Protein 2GJ8 (pdb70)

Foldseek 3Di:
DEEEEAAAFPLCQQLQVCLQQVHNQADDDNDQLRDQDKGWHWDAQVHTYIYIYFHGDDPDPDPSNVNRNVVSVVSQQVGQEYEYGACVVDVDQAVCVVPVVVVVSGDVPYAYAYEHEPCVPVVDDAADDDPRHHYGYAYSNVSGNSVNVSVVVVVD/DEEEAAAFPQCQQLQVCLQQVHNQADDDNDQFRDQDKTWHWDDQPPTDIYIYFHGDDCDPPVSNNNRNVVSVVCLVVDLAYEYGALVVDVDFAVCVVPVVVVVSGDPPSAYAYEHEPCVPVVDDAADADPNHHYGYAYSNVSGRVVSVSVVVVVD/DEEEEAAAFPLCQQLLVCLQQVHNQADDDNDQQRDQDKGWHWDDQPHTYIYIYFHGADPDPDPSNVNRNVVSLVSLQVGQAYAYGACVVDVDFDPCVVPVVSCVVHDVPRQYAYEHEPCVVVVDDAAQADPHHHYGYAYSNVSGNSVNVSVVVVVD/DQFEEEEEAAAFPFCQQLQVCLQQVHNQADDDNDQQRDQDKGWHWDDFPGTYIYIYFHYDDDDDDPSNVNRNVVSLVSQQVGQAYAYGACVVDVDFAPCVVCVPVVVSHDPVHHYEYEHEPCVVVVDDAADADPRGHYGYAYSNVSGNSVNVSVVSVVVDDDDPND

Secondary structure (DSSP, 8-state):
--EEE--STTSSHHHHHHHHHTS--S---SSTT---S-EEEEE-S---EEEEE-PPPS--SSHHHHHHHHHHHHHHHT-SEEE--BTTT----SHHHH-HHHHHHS-TT--EEEEEB-HHHH-PPP--EETTEEEEE--TTT-TTHHHHHHHHHH-/-EEE--STTSSHHHHHHHHHTS--S---SSTT---S-EEEEE-S---EEEEE-PPPS--SSHHHHHHHHHHHHHHHH-SEEE--BTTS----SHHHH-HHHHHHSPTT--EEEEEB-HHHH-PPP--EETTEEEEE--TTT-TTHHHHHHHHHH-/--EEE--STTSSHHHHHHHHHTS--S---SSTT---S-EEEEE-S---EEEEE-PPPS---SHHHHHHHHHHHHHHHH-SEEE--BTTT-----HHHH-HHHHHTS-TTS-EEEEEB-HHHH-PPP--EETTEEEEE--TTT-TTHHHHHHHHHH-/-----EEE--STTSSHHHHHHHHHTS--S---SSTT---S-EEEEE-S---EEEEE-PPPS---SHHHHHHHHHHHHHHHH-SEEE--BTTS-----HHHH-HHHHHHS-TT--EEEEEB-HHHH-PPP----SS--EEE--TTT-TTHHHHHHHHHH--------

CATH classification: 3.40.50.300

Structure (mmCIF, N/CA/C/O backbone):
data_2GJ8
#
_entry.id   2GJ8
#
_cell.length_a   57.540
_cell.length_b   70.227
_cell.length_c   91.300
_cell.angle_alpha   90.00
_cell.angle_beta   95.51
_cell.angle_gamma   90.00
#
_symmetry.space_group_name_H-M   'P 1 21 1'
#
loop_
_entity.id
_entity.type
_entity.pdbx_description
1 polymer 'tRNA modification GTPase trmE'
2 non-polymer 'TETRAFLUOROALUMINATE ION'
3 non-polymer 'MAGNESIUM ION'
4 non-polymer 'POTASSIUM ION'
5 non-polymer 'SELENIUM ATOM'
6 non-polymer "GUANOSINE-5'-DIPHOSPHATE"
7 water water
#
loop_
_atom_site.group_PDB
_atom_site.id
_atom_site.type_symbol
_atom_site.label_atom_id
_atom_site.label_alt_id
_atom_site.label_comp_id
_atom_site.label_asym_id
_atom_site.label_entity_id
_atom_site.label_seq_id
_atom_site.pdbx_PDB_ins_code
_atom_site.Cartn_x
_atom_site.Cartn_y
_atom_site.Cartn_z
_atom_site.occupancy
_atom_site.B_iso_or_equiv
_atom_site.auth_seq_id
_atom_site.auth_comp_id
_atom_site.auth_asym_id
_atom_site.auth_atom_id
_atom_site.pdbx_PDB_model_num
ATOM 1 N N . GLY A 1 4 ? -11.888 -58.672 -6.924 1.00 31.96 216 GLY A N 1
ATOM 2 C CA . GLY A 1 4 ? -10.536 -59.151 -7.342 1.00 31.58 216 GLY A CA 1
ATOM 3 C C . GLY A 1 4 ? -9.538 -58.011 -7.441 1.00 31.37 216 GLY A C 1
ATOM 4 O O . GLY A 1 4 ? -9.875 -56.840 -7.188 1.00 31.51 216 GLY A O 1
ATOM 13 N N . LYS A 1 6 ? -7.271 -55.054 -8.889 1.00 25.27 218 LYS A N 1
ATOM 14 C CA . LYS A 1 6 ? -7.735 -53.928 -9.683 1.00 22.54 218 LYS A CA 1
ATOM 15 C C . LYS A 1 6 ? -6.835 -53.744 -10.899 1.00 21.03 218 LYS A C 1
ATOM 16 O O . LYS A 1 6 ? -5.638 -53.510 -10.766 1.00 21.13 218 LYS A O 1
ATOM 22 N N . VAL A 1 7 ? -7.428 -53.867 -12.078 1.00 19.14 219 VAL A N 1
ATOM 23 C CA . VAL A 1 7 ? -6.713 -53.627 -13.347 1.00 16.95 219 VAL A CA 1
ATOM 24 C C . VAL A 1 7 ? -7.305 -52.378 -13.961 1.00 15.59 219 VAL A C 1
ATOM 25 O O . VAL A 1 7 ? -8.476 -52.361 -14.322 1.00 15.87 219 VAL A O 1
ATOM 29 N N . VAL A 1 8 ? -6.499 -51.318 -14.068 1.00 14.32 220 VAL A N 1
ATOM 30 C CA . VAL A 1 8 ? -6.994 -50.013 -14.519 1.00 13.14 220 VAL A CA 1
ATOM 31 C C . VAL A 1 8 ? -6.603 -49.746 -15.983 1.00 13.21 220 VAL A C 1
ATOM 32 O O . VAL A 1 8 ? -5.423 -49.842 -16.340 1.00 12.76 220 VAL A O 1
ATOM 36 N N . ILE A 1 9 ? -7.595 -49.464 -16.826 1.00 11.86 221 ILE A N 1
ATOM 37 C CA . ILE A 1 9 ? -7.323 -49.207 -18.263 1.00 11.56 221 ILE A CA 1
ATOM 38 C C . ILE A 1 9 ? -7.139 -47.694 -18.432 1.00 11.57 221 ILE A C 1
ATOM 39 O O . ILE A 1 9 ? -8.066 -46.917 -18.172 1.00 12.16 221 ILE A O 1
ATOM 44 N N . ALA A 1 10 ? -5.939 -47.253 -18.814 1.00 11.34 222 ALA A N 1
ATOM 45 C CA . ALA A 1 10 ? -5.626 -45.816 -18.902 1.00 11.28 222 ALA A CA 1
ATOM 46 C C . ALA A 1 10 ? -4.913 -45.441 -20.193 1.00 11.71 222 ALA A C 1
ATOM 47 O O . ALA A 1 10 ? -4.263 -46.276 -20.801 1.00 12.29 222 ALA A O 1
ATOM 49 N N . GLY A 1 11 ? -5.026 -44.183 -20.602 1.00 10.40 223 GLY A N 1
ATOM 50 C CA . GLY A 1 11 ? -4.384 -43.721 -21.860 1.00 11.10 223 GLY A CA 1
ATOM 51 C C . GLY A 1 11 ? -5.044 -42.485 -22.448 1.00 10.14 223 GLY A C 1
ATOM 52 O O . GLY A 1 11 ? -5.913 -41.869 -21.806 1.00 11.72 223 GLY A O 1
ATOM 53 N N . ARG A 1 12 ? -4.621 -42.086 -23.649 1.00 10.59 224 ARG A N 1
ATOM 54 C CA . ARG A 1 12 ? -5.202 -40.918 -24.341 1.00 11.57 224 ARG A CA 1
ATOM 55 C C . ARG A 1 12 ? -6.670 -41.164 -24.733 1.00 10.63 224 ARG A C 1
ATOM 56 O O . ARG A 1 12 ? -7.112 -42.314 -24.809 1.00 10.83 224 ARG A O 1
ATOM 64 N N . PRO A 1 13 ? -7.409 -40.076 -24.979 1.00 10.99 225 PRO A N 1
ATOM 65 C CA . PRO A 1 13 ? -8.812 -40.238 -25.432 1.00 10.35 225 PRO A CA 1
ATOM 66 C C . PRO A 1 13 ? -8.848 -40.977 -26.765 1.00 10.30 225 PRO A C 1
ATOM 67 O O . PRO A 1 13 ? -7.907 -40.877 -27.565 1.00 10.42 225 PRO A O 1
ATOM 71 N N . ASN A 1 14 ? -9.948 -41.704 -26.994 1.00 10.65 226 ASN A N 1
ATOM 72 C CA . ASN A 1 14 ? -10.200 -42.457 -28.226 1.00 10.63 226 ASN A CA 1
ATOM 73 C C . ASN A 1 14 ? -9.244 -43.604 -28.535 1.00 11.11 226 ASN A C 1
ATOM 74 O O . ASN A 1 14 ? -9.284 -44.109 -29.656 1.00 11.49 226 ASN A O 1
ATOM 79 N N . ALA A 1 15 ? -8.438 -44.017 -27.560 1.00 11.09 227 ALA A N 1
ATOM 80 C CA . ALA A 1 15 ? -7.494 -45.157 -27.763 1.00 10.37 227 ALA A CA 1
ATOM 81 C C . ALA A 1 15 ? -8.236 -46.468 -27.895 1.00 10.73 227 ALA A C 1
ATOM 82 O O . ALA A 1 15 ? -7.683 -47.445 -28.403 1.00 10.34 227 ALA A O 1
ATOM 84 N N . GLY A 1 16 ? -9.476 -46.497 -27.372 1.00 9.66 228 GLY A N 1
ATOM 85 C CA . GLY A 1 16 ? -10.293 -47.722 -27.349 1.00 10.63 228 GLY A CA 1
ATOM 86 C C . GLY A 1 16 ? -10.410 -48.377 -25.960 1.00 9.33 228 GLY A C 1
ATOM 87 O O . GLY A 1 16 ? -10.628 -49.604 -25.841 1.00 9.68 228 GLY A O 1
ATOM 88 N N . LYS A 1 17 ? -10.301 -47.589 -24.890 1.00 9.92 229 LYS A N 1
ATOM 89 C CA . LYS A 1 17 ? -10.315 -48.124 -23.526 1.00 9.56 229 LYS A CA 1
ATOM 90 C C . LYS A 1 17 ? -11.656 -48.780 -23.180 1.00 9.40 229 LYS A C 1
ATOM 91 O O . LYS A 1 17 ? -11.716 -49.922 -22.672 1.00 10.49 229 LYS A O 1
ATOM 97 N N . SER A 1 18 ? -12.727 -48.066 -23.510 1.00 8.91 230 SER A N 1
ATOM 98 C CA . SER A 1 18 ? -14.063 -48.574 -23.219 1.00 9.18 230 SER A CA 1
ATOM 99 C C . SER A 1 18 ? -14.374 -49.793 -24.095 1.00 9.04 230 SER A C 1
ATOM 100 O O . SER A 1 18 ? -15.022 -50.743 -23.664 1.00 10.05 230 SER A O 1
ATOM 103 N N . SER A 1 19 ? -13.899 -49.752 -25.335 1.00 8.77 231 SER A N 1
ATOM 104 C CA . SER A 1 19 ? -14.052 -50.885 -26.239 1.00 9.29 231 SER A CA 1
ATOM 105 C C . SER A 1 19 ? -13.386 -52.125 -25.599 1.00 9.74 231 SER A C 1
ATOM 106 O O . SER A 1 19 ? -13.945 -53.233 -25.623 1.00 10.60 231 SER A O 1
ATOM 109 N N . LEU A 1 20 ? -12.243 -51.939 -24.951 1.00 10.17 232 LEU A N 1
ATOM 110 C CA . LEU A 1 20 ? -11.594 -53.092 -24.276 1.00 10.22 232 LEU A CA 1
ATOM 111 C C . LEU A 1 20 ? -12.341 -53.543 -23.022 1.00 10.64 232 LEU A C 1
ATOM 112 O O . LEU A 1 20 ? -12.488 -54.763 -22.775 1.00 11.56 232 LEU A O 1
ATOM 117 N N . LEU A 1 21 ? -12.849 -52.586 -22.246 1.00 10.76 233 LEU A N 1
ATOM 118 C CA . LEU A 1 21 ? -13.639 -52.919 -21.065 1.00 11.52 233 LEU A CA 1
ATOM 119 C C . LEU A 1 21 ? -14.796 -53.846 -21.470 1.00 11.49 233 LEU A C 1
ATOM 120 O O . LEU A 1 21 ? -15.008 -54.899 -20.859 1.00 12.34 233 LEU A O 1
ATOM 125 N N . ASN A 1 22 ? -15.529 -53.441 -22.512 1.00 11.99 234 ASN A N 1
ATOM 126 C CA . ASN A 1 22 ? -16.691 -54.166 -23.024 1.00 12.64 234 ASN A CA 1
ATOM 127 C C . ASN A 1 22 ? -16.285 -55.538 -23.573 1.00 13.62 234 ASN A C 1
ATOM 128 O O . ASN A 1 22 ? -16.974 -56.548 -23.377 1.00 13.42 234 ASN A O 1
ATOM 133 N N . ALA A 1 23 ? -15.133 -55.597 -24.225 1.00 12.94 235 ALA A N 1
ATOM 134 C CA . ALA A 1 23 ? -14.643 -56.887 -24.708 1.00 13.38 235 ALA A CA 1
ATOM 135 C C . ALA A 1 23 ? -14.300 -57.817 -23.537 1.00 14.21 235 ALA A C 1
ATOM 136 O O . ALA A 1 23 ? -14.606 -59.019 -23.599 1.00 13.61 235 ALA A O 1
ATOM 138 N N . LEU A 1 24 ? -13.671 -57.279 -22.484 1.00 14.81 236 LEU A N 1
ATOM 139 C CA . LEU A 1 24 ? -13.326 -58.086 -21.301 1.00 15.01 236 LEU A CA 1
ATOM 140 C C . LEU A 1 24 ? -14.558 -58.546 -20.515 1.00 16.45 236 LEU A C 1
ATOM 141 O O . LEU A 1 24 ? -14.643 -59.707 -20.088 1.00 17.42 236 LEU A O 1
ATOM 146 N N . ALA A 1 25 ? -15.522 -57.641 -20.391 1.00 17.11 237 ALA A N 1
ATOM 147 C CA . ALA A 1 25 ? -16.716 -57.874 -19.564 1.00 17.65 237 ALA A CA 1
ATOM 148 C C . ALA A 1 25 ? -17.737 -58.753 -20.290 1.00 18.58 237 ALA A C 1
ATOM 149 O O . ALA A 1 25 ? -18.621 -59.332 -19.649 1.00 19.38 237 ALA A O 1
ATOM 151 N N . GLY A 1 26 ? -17.641 -58.827 -21.618 1.00 18.86 238 GLY A N 1
ATOM 152 C CA . GLY A 1 26 ? -18.593 -59.592 -22.431 1.00 19.27 238 GLY A CA 1
ATOM 153 C C . GLY A 1 26 ? -19.974 -58.970 -22.470 1.00 19.39 238 GLY A C 1
ATOM 154 O O . GLY A 1 26 ? -20.964 -59.672 -22.735 1.00 20.82 238 GLY A O 1
ATOM 155 N N . ARG A 1 27 ? -20.037 -57.660 -22.221 1.00 19.66 239 ARG A N 1
ATOM 156 C CA . ARG A 1 27 ? -21.270 -56.880 -22.337 1.00 19.56 239 ARG A CA 1
ATOM 157 C C . ARG A 1 27 ? -20.945 -55.416 -22.597 1.00 19.34 239 ARG A C 1
ATOM 158 O O . ARG A 1 27 ? -19.805 -54.970 -22.387 1.00 17.97 239 ARG A O 1
ATOM 166 N N . GLU A 1 28 ? -21.961 -54.679 -23.040 1.00 18.69 240 GLU A N 1
ATOM 167 C CA . GLU A 1 28 ? -21.810 -53.272 -23.424 1.00 18.46 240 GLU A CA 1
ATOM 168 C C . GLU A 1 28 ? -21.875 -52.344 -22.206 1.00 17.44 240 GLU A C 1
ATOM 169 O O . GLU A 1 28 ? -22.761 -51.480 -22.106 1.00 17.49 240 GLU A O 1
ATOM 175 N N . ALA A 1 29 ? -20.927 -52.521 -21.285 1.00 15.30 241 ALA A N 1
ATOM 176 C CA . ALA A 1 29 ? -20.922 -51.818 -20.000 1.00 14.82 241 ALA A CA 1
ATOM 177 C C . ALA A 1 29 ? -20.666 -50.312 -20.152 1.00 14.99 241 ALA A C 1
ATOM 178 O O . ALA A 1 29 ? -21.293 -49.485 -19.496 1.00 16.24 241 ALA A O 1
ATOM 180 N N . ALA A 1 30 ? -19.718 -49.956 -21.002 1.00 13.69 242 ALA A N 1
ATOM 181 C CA . ALA A 1 30 ? -19.395 -48.559 -21.236 1.00 12.05 242 ALA A CA 1
ATOM 182 C C . ALA A 1 30 ? -19.894 -48.090 -22.606 1.00 12.74 242 ALA A C 1
ATOM 183 O O . ALA A 1 30 ? -19.851 -48.833 -23.592 1.00 12.36 242 ALA A O 1
ATOM 185 N N . ILE A 1 31 ? -20.310 -46.831 -22.673 1.00 11.30 243 ILE A N 1
ATOM 186 C CA . ILE A 1 31 ? -20.596 -46.221 -23.939 1.00 11.24 243 ILE A CA 1
ATOM 187 C C . ILE A 1 31 ? -19.296 -46.039 -24.730 1.00 11.06 243 ILE A C 1
ATOM 188 O O . ILE A 1 31 ? -18.304 -45.500 -24.213 1.00 11.69 243 ILE A O 1
ATOM 193 N N . VAL A 1 32 ? -19.375 -46.437 -25.986 1.00 9.44 244 VAL A N 1
ATOM 194 C CA . VAL A 1 32 ? -18.296 -46.268 -26.979 1.00 10.31 244 VAL A CA 1
ATOM 195 C C . VAL A 1 32 ? -18.791 -45.374 -28.139 1.00 9.78 244 VAL A C 1
ATOM 196 O O . VAL A 1 32 ? -19.835 -45.638 -28.757 1.00 9.61 244 VAL A O 1
ATOM 200 N N . THR A 1 33 ? -18.073 -44.292 -28.420 1.00 9.35 245 THR A N 1
ATOM 201 C CA . THR A 1 33 ? -18.367 -43.509 -29.625 1.00 9.26 245 THR A CA 1
ATOM 202 C C . THR A 1 33 ? -17.066 -42.965 -30.183 1.00 10.21 245 THR A C 1
ATOM 203 O O . THR A 1 33 ? -16.015 -43.037 -29.510 1.00 8.28 245 THR A O 1
ATOM 207 N N . ASP A 1 34 ? -17.140 -42.395 -31.391 1.00 9.90 246 ASP A N 1
ATOM 208 C CA . ASP A 1 34 ? -15.976 -41.761 -32.029 1.00 9.72 246 ASP A CA 1
ATOM 209 C C . ASP A 1 34 ? -15.578 -40.383 -31.433 1.00 11.01 246 ASP A C 1
ATOM 210 O O . ASP A 1 34 ? -14.584 -39.778 -31.864 1.00 11.42 246 ASP A O 1
ATOM 215 N N . ILE A 1 35 ? -16.369 -39.918 -30.464 1.00 9.89 247 ILE A N 1
ATOM 216 C CA . ILE A 1 35 ? -16.146 -38.658 -29.738 1.00 11.72 247 ILE A CA 1
ATOM 217 C C . ILE A 1 35 ? -15.161 -38.788 -28.555 1.00 10.73 247 ILE A C 1
ATOM 218 O O . ILE A 1 35 ? -15.354 -39.607 -27.609 1.00 10.78 247 ILE A O 1
ATOM 223 N N . ALA A 1 36 ? -14.095 -37.977 -28.596 1.00 12.43 248 ALA A N 1
ATOM 224 C CA . ALA A 1 36 ? -13.159 -37.936 -27.474 1.00 12.09 248 ALA A CA 1
ATOM 225 C C . ALA A 1 36 ? -13.891 -37.407 -26.220 1.00 11.83 248 ALA A C 1
ATOM 226 O O . ALA A 1 36 ? -14.723 -36.487 -26.318 1.00 13.18 248 ALA A O 1
ATOM 228 N N . GLY A 1 37 ? -13.647 -38.026 -25.075 1.00 10.50 249 GLY A N 1
ATOM 229 C CA . GLY A 1 37 ? -14.272 -37.573 -23.829 1.00 10.90 249 GLY A CA 1
ATOM 230 C C . GLY A 1 37 ? -15.677 -38.121 -23.664 1.00 12.31 249 GLY A C 1
ATOM 231 O O . GLY A 1 37 ? -16.529 -37.504 -22.975 1.00 12.52 249 GLY A O 1
ATOM 232 N N . THR A 1 38 ? -15.928 -39.290 -24.264 1.00 10.66 250 THR A N 1
ATOM 233 C CA . THR A 1 38 ? -17.151 -40.059 -23.994 1.00 11.68 250 THR A CA 1
ATOM 234 C C . THR A 1 38 ? -17.177 -40.545 -22.530 1.00 11.41 250 THR A C 1
ATOM 235 O O . THR A 1 38 ? -18.099 -40.227 -21.777 1.00 10.23 250 THR A O 1
ATOM 239 N N . THR A 1 39 ? -16.149 -41.269 -22.088 1.00 11.68 251 THR A N 1
ATOM 240 C CA . THR A 1 39 ? -16.127 -41.671 -20.680 1.00 12.40 251 THR A CA 1
ATOM 241 C C . THR A 1 39 ? -15.585 -40.536 -19.839 1.00 13.89 251 THR A C 1
ATOM 242 O O . THR A 1 39 ? -14.573 -39.948 -20.203 1.00 14.08 251 THR A O 1
ATOM 246 N N . ARG A 1 40 ? -16.262 -40.248 -18.715 1.00 14.48 252 ARG A N 1
ATOM 247 C CA . ARG A 1 40 ? -15.760 -39.300 -17.694 1.00 15.43 252 ARG A CA 1
ATOM 248 C C . ARG A 1 40 ? -15.813 -39.964 -16.308 1.00 16.36 252 ARG A C 1
ATOM 249 O O . ARG A 1 40 ? -14.800 -40.072 -15.627 1.00 15.57 252 ARG A O 1
ATOM 257 N N . ASP A 1 41 ? -16.999 -40.415 -15.882 1.00 15.79 253 ASP A N 1
ATOM 258 C CA . ASP A 1 41 ? -17.091 -41.314 -14.732 1.00 16.58 253 ASP A CA 1
ATOM 259 C C . ASP A 1 41 ? -16.246 -42.593 -14.861 1.00 16.23 253 ASP A C 1
ATOM 260 O O . ASP A 1 41 ? -16.138 -43.205 -15.928 1.00 15.28 253 ASP A O 1
ATOM 265 N N . VAL A 1 42 ? -15.673 -43.002 -13.745 1.00 16.26 254 VAL A N 1
ATOM 266 C CA . VAL A 1 42 ? -14.997 -44.277 -13.620 1.00 16.09 254 VAL A CA 1
ATOM 267 C C . VAL A 1 42 ? -16.010 -45.422 -13.686 1.00 16.49 254 VAL A C 1
ATOM 268 O O . VAL A 1 42 ? -17.050 -45.421 -12.974 1.00 16.13 254 VAL A O 1
ATOM 272 N N . LEU A 1 43 ? -15.713 -46.405 -14.520 1.00 16.28 255 LEU A N 1
ATOM 273 C CA . LEU A 1 43 ? -16.587 -47.569 -14.686 1.00 17.11 255 LEU A CA 1
ATOM 274 C C . LEU A 1 43 ? -15.887 -48.819 -14.204 1.00 18.36 255 LEU A C 1
ATOM 275 O O . LEU A 1 43 ? -14.724 -49.073 -14.568 1.00 18.75 255 LEU A O 1
ATOM 280 N N . ARG A 1 44 ? -16.598 -49.642 -13.445 1.00 18.64 256 ARG A N 1
ATOM 281 C CA . ARG A 1 44 ? -15.989 -50.838 -12.869 1.00 19.65 256 ARG A CA 1
ATOM 282 C C . ARG A 1 44 ? -16.776 -52.079 -13.249 1.00 20.62 256 ARG A C 1
ATOM 283 O O . ARG A 1 44 ? -18.009 -52.131 -13.079 1.00 21.25 256 ARG A O 1
ATOM 291 N N . GLU A 1 45 ? -16.066 -53.061 -13.771 1.00 20.49 257 GLU A N 1
ATOM 292 C CA . GLU A 1 45 ? -16.647 -54.337 -14.129 1.00 21.62 257 GLU A CA 1
ATOM 293 C C . GLU A 1 45 ? -15.895 -55.476 -13.457 1.00 22.54 257 GLU A C 1
ATOM 294 O O . GLU A 1 45 ? -14.692 -55.637 -13.635 1.00 22.24 257 GLU A O 1
ATOM 300 N N . HIS A 1 46 ? -16.620 -56.252 -12.664 1.00 23.33 258 HIS A N 1
ATOM 301 C CA . HIS A 1 46 ? -16.057 -57.441 -12.046 1.00 25.43 258 HIS A CA 1
ATOM 302 C C . HIS A 1 46 ? -16.180 -58.605 -13.027 1.00 25.19 258 HIS A C 1
ATOM 303 O O . HIS A 1 46 ? -17.254 -58.863 -13.582 1.00 26.15 258 HIS A O 1
ATOM 310 N N . ILE A 1 47 ? -15.075 -59.310 -13.231 1.00 25.15 259 ILE A N 1
ATOM 311 C CA . ILE A 1 47 ? -15.008 -60.435 -14.147 1.00 25.47 259 ILE A CA 1
ATOM 312 C C . ILE A 1 47 ? -14.240 -61.610 -13.520 1.00 26.26 259 ILE A C 1
ATOM 313 O O . ILE A 1 47 ? -13.690 -61.494 -12.428 1.00 26.50 259 ILE A O 1
ATOM 318 N N . HIS A 1 48 ? -14.226 -62.734 -14.221 1.00 27.56 260 HIS A N 1
ATOM 319 C CA . HIS A 1 48 ? -13.404 -63.867 -13.860 1.00 28.61 260 HIS A CA 1
ATOM 320 C C . HIS A 1 48 ? -12.653 -64.368 -15.081 1.00 29.17 260 HIS A C 1
ATOM 321 O O . HIS A 1 48 ? -13.231 -64.508 -16.156 1.00 29.13 260 HIS A O 1
ATOM 328 N N . ILE A 1 49 ? -11.365 -64.638 -14.903 1.00 29.86 261 ILE A N 1
ATOM 329 C CA . ILE A 1 49 ? -10.566 -65.310 -15.921 1.00 30.75 261 ILE A CA 1
ATOM 330 C C . ILE A 1 49 ? -10.074 -66.614 -15.332 1.00 31.91 261 ILE A C 1
ATOM 331 O O . ILE A 1 49 ? -9.278 -66.611 -14.390 1.00 32.26 261 ILE A O 1
ATOM 336 N N . ASP A 1 50 ? -10.550 -67.725 -15.887 1.00 33.13 262 ASP A N 1
ATOM 337 C CA . ASP A 1 50 ? -10.266 -69.048 -15.350 1.00 34.71 262 ASP A CA 1
ATOM 338 C C . ASP A 1 50 ? -10.358 -69.045 -13.831 1.00 34.52 262 ASP A C 1
ATOM 339 O O . ASP A 1 50 ? -9.389 -69.376 -13.150 1.00 35.43 262 ASP A O 1
ATOM 344 N N . GLY A 1 51 ? -11.516 -68.649 -13.311 1.00 34.47 263 GLY A N 1
ATOM 345 C CA . GLY A 1 51 ? -11.746 -68.579 -11.861 1.00 33.82 263 GLY A CA 1
ATOM 346 C C . GLY A 1 51 ? -10.860 -67.630 -11.054 1.00 33.40 263 GLY A C 1
ATOM 347 O O . GLY A 1 51 ? -10.897 -67.644 -9.823 1.00 33.69 263 GLY A O 1
ATOM 356 N N . PRO A 1 53 ? -10.773 -63.938 -10.018 1.00 28.00 265 PRO A N 1
ATOM 357 C CA . PRO A 1 53 ? -11.605 -62.751 -10.151 1.00 26.18 265 PRO A CA 1
ATOM 358 C C . PRO A 1 53 ? -10.739 -61.513 -10.352 1.00 24.94 265 PRO A C 1
ATOM 359 O O . PRO A 1 53 ? -9.599 -61.459 -9.863 1.00 23.93 265 PRO A O 1
ATOM 363 N N . LEU A 1 54 ? -11.281 -60.528 -11.062 1.00 22.96 266 LEU A N 1
ATOM 364 C CA . LEU A 1 54 ? -10.590 -59.267 -11.285 1.00 22.94 266 LEU A CA 1
ATOM 365 C C . LEU A 1 54 ? -11.601 -58.156 -11.363 1.00 21.83 266 LEU A C 1
ATOM 366 O O . LEU A 1 54 ? -12.728 -58.372 -11.813 1.00 21.98 266 LEU A O 1
ATOM 371 N N . HIS A 1 55 ? -11.189 -56.976 -10.923 1.00 21.43 267 HIS A N 1
ATOM 372 C CA . HIS A 1 55 ? -11.975 -55.774 -11.091 1.00 21.09 267 HIS A CA 1
ATOM 373 C C . HIS A 1 55 ? -11.352 -54.961 -12.234 1.00 20.46 267 HIS A C 1
ATOM 374 O O . HIS A 1 55 ? -10.230 -54.471 -12.103 1.00 21.69 267 HIS A O 1
ATOM 381 N N . ILE A 1 56 ? -12.060 -54.865 -13.364 1.00 18.95 268 ILE A N 1
ATOM 382 C CA . ILE A 1 56 ? -11.563 -54.101 -14.510 1.00 17.67 268 ILE A CA 1
ATOM 383 C C . ILE A 1 56 ? -12.104 -52.685 -14.425 1.00 16.82 268 ILE A C 1
ATOM 384 O O . ILE A 1 56 ? -13.327 -52.490 -14.292 1.00 17.77 268 ILE A O 1
ATOM 389 N N . ILE A 1 57 ? -11.213 -51.692 -14.507 1.00 15.39 269 ILE A N 1
ATOM 390 C CA . ILE A 1 57 ? -11.586 -50.303 -14.279 1.00 14.92 269 ILE A CA 1
ATOM 391 C C . ILE A 1 57 ? -11.323 -49.396 -15.496 1.00 14.89 269 ILE A C 1
ATOM 392 O O . ILE A 1 57 ? -10.184 -49.290 -15.966 1.00 15.02 269 ILE A O 1
ATOM 397 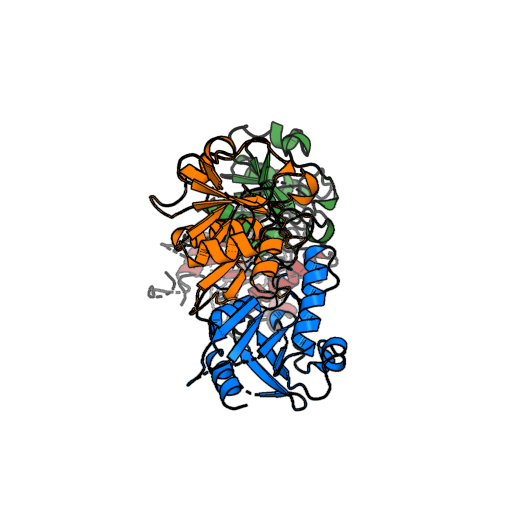N N . ASP A 1 58 ? -12.393 -48.795 -16.024 1.00 14.53 270 ASP A N 1
ATOM 398 C CA . ASP A 1 58 ? -12.306 -47.951 -17.238 1.00 14.11 270 ASP A CA 1
ATOM 399 C C . ASP A 1 58 ? -12.322 -46.502 -16.809 1.00 15.07 270 ASP A C 1
ATOM 400 O O . ASP A 1 58 ? -13.006 -46.144 -15.833 1.00 15.07 270 ASP A O 1
ATOM 405 N N . THR A 1 59 ? -11.557 -45.657 -17.500 1.00 13.54 271 THR A N 1
ATOM 406 C CA . THR A 1 59 ? -11.331 -44.275 -17.050 1.00 14.06 271 THR A CA 1
ATOM 407 C C . THR A 1 59 ? -11.375 -43.253 -18.195 1.00 13.08 271 THR A C 1
ATOM 408 O O . THR A 1 59 ? -11.202 -43.615 -19.377 1.00 12.47 271 THR A O 1
ATOM 412 N N . ALA A 1 60 ? -11.546 -41.972 -17.858 1.00 13.24 272 ALA A N 1
ATOM 413 C CA . ALA A 1 60 ? -11.537 -40.918 -18.872 1.00 12.39 272 ALA A CA 1
ATOM 414 C C . ALA A 1 60 ? -10.158 -40.817 -19.529 1.00 13.31 272 ALA A C 1
ATOM 415 O O . ALA A 1 60 ? -9.155 -40.800 -18.819 1.00 11.42 272 ALA A O 1
ATOM 417 N N . GLY A 1 61 ? -10.124 -40.755 -20.861 1.00 11.54 273 GLY A N 1
ATOM 418 C CA . GLY A 1 61 ? -8.880 -40.474 -21.634 1.00 13.64 273 GLY A CA 1
ATOM 419 C C . GLY A 1 61 ? -8.195 -39.233 -21.111 1.00 13.59 273 GLY A C 1
ATOM 420 O O . GLY A 1 61 ? -8.846 -38.215 -20.832 1.00 12.56 273 GLY A O 1
ATOM 421 N N . LEU A 1 62 ? -6.873 -39.316 -20.987 1.00 12.62 274 LEU A N 1
ATOM 422 C CA . LEU A 1 62 ? -6.079 -38.239 -20.401 1.00 14.32 274 LEU A CA 1
ATOM 423 C C . LEU A 1 62 ? -5.696 -37.185 -21.438 1.00 14.75 274 LEU A C 1
ATOM 424 O O . LEU A 1 62 ? -5.013 -37.480 -22.422 1.00 13.69 274 LEU A O 1
ATOM 429 N N . ARG A 1 63 ? -6.177 -35.950 -21.236 1.00 16.14 275 ARG A N 1
ATOM 430 C CA . ARG A 1 63 ? -5.796 -34.786 -22.062 1.00 17.14 275 ARG A CA 1
ATOM 431 C C . ARG A 1 63 ? -6.019 -33.529 -21.229 1.00 19.95 275 ARG A C 1
ATOM 432 O O . ARG A 1 63 ? -6.535 -33.617 -20.107 1.00 19.18 275 ARG A O 1
ATOM 440 N N . GLU A 1 64 ? -5.632 -32.381 -21.784 1.00 22.87 276 GLU A N 1
ATOM 441 C CA . GLU A 1 64 ? -5.998 -31.093 -21.196 1.00 25.68 276 GLU A CA 1
ATOM 442 C C . GLU A 1 64 ? -7.375 -30.776 -21.735 1.00 25.93 276 GLU A C 1
ATOM 443 O O . GLU A 1 64 ? -7.509 -30.259 -22.835 1.00 26.95 276 GLU A O 1
ATOM 449 N N . ALA A 1 65 ? -8.401 -31.159 -20.981 1.00 26.98 277 ALA A N 1
ATOM 450 C CA . ALA A 1 65 ? -9.781 -30.998 -21.416 1.00 27.25 277 ALA A CA 1
ATOM 451 C C . ALA A 1 65 ? -10.351 -29.643 -21.006 1.00 28.05 277 ALA A C 1
ATOM 452 O O . ALA A 1 65 ? -10.023 -29.115 -19.936 1.00 28.46 277 ALA A O 1
ATOM 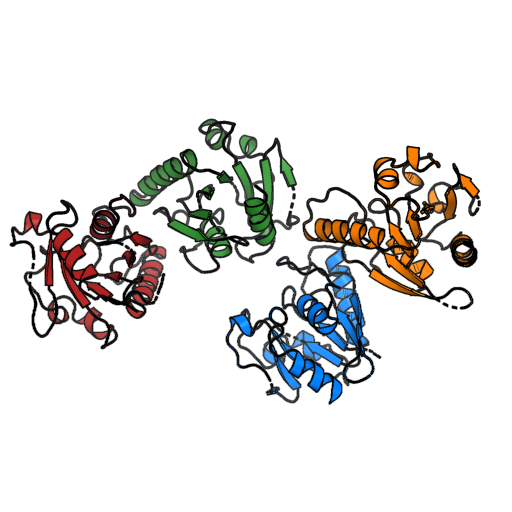454 N N . SER A 1 66 ? -11.188 -29.107 -21.886 1.00 28.26 278 SER A N 1
ATOM 455 C CA . SER A 1 66 ? -11.913 -27.864 -21.659 1.00 29.29 278 SER A CA 1
ATOM 456 C C . SER A 1 66 ? -13.204 -28.112 -20.885 1.00 28.65 278 SER A C 1
ATOM 457 O O . SER A 1 66 ? -13.652 -27.250 -20.129 1.00 29.63 278 SER A O 1
ATOM 460 N N . ASP A 1 67 ? -13.791 -29.296 -21.057 1.00 27.44 279 ASP A N 1
ATOM 461 C CA . ASP A 1 67 ? -15.076 -29.613 -20.449 1.00 25.89 279 ASP A CA 1
ATOM 462 C C . ASP A 1 67 ? -14.916 -29.902 -18.964 1.00 24.68 279 ASP A C 1
ATOM 463 O O . ASP A 1 67 ? -14.102 -30.734 -18.573 1.00 23.48 279 ASP A O 1
ATOM 468 N N . GLU A 1 68 ? -15.701 -29.217 -18.126 1.00 23.74 280 GLU A N 1
ATOM 469 C CA . GLU A 1 68 ? -15.556 -29.337 -16.681 1.00 22.64 280 GLU A CA 1
ATOM 470 C C . GLU A 1 68 ? -15.728 -30.744 -16.114 1.00 21.79 280 GLU A C 1
ATOM 471 O O . GLU A 1 68 ? -14.978 -31.145 -15.209 1.00 21.51 280 GLU A O 1
ATOM 477 N N . VAL A 1 69 ? -16.722 -31.491 -16.616 1.00 18.39 281 VAL A N 1
ATOM 478 C CA . VAL A 1 69 ? -16.939 -32.834 -16.118 1.00 17.71 281 VAL A CA 1
ATOM 479 C C . VAL A 1 69 ? -15.824 -33.754 -16.611 1.00 16.64 281 VAL A C 1
ATOM 480 O O . VAL A 1 69 ? -15.407 -34.634 -15.888 1.00 16.72 281 VAL A O 1
ATOM 484 N N . GLU A 1 70 ? -15.348 -33.528 -17.821 1.00 17.17 282 GLU A N 1
ATOM 485 C CA . GLU A 1 70 ? -14.250 -34.363 -18.336 1.00 17.40 282 GLU A CA 1
ATOM 486 C C . GLU A 1 70 ? -12.969 -34.103 -17.521 1.00 17.92 282 GLU A C 1
ATOM 487 O O . GLU A 1 70 ? -12.236 -35.025 -17.219 1.00 17.02 282 GLU A O 1
ATOM 493 N N . ARG A 1 71 ? -12.737 -32.849 -17.136 1.00 19.01 283 ARG A N 1
ATOM 494 C CA . ARG A 1 71 ? -11.591 -32.500 -16.282 1.00 19.34 283 ARG A CA 1
ATOM 495 C C . ARG A 1 71 ? -11.626 -33.245 -14.963 1.00 19.24 283 ARG A C 1
ATOM 496 O O . ARG A 1 71 ? -10.610 -33.777 -14.511 1.00 20.21 283 ARG A O 1
ATOM 504 N N . ILE A 1 72 ? -12.803 -33.309 -14.335 1.00 19.17 284 ILE A N 1
ATOM 505 C CA . ILE A 1 72 ? -12.976 -34.092 -13.110 1.00 18.76 284 ILE A CA 1
ATOM 506 C C . ILE A 1 72 ? -12.759 -35.589 -13.336 1.00 18.18 284 ILE A C 1
ATOM 507 O O . ILE A 1 72 ? -12.145 -36.255 -12.496 1.00 19.01 284 ILE A O 1
ATOM 512 N N . GLY A 1 73 ? -13.280 -36.122 -14.452 1.00 17.50 285 GLY A N 1
ATOM 513 C CA . GLY A 1 73 ? -13.115 -37.530 -14.794 1.00 16.17 285 GLY A CA 1
ATOM 514 C C . GLY A 1 73 ? -11.621 -37.848 -14.905 1.00 15.86 285 GLY A C 1
ATOM 515 O O . GLY A 1 73 ? -11.182 -38.873 -14.421 1.00 15.44 285 GLY A O 1
ATOM 516 N N . ILE A 1 74 ? -10.869 -36.933 -15.498 1.00 16.77 286 ILE A N 1
ATOM 517 C CA . ILE A 1 74 ? -9.390 -37.079 -15.665 1.00 17.36 286 ILE A CA 1
ATOM 518 C C . ILE A 1 74 ? -8.647 -37.113 -14.313 1.00 18.56 286 ILE A C 1
ATOM 519 O O . ILE A 1 74 ? -7.763 -37.953 -14.105 1.00 17.66 286 ILE A O 1
ATOM 524 N N . GLU A 1 75 ? -9.022 -36.223 -13.388 1.00 19.05 287 GLU A N 1
ATOM 525 C CA . GLU A 1 75 ? -8.579 -36.340 -11.988 1.00 19.84 287 GLU A CA 1
ATOM 526 C C . GLU A 1 75 ? -8.901 -37.695 -11.376 1.00 19.59 287 GLU A C 1
ATOM 527 O O . GLU A 1 75 ? -8.044 -38.330 -10.779 1.00 19.05 287 GLU A O 1
ATOM 533 N N . ARG A 1 76 ? -10.132 -38.173 -11.560 1.00 18.04 288 ARG A N 1
ATOM 534 C CA . ARG A 1 76 ? -10.509 -39.473 -11.024 1.00 18.71 288 ARG A CA 1
ATOM 535 C C . ARG A 1 76 ? -9.705 -40.611 -11.648 1.00 17.73 288 ARG A C 1
ATOM 536 O O . ARG A 1 76 ? -9.420 -41.626 -11.001 1.00 19.10 288 ARG A O 1
ATOM 544 N N . ALA A 1 77 ? -9.368 -40.450 -12.924 1.00 18.09 289 ALA A N 1
ATOM 545 C CA . ALA A 1 77 ? -8.601 -41.454 -13.639 1.00 17.78 289 ALA A CA 1
ATOM 546 C C . ALA A 1 77 ? -7.243 -41.642 -12.935 1.00 18.31 289 ALA A C 1
ATOM 547 O O . ALA A 1 77 ? -6.835 -42.778 -12.685 1.00 18.05 289 ALA A O 1
ATOM 549 N N . TRP A 1 78 ? -6.567 -40.533 -12.628 1.00 19.39 290 TRP A N 1
ATOM 550 C CA . TRP A 1 78 ? -5.268 -40.595 -11.912 1.00 20.99 290 TRP A CA 1
ATOM 551 C C . TRP A 1 78 ? -5.372 -41.173 -10.502 1.00 21.00 290 TRP A C 1
ATOM 552 O O . TRP A 1 78 ? -4.483 -41.882 -10.039 1.00 22.14 290 TRP A O 1
ATOM 563 N N . GLN A 1 79 ? -6.483 -40.904 -9.818 1.00 21.29 291 GLN A N 1
ATOM 564 C CA . GLN A 1 79 ? -6.784 -41.566 -8.551 1.00 21.38 291 GLN A CA 1
ATOM 565 C C . GLN A 1 79 ? -6.928 -43.098 -8.666 1.00 21.41 291 GLN A C 1
ATOM 566 O O . GLN A 1 79 ? -6.466 -43.827 -7.784 1.00 20.93 291 GLN A O 1
ATOM 572 N N . GLU A 1 80 ? -7.553 -43.588 -9.749 1.00 20.17 292 GLU A N 1
ATOM 573 C CA . GLU A 1 80 ? -7.669 -45.025 -9.968 1.00 20.44 292 GLU A CA 1
ATOM 574 C C . GLU A 1 80 ? -6.303 -45.653 -10.204 1.00 20.49 292 GLU A C 1
ATOM 575 O O . GLU A 1 80 ? -6.002 -46.735 -9.678 1.00 20.49 292 GLU A O 1
ATOM 581 N N . ILE A 1 81 ? -5.519 -44.969 -11.032 1.00 21.21 293 ILE A N 1
ATOM 582 C CA . ILE A 1 81 ? -4.152 -45.384 -11.372 1.00 21.46 293 ILE A CA 1
ATOM 583 C C . ILE A 1 81 ? -3.298 -45.529 -10.112 1.00 22.49 293 ILE A C 1
ATOM 584 O O . ILE A 1 81 ? -2.671 -46.567 -9.896 1.00 22.69 293 ILE A O 1
ATOM 589 N N . GLU A 1 82 ? -3.309 -44.494 -9.275 1.00 23.65 294 GLU A N 1
ATOM 590 C CA . GLU A 1 82 ? -2.591 -44.495 -7.995 1.00 24.04 294 GLU A CA 1
ATOM 591 C C . GLU A 1 82 ? -2.862 -45.737 -7.154 1.00 24.20 294 GLU A C 1
ATOM 592 O O . GLU A 1 82 ? -1.974 -46.212 -6.443 1.00 24.22 294 GLU A O 1
ATOM 598 N N . GLN A 1 83 ? -4.090 -46.264 -7.248 1.00 24.28 295 GLN A N 1
ATOM 599 C CA . GLN A 1 83 ? -4.552 -47.417 -6.456 1.00 23.97 295 GLN A CA 1
ATOM 600 C C . GLN A 1 83 ? -4.652 -48.773 -7.178 1.00 22.89 295 GLN A C 1
ATOM 601 O O . GLN A 1 83 ? -5.119 -49.754 -6.597 1.00 22.26 295 GLN A O 1
ATOM 607 N N . ALA A 1 84 ? -4.206 -48.837 -8.432 1.00 21.95 296 ALA A N 1
ATOM 608 C CA . ALA A 1 84 ? -4.227 -50.083 -9.202 1.00 21.32 296 ALA A CA 1
ATOM 609 C C . ALA A 1 84 ? -3.256 -51.155 -8.726 1.00 21.29 296 ALA A C 1
ATOM 610 O O . ALA A 1 84 ? -2.204 -50.851 -8.142 1.00 22.07 296 ALA A O 1
ATOM 612 N N . ASP A 1 85 ? -3.608 -52.394 -9.018 1.00 20.02 297 ASP A N 1
ATOM 613 C CA . ASP A 1 85 ? -2.673 -53.508 -8.960 1.00 20.01 297 ASP A CA 1
ATOM 614 C C . ASP A 1 85 ? -1.906 -53.697 -10.255 1.00 19.30 297 ASP A C 1
ATOM 615 O O . ASP A 1 85 ? -0.772 -54.170 -10.253 1.00 19.71 297 ASP A O 1
ATOM 620 N N . ARG A 1 86 ? -2.551 -53.383 -11.371 1.00 17.93 298 ARG A N 1
ATOM 621 C CA . ARG A 1 86 ? -1.860 -53.278 -12.653 1.00 17.26 298 ARG A CA 1
ATOM 622 C C . ARG A 1 86 ? -2.518 -52.178 -13.492 1.00 16.48 298 ARG A C 1
ATOM 623 O O . ARG A 1 86 ? -3.727 -51.942 -13.376 1.00 16.88 298 ARG A O 1
ATOM 631 N N . VAL A 1 87 ? -1.737 -51.530 -14.350 1.00 15.51 299 VAL A N 1
ATOM 632 C CA . VAL A 1 87 ? -2.293 -50.593 -15.333 1.00 14.16 299 VAL A CA 1
ATOM 633 C C . VAL A 1 87 ? -2.084 -51.155 -16.744 1.00 14.68 299 VAL A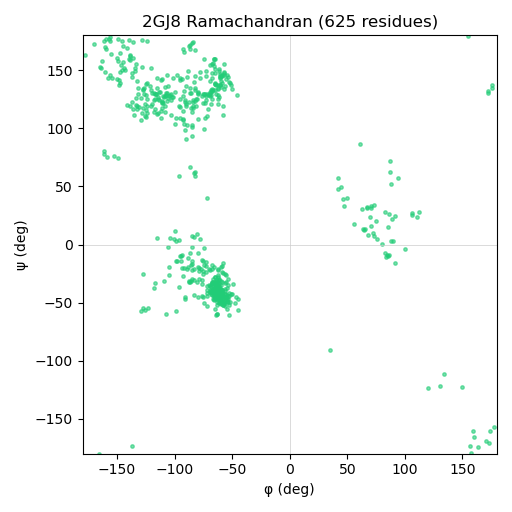 C 1
ATOM 634 O O . VAL A 1 87 ? -0.994 -51.623 -17.083 1.00 13.84 299 VAL A O 1
ATOM 638 N N . LEU A 1 88 ? -3.152 -51.150 -17.540 1.00 12.98 300 LEU A N 1
ATOM 639 C CA . LEU A 1 88 ? -3.061 -51.423 -18.972 1.00 13.10 300 LEU A CA 1
ATOM 640 C C . LEU A 1 88 ? -2.967 -50.052 -19.638 1.00 13.83 300 LEU A C 1
ATOM 641 O O . LEU A 1 88 ? -3.927 -49.277 -19.637 1.00 13.49 300 LEU A O 1
ATOM 646 N N . PHE A 1 89 ? -1.779 -49.746 -20.153 1.00 12.45 301 PHE A N 1
ATOM 647 C CA . PHE A 1 89 ? -1.533 -48.492 -20.876 1.00 12.83 301 PHE A CA 1
ATOM 648 C C . PHE A 1 89 ? -1.951 -48.657 -22.341 1.00 13.41 301 PHE A C 1
ATOM 649 O O . PHE A 1 89 ? -1.242 -49.249 -23.168 1.00 13.44 301 PHE A O 1
ATOM 665 N N . VAL A 1 91 ? -2.682 -47.712 -26.023 1.00 12.68 303 VAL A N 1
ATOM 666 C CA . VAL A 1 91 ? -2.106 -46.860 -27.051 1.00 13.21 303 VAL A CA 1
ATOM 667 C C . VAL A 1 91 ? -2.815 -47.122 -28.373 1.00 12.90 303 VAL A C 1
ATOM 668 O O . VAL A 1 91 ? -3.020 -48.298 -28.762 1.00 12.89 303 VAL A O 1
ATOM 672 N N . ASP A 1 92 ? -3.248 -46.043 -29.051 1.00 12.06 304 ASP A N 1
ATOM 673 C CA . ASP A 1 92 ? -3.883 -46.203 -30.380 1.00 13.30 304 ASP A CA 1
ATOM 674 C C . ASP A 1 92 ? -2.772 -46.399 -31.413 1.00 12.57 304 ASP A C 1
ATOM 675 O O . ASP A 1 92 ? -2.067 -45.461 -31.727 1.00 13.66 304 ASP A O 1
ATOM 680 N N . GLY A 1 93 ? -2.631 -47.624 -31.934 1.00 12.58 305 GLY A N 1
ATOM 681 C CA . GLY A 1 93 ? -1.530 -47.959 -32.871 1.00 14.32 305 GLY A CA 1
ATOM 682 C C . GLY A 1 93 ? -1.551 -47.184 -34.169 1.00 15.72 305 GLY A C 1
ATOM 683 O O . GLY A 1 93 ? -0.513 -47.081 -34.843 1.00 16.42 305 GLY A O 1
ATOM 684 N N . THR A 1 94 ? -2.723 -46.652 -34.542 1.00 16.83 306 THR A N 1
ATOM 685 C CA . THR A 1 94 ? -2.848 -45.852 -35.766 1.00 19.07 306 THR A CA 1
ATOM 686 C C . THR A 1 94 ? -2.235 -44.458 -35.616 1.00 20.27 306 THR A C 1
ATOM 687 O O . THR A 1 94 ? -1.972 -43.811 -36.625 1.00 22.14 306 THR A O 1
ATOM 691 N N . THR A 1 95 ? -2.002 -44.004 -34.379 1.00 20.84 307 THR A N 1
ATOM 692 C CA . THR A 1 95 ? -1.472 -42.646 -34.133 1.00 22.74 307 THR A CA 1
ATOM 693 C C . THR A 1 95 ? 0.033 -42.592 -33.888 1.00 23.89 307 THR A C 1
ATOM 694 O O . THR A 1 95 ? 0.641 -41.516 -33.945 1.00 24.43 307 THR A O 1
ATOM 698 N N . THR A 1 96 ? 0.653 -43.735 -33.626 1.00 25.19 308 THR A N 1
ATOM 699 C CA . THR A 1 96 ? 2.102 -43.756 -33.474 1.00 27.16 308 THR A CA 1
ATOM 700 C C . THR A 1 96 ? 2.713 -45.111 -33.758 1.00 27.69 308 THR A C 1
ATOM 701 O O . THR A 1 96 ? 2.109 -46.145 -33.476 1.00 27.70 308 THR A O 1
ATOM 705 N N . ASP A 1 97 ? 3.916 -45.100 -34.321 1.00 28.48 309 ASP A N 1
ATOM 706 C CA . ASP A 1 97 ? 4.654 -46.335 -34.524 1.00 30.10 309 ASP A CA 1
ATOM 707 C C . ASP A 1 97 ? 5.637 -46.615 -33.401 1.00 29.29 309 ASP A C 1
ATOM 708 O O . ASP A 1 97 ? 6.192 -47.706 -33.339 1.00 29.95 309 ASP A O 1
ATOM 713 N N . ALA A 1 98 ? 5.838 -45.638 -32.521 1.00 29.16 310 ALA A N 1
ATOM 714 C CA . ALA A 1 98 ? 6.671 -45.835 -31.328 1.00 28.46 310 ALA A CA 1
ATOM 715 C C . ALA A 1 98 ? 6.056 -46.935 -30.476 1.00 27.84 310 ALA A C 1
ATOM 716 O O . ALA A 1 98 ? 4.840 -46.983 -30.329 1.00 28.64 310 ALA A O 1
ATOM 718 N N . VAL A 1 99 ? 6.889 -47.833 -29.950 1.00 26.06 311 VAL A N 1
ATOM 719 C CA . VAL A 1 99 ? 6.431 -48.928 -29.091 1.00 25.33 311 VAL A CA 1
ATOM 720 C C . VAL A 1 99 ? 6.829 -48.785 -27.612 1.00 23.71 311 VAL A C 1
ATOM 721 O O . VAL A 1 99 ? 6.093 -49.253 -26.728 1.00 23.68 311 VAL A O 1
ATOM 725 N N . ASP A 1 100 ? 7.988 -48.156 -27.353 1.00 21.09 312 ASP A N 1
ATOM 726 C CA . ASP A 1 100 ? 8.468 -47.941 -25.987 1.00 20.03 312 ASP A CA 1
ATOM 727 C C . ASP A 1 100 ? 7.648 -46.812 -25.388 1.00 18.99 312 ASP A C 1
ATOM 728 O O . ASP A 1 100 ? 7.624 -45.731 -25.947 1.00 18.97 312 ASP A O 1
ATOM 733 N N . PRO A 1 101 ? 6.951 -47.065 -24.253 1.00 19.16 313 PRO A N 1
ATOM 734 C CA . PRO A 1 101 ? 6.174 -46.002 -23.606 1.00 19.10 313 PRO A CA 1
ATOM 735 C C . PRO A 1 101 ? 6.986 -44.747 -23.245 1.00 18.56 313 PRO A C 1
ATOM 736 O O . PRO A 1 101 ? 6.434 -43.646 -23.182 1.00 18.50 313 PRO A O 1
ATOM 740 N N . ALA A 1 102 ? 8.298 -44.892 -23.055 1.00 17.74 314 ALA A N 1
ATOM 741 C CA . ALA A 1 102 ? 9.151 -43.750 -22.757 1.00 19.23 314 ALA A CA 1
ATOM 742 C C . ALA A 1 102 ? 9.200 -42.762 -23.934 1.00 20.07 314 ALA A C 1
ATOM 743 O O . ALA A 1 102 ? 9.319 -41.551 -23.716 1.00 19.93 314 ALA A O 1
ATOM 745 N N . GLU A 1 103 ? 9.104 -43.285 -25.161 1.00 21.02 315 GLU A N 1
ATOM 746 C CA . GLU A 1 103 ? 8.972 -42.461 -26.374 1.00 23.21 315 GLU A CA 1
ATOM 747 C C . GLU A 1 103 ? 7.528 -41.965 -26.602 1.00 23.23 315 GLU A C 1
ATOM 748 O O . GLU A 1 103 ? 7.318 -40.874 -27.123 1.00 24.99 315 GLU A O 1
ATOM 754 N N . ILE A 1 104 ? 6.553 -42.761 -26.192 1.00 22.94 316 ILE A N 1
ATOM 755 C CA . ILE A 1 104 ? 5.135 -42.434 -26.424 1.00 22.57 316 ILE A CA 1
ATOM 756 C C . ILE A 1 104 ? 4.644 -41.326 -25.494 1.00 22.22 316 ILE A C 1
ATOM 757 O O . ILE A 1 104 ? 4.043 -40.345 -25.956 1.00 22.52 316 ILE A O 1
ATOM 762 N N . TRP A 1 105 ? 4.894 -41.491 -24.188 1.00 20.29 317 TRP A N 1
ATOM 763 C CA . TRP A 1 105 ? 4.422 -40.541 -23.176 1.00 18.38 317 TRP A CA 1
ATOM 764 C C . TRP A 1 105 ? 5.199 -40.683 -21.865 1.00 16.94 317 TRP A C 1
ATOM 765 O O . TRP A 1 105 ? 4.723 -41.288 -20.903 1.00 16.56 317 TRP A O 1
ATOM 776 N N . PRO A 1 106 ? 6.423 -40.138 -21.821 1.00 16.25 318 PRO A N 1
ATOM 777 C CA . PRO A 1 106 ? 7.246 -40.377 -20.641 1.00 16.05 318 PRO A CA 1
ATOM 778 C C . PRO A 1 106 ? 6.615 -39.881 -19.342 1.00 15.31 318 PRO A C 1
ATOM 779 O O . PRO A 1 106 ? 6.802 -40.502 -18.304 1.00 14.46 318 PRO A O 1
ATOM 783 N N . GLU A 1 107 ? 5.883 -38.764 -19.402 1.00 15.61 319 GLU A N 1
ATOM 784 C CA . GLU A 1 107 ? 5.287 -38.167 -18.219 1.00 16.78 319 GLU A CA 1
ATOM 785 C C . GLU A 1 107 ? 4.296 -39.129 -17.558 1.00 16.88 319 GLU A C 1
ATOM 786 O O . GLU A 1 107 ? 4.273 -39.246 -16.315 1.00 17.44 319 GLU A O 1
ATOM 792 N N . PHE A 1 108 ? 3.482 -39.804 -18.386 1.00 16.80 320 PHE A N 1
ATOM 793 C CA . PHE A 1 108 ? 2.565 -40.866 -17.914 1.00 16.22 320 PHE A CA 1
ATOM 794 C C . PHE A 1 108 ? 3.310 -41.961 -17.135 1.00 16.46 320 PHE A C 1
ATOM 795 O O . PHE A 1 108 ? 2.994 -42.244 -15.975 1.00 16.03 320 PHE A O 1
ATOM 803 N N . ILE A 1 109 ? 4.322 -42.545 -17.779 1.00 14.56 321 ILE A N 1
ATOM 804 C CA . ILE A 1 109 ? 5.122 -43.610 -17.163 1.00 15.18 321 ILE A CA 1
ATOM 805 C C . ILE A 1 109 ? 5.812 -43.140 -15.874 1.00 14.00 321 ILE A C 1
ATOM 806 O O . ILE A 1 109 ? 5.734 -43.820 -14.852 1.00 13.88 321 ILE A O 1
ATOM 811 N N . ALA A 1 110 ? 6.478 -41.983 -15.922 1.00 14.44 322 ALA A N 1
ATOM 812 C CA . ALA A 1 110 ? 7.205 -41.480 -14.740 1.00 14.58 322 ALA A CA 1
ATOM 813 C C . ALA A 1 110 ? 6.283 -41.221 -13.539 1.00 15.11 322 ALA A C 1
ATOM 814 O O . ALA A 1 110 ? 6.709 -41.340 -12.399 1.00 15.66 322 ALA A O 1
ATOM 816 N N . ARG A 1 111 ? 5.026 -40.869 -13.800 1.00 15.70 323 ARG A N 1
ATOM 817 C CA . ARG A 1 111 ? 4.088 -40.455 -12.731 1.00 17.11 323 ARG A CA 1
ATOM 818 C C . ARG A 1 111 ? 3.530 -41.632 -11.932 1.00 17.13 323 ARG A C 1
ATOM 819 O O . ARG A 1 111 ? 3.033 -41.465 -10.781 1.00 16.97 323 ARG A O 1
ATOM 827 N N . LEU A 1 112 ? 3.583 -42.817 -12.543 1.00 16.82 324 LEU A N 1
ATOM 828 C CA . LEU A 1 112 ? 3.051 -44.042 -11.933 1.00 17.51 324 LEU A CA 1
ATOM 829 C C . LEU A 1 112 ? 3.761 -44.353 -10.624 1.00 17.30 324 LEU A C 1
ATOM 830 O O . LEU A 1 112 ? 4.977 -44.094 -10.478 1.00 17.61 324 LEU A O 1
ATOM 835 N N . PRO A 1 113 ? 3.015 -44.895 -9.650 1.00 17.71 325 PRO A N 1
ATOM 836 C CA . PRO A 1 113 ? 3.602 -45.342 -8.401 1.00 18.07 325 PRO A CA 1
ATOM 837 C C . PRO A 1 113 ? 4.749 -46.309 -8.657 1.00 17.79 325 PRO A C 1
ATOM 838 O O . PRO A 1 113 ? 4.672 -47.138 -9.573 1.00 17.71 325 PRO A O 1
ATOM 842 N N . ALA A 1 114 ? 5.780 -46.219 -7.821 1.00 19.18 326 ALA A N 1
ATOM 843 C CA . ALA A 1 114 ? 6.975 -47.030 -7.968 1.00 20.06 326 ALA A CA 1
ATOM 844 C C . ALA A 1 114 ? 6.706 -48.505 -8.267 1.00 21.35 326 ALA A C 1
ATOM 845 O O . ALA A 1 114 ? 7.187 -49.030 -9.263 1.00 21.94 326 ALA A O 1
ATOM 847 N N . LYS A 1 115 ? 5.951 -49.216 -7.452 1.00 22.68 327 LYS A N 1
ATOM 848 C CA . LYS A 1 115 ? 5.997 -50.679 -7.723 1.00 24.74 327 LYS A CA 1
ATOM 849 C C . LYS A 1 115 ? 5.111 -51.161 -8.904 1.00 24.02 327 LYS A C 1
ATOM 850 O O . LYS A 1 115 ? 5.205 -52.314 -9.340 1.00 24.83 327 LYS A O 1
ATOM 856 N N . LEU A 1 116 ? 4.301 -50.255 -9.443 1.00 22.53 328 LEU A N 1
ATOM 857 C CA . LEU A 1 116 ? 3.111 -50.645 -10.229 1.00 20.48 328 LEU A CA 1
ATOM 858 C C . LEU A 1 116 ? 3.450 -51.252 -11.590 1.00 19.60 328 LEU A C 1
ATOM 859 O O . LEU A 1 116 ? 4.054 -50.581 -12.425 1.00 18.78 328 LEU A O 1
ATOM 864 N N . PRO A 1 117 ? 3.088 -52.531 -11.803 1.00 18.71 329 PRO A N 1
ATOM 865 C CA . PRO A 1 117 ? 3.327 -53.140 -13.097 1.00 18.86 329 PRO A CA 1
ATOM 866 C C . PRO A 1 117 ? 2.450 -52.507 -14.191 1.00 18.52 329 PRO A C 1
ATOM 867 O O . PRO A 1 117 ? 1.270 -52.153 -13.958 1.00 16.97 329 PRO A O 1
ATOM 871 N N . ILE A 1 118 ? 3.029 -52.382 -15.377 1.00 19.09 330 ILE A N 1
ATOM 872 C CA . ILE A 1 118 ? 2.272 -51.884 -16.521 1.00 20.15 330 ILE A CA 1
ATOM 873 C C . ILE A 1 118 ? 2.309 -52.867 -17.686 1.00 19.06 330 ILE A C 1
ATOM 874 O O . ILE A 1 118 ? 3.339 -53.461 -17.983 1.00 20.59 330 ILE A O 1
ATOM 879 N N . THR A 1 119 ? 1.172 -53.045 -18.344 1.00 18.32 331 THR A N 1
ATOM 880 C CA . THR A 1 119 ? 1.160 -53.770 -19.590 1.00 16.49 331 THR A CA 1
ATOM 881 C C . THR A 1 119 ? 0.857 -52.751 -20.678 1.00 15.68 331 THR A C 1
ATOM 882 O O . THR A 1 119 ? -0.171 -52.066 -20.612 1.00 14.46 331 THR A O 1
ATOM 886 N N . VAL A 1 120 ? 1.738 -52.637 -21.668 1.00 13.13 332 VAL A N 1
ATOM 887 C CA . VAL A 1 120 ? 1.491 -51.739 -22.788 1.00 13.10 332 VAL A CA 1
ATOM 888 C C . VAL A 1 120 ? 0.572 -52.443 -23.814 1.00 12.73 332 VAL A C 1
ATOM 889 O O . VAL A 1 120 ? 0.880 -53.542 -24.317 1.00 12.65 332 VAL A O 1
ATOM 893 N N . VAL A 1 121 ? -0.566 -51.828 -24.124 1.00 11.13 333 VAL A N 1
ATOM 894 C CA . VAL A 1 121 ? -1.492 -52.439 -25.075 1.00 11.39 333 VAL A CA 1
ATOM 895 C C . VAL A 1 121 ? -1.604 -51.585 -26.328 1.00 11.29 333 VAL A C 1
ATOM 896 O O . VAL A 1 121 ? -2.091 -50.432 -26.283 1.00 11.63 333 VAL A O 1
ATOM 900 N N . ARG A 1 122 ? -1.121 -52.130 -27.433 1.00 10.18 334 ARG A N 1
ATOM 901 C CA . ARG A 1 122 ? -1.217 -51.447 -28.733 1.00 10.59 334 ARG A CA 1
ATOM 902 C C . ARG A 1 122 ? -2.520 -51.876 -29.408 1.00 9.71 334 ARG A C 1
ATOM 903 O O . ARG A 1 122 ? -2.626 -52.988 -29.963 1.00 9.90 334 ARG A O 1
ATOM 911 N N . ASN A 1 123 ? -3.535 -51.012 -29.264 1.00 8.78 335 ASN A N 1
ATOM 912 C CA . ASN A 1 123 ? -4.853 -51.275 -29.857 1.00 8.77 335 ASN A CA 1
ATOM 913 C C . ASN A 1 123 ? -4.977 -50.893 -31.357 1.00 8.94 335 ASN A C 1
ATOM 914 O O . ASN A 1 123 ? -4.116 -50.188 -31.928 1.00 9.81 335 ASN A O 1
ATOM 919 N N . LYS A 1 124 ? -6.061 -51.362 -31.967 1.00 7.93 336 LYS A N 1
ATOM 920 C CA . LYS A 1 124 ? -6.423 -51.109 -33.383 1.00 8.91 336 LYS A CA 1
ATOM 921 C C . LYS A 1 124 ? -5.480 -51.846 -34.349 1.00 9.80 336 LYS A C 1
ATOM 922 O O . LYS A 1 124 ? -5.244 -51.377 -35.451 1.00 12.09 336 LYS A O 1
ATOM 928 N N . ALA A 1 125 ? -5.007 -53.019 -33.946 1.00 9.88 337 ALA A N 1
ATOM 929 C CA . ALA A 1 125 ? -4.214 -53.899 -34.828 1.00 11.91 337 ALA A CA 1
ATOM 930 C C . ALA A 1 125 ? -4.960 -54.310 -36.094 1.00 12.82 337 ALA A C 1
ATOM 931 O O . ALA A 1 125 ? -4.334 -54.616 -37.126 1.00 13.58 337 ALA A O 1
ATOM 933 N N . ASP A 1 126 ? -6.295 -54.265 -36.047 1.00 13.34 338 ASP A N 1
ATOM 934 C CA . ASP A 1 126 ? -7.112 -54.587 -37.230 1.00 14.30 338 ASP A CA 1
ATOM 935 C C . ASP A 1 126 ? -6.871 -53.574 -38.339 1.00 14.90 338 ASP A C 1
ATOM 936 O O . ASP A 1 126 ? -6.981 -53.903 -39.536 1.00 15.36 338 ASP A O 1
ATOM 941 N N . ILE A 1 127 ? -6.503 -52.355 -37.937 1.00 14.73 339 ILE A N 1
ATOM 942 C CA . ILE A 1 127 ? -6.252 -51.244 -38.864 1.00 15.67 339 ILE A CA 1
ATOM 943 C C . ILE A 1 127 ? -4.788 -51.177 -39.288 1.00 16.29 339 ILE A C 1
ATOM 944 O O . ILE A 1 127 ? -4.500 -51.018 -40.487 1.00 17.03 339 ILE A O 1
ATOM 949 N N . THR A 1 128 ? -3.882 -51.284 -38.321 1.00 16.04 340 THR A N 1
ATOM 950 C CA . THR A 1 128 ? -2.437 -51.121 -38.576 1.00 16.82 340 THR A CA 1
ATOM 951 C C . THR A 1 128 ? -1.827 -52.327 -39.278 1.00 17.72 340 THR A C 1
ATOM 952 O O . THR A 1 128 ? -0.767 -52.201 -39.931 1.00 19.00 340 THR A O 1
ATOM 956 N N . GLY A 1 129 ? -2.495 -53.474 -39.137 1.00 16.56 341 GLY A N 1
ATOM 957 C CA . GLY A 1 129 ? -2.000 -54.764 -39.600 1.00 18.18 341 GLY A CA 1
ATOM 958 C C . GLY A 1 129 ? -0.851 -55.328 -38.769 1.00 18.91 341 GLY A C 1
ATOM 959 O O . GLY A 1 129 ? -0.250 -56.325 -39.158 1.00 18.93 341 GLY A O 1
ATOM 960 N N . GLU A 1 130 ? -0.558 -54.712 -37.615 1.00 18.89 342 GLU A N 1
ATOM 961 C CA . GLU A 1 130 ? 0.433 -55.258 -36.651 1.00 19.34 342 GLU A CA 1
ATOM 962 C C . GLU A 1 130 ? 0.138 -56.724 -36.287 1.00 18.90 342 GLU A C 1
ATOM 963 O O . GLU A 1 130 ? -1.018 -57.103 -36.130 1.00 18.64 342 GLU A O 1
ATOM 969 N N . THR A 1 131 ? 1.181 -57.561 -36.166 1.00 18.45 343 THR A N 1
ATOM 970 C CA . THR A 1 131 ? 0.957 -58.945 -35.764 1.00 19.10 343 THR A CA 1
ATOM 971 C C . THR A 1 131 ? 0.469 -59.043 -34.333 1.00 17.52 343 THR A C 1
ATOM 972 O O . THR A 1 131 ? 1.053 -58.450 -33.433 1.00 18.10 343 THR A O 1
ATOM 976 N N . LEU A 1 132 ? -0.585 -59.823 -34.128 1.00 17.95 344 LEU A N 1
ATOM 977 C CA . LEU A 1 132 ? -1.208 -59.957 -32.818 1.00 18.27 344 LEU A CA 1
ATOM 978 C C . LEU A 1 132 ? -0.332 -60.773 -31.895 1.00 18.28 344 LEU A C 1
ATOM 979 O O . LEU A 1 132 ? 0.349 -61.713 -32.344 1.00 18.24 344 LEU A O 1
ATOM 984 N N . GLY A 1 133 ? -0.351 -60.413 -30.619 1.00 17.00 345 GLY A N 1
ATOM 985 C CA . GLY A 1 133 ? 0.227 -61.256 -29.575 1.00 16.35 345 GLY A CA 1
ATOM 986 C C . GLY A 1 133 ? 1.097 -60.528 -28.575 1.00 15.46 345 GLY A C 1
ATOM 987 O O . GLY A 1 133 ? 0.961 -59.323 -28.366 1.00 14.30 345 GLY A O 1
ATOM 996 N N . SER A 1 135 ? 4.767 -59.470 -26.645 1.00 15.13 347 SER A N 1
ATOM 997 C CA . SER A 1 135 ? 6.192 -59.175 -26.718 1.00 16.79 347 SER A CA 1
ATOM 998 C C . SER A 1 135 ? 6.566 -58.387 -25.470 1.00 16.69 347 SER A C 1
ATOM 999 O O . SER A 1 135 ? 5.861 -58.427 -24.461 1.00 15.86 347 SER A O 1
ATOM 1002 N N . GLU A 1 136 ? 7.691 -57.684 -25.535 1.00 17.68 348 GLU A N 1
ATOM 1003 C CA . GLU A 1 136 ? 8.246 -56.991 -24.410 1.00 18.87 348 GLU A CA 1
ATOM 1004 C C . GLU A 1 136 ? 8.951 -55.763 -24.960 1.00 18.46 348 GLU A C 1
ATOM 1005 O O . GLU A 1 136 ? 9.531 -55.805 -26.054 1.00 18.99 348 GLU A O 1
ATOM 1011 N N . VAL A 1 137 ? 8.853 -54.659 -24.238 1.00 17.56 349 VAL A N 1
ATOM 1012 C CA . VAL A 1 137 ? 9.624 -53.467 -24.580 1.00 17.61 349 VAL A CA 1
ATOM 1013 C C . VAL A 1 137 ? 10.166 -52.836 -23.305 1.00 16.97 349 VAL A C 1
ATOM 1014 O O . VAL A 1 137 ? 9.411 -52.477 -22.398 1.00 16.15 349 VAL A O 1
ATOM 1018 N N . ASN A 1 138 ? 11.492 -52.762 -23.226 1.00 16.72 350 ASN A N 1
ATOM 1019 C CA . ASN A 1 138 ? 12.171 -52.249 -22.053 1.00 16.66 350 ASN A CA 1
ATOM 1020 C C . ASN A 1 138 ? 11.678 -52.885 -20.739 1.00 15.72 350 ASN A C 1
ATOM 1021 O O . ASN A 1 138 ? 11.532 -52.217 -19.733 1.00 17.41 350 ASN A O 1
ATOM 1026 N N . GLY A 1 139 ? 11.428 -54.192 -20.746 1.00 15.82 351 GLY A N 1
ATOM 1027 C CA . GLY A 1 139 ? 11.007 -54.854 -19.508 1.00 15.48 351 GLY A CA 1
ATOM 1028 C C . GLY A 1 139 ? 9.504 -54.915 -19.296 1.00 15.44 351 GLY A C 1
ATOM 1029 O O . GLY A 1 139 ? 9.042 -55.679 -18.461 1.00 16.74 351 GLY A O 1
ATOM 1030 N N . HIS A 1 140 ? 8.749 -54.113 -20.048 1.00 15.09 352 HIS A N 1
ATOM 1031 C CA . HIS A 1 140 ? 7.269 -54.070 -19.947 1.00 15.25 352 HIS A CA 1
ATOM 1032 C C . HIS A 1 140 ? 6.628 -55.074 -20.894 1.00 14.75 352 HIS A C 1
ATOM 1033 O O . HIS A 1 140 ? 7.035 -55.148 -22.037 1.00 14.82 352 HIS A O 1
ATOM 1040 N N . ALA A 1 141 ? 5.618 -55.817 -20.431 1.00 14.26 353 ALA A N 1
ATOM 1041 C CA . ALA A 1 141 ? 4.799 -56.613 -21.325 1.00 13.34 353 ALA A CA 1
ATOM 1042 C C . ALA A 1 141 ? 4.151 -55.700 -22.361 1.00 13.46 353 ALA A C 1
ATOM 1043 O O . ALA A 1 141 ? 3.743 -54.561 -22.038 1.00 12.88 353 ALA A O 1
ATOM 1045 N N . LEU A 1 142 ? 4.122 -56.173 -23.602 1.00 13.38 354 LEU A N 1
ATOM 1046 C CA . LEU A 1 142 ? 3.552 -55.428 -24.736 1.00 12.53 354 LEU A CA 1
ATOM 1047 C C . LEU A 1 142 ? 2.649 -56.357 -25.532 1.00 13.87 354 LEU A C 1
ATOM 1048 O O . LEU A 1 142 ? 3.092 -57.420 -26.005 1.00 13.45 354 LEU A O 1
ATOM 1053 N N . ILE A 1 143 ? 1.369 -56.005 -25.636 1.00 13.18 355 ILE A N 1
ATOM 1054 C CA . ILE A 1 143 ? 0.401 -56.859 -26.333 1.00 14.08 355 ILE A CA 1
ATOM 1055 C C . ILE A 1 143 ? -0.222 -56.039 -27.475 1.00 13.85 355 ILE A C 1
ATOM 1056 O O . ILE A 1 143 ? -0.532 -54.849 -27.305 1.00 13.72 355 ILE A O 1
ATOM 1061 N N . ARG A 1 144 ? -0.345 -56.679 -28.638 1.00 12.58 356 ARG A N 1
ATOM 1062 C CA . ARG A 1 144 ? -0.995 -56.080 -29.804 1.00 12.53 356 ARG A CA 1
ATOM 1063 C C . ARG A 1 144 ? -2.314 -56.789 -30.004 1.00 12.69 356 ARG A C 1
ATOM 1064 O O . ARG A 1 144 ? -2.363 -58.015 -30.051 1.00 11.82 356 ARG A O 1
ATOM 1072 N N . LEU A 1 145 ? -3.400 -56.016 -30.094 1.00 11.73 357 LEU A N 1
ATOM 1073 C CA . LEU A 1 145 ? -4.728 -56.608 -30.192 1.00 11.25 357 LEU A CA 1
ATOM 1074 C C . LEU A 1 145 ? -5.703 -55.630 -30.864 1.00 11.55 357 LEU A C 1
ATOM 1075 O O . LEU A 1 145 ? -5.340 -54.507 -31.186 1.00 10.37 357 LEU A O 1
ATOM 1080 N N . SER A 1 146 ? -6.943 -56.065 -31.048 1.00 11.26 358 SER A N 1
ATOM 1081 C CA . SER A 1 146 ? -8.034 -55.173 -31.482 1.00 11.41 358 SER A CA 1
ATOM 1082 C C . SER A 1 146 ? -9.221 -55.327 -30.536 1.00 11.80 358 SER A C 1
ATOM 1083 O O . SER A 1 146 ? -9.834 -56.396 -30.490 1.00 12.71 358 SER A O 1
ATOM 1086 N N . ALA A 1 147 ? -9.534 -54.277 -29.781 1.00 11.48 359 ALA A N 1
ATOM 1087 C CA . ALA A 1 147 ? -10.688 -54.334 -28.875 1.00 12.58 359 ALA A CA 1
ATOM 1088 C C . ALA A 1 147 ? -11.977 -54.523 -29.653 1.00 13.06 359 ALA A C 1
ATOM 1089 O O . ALA A 1 147 ? -12.891 -55.238 -29.184 1.00 13.46 359 ALA A O 1
ATOM 1091 N N . ARG A 1 148 ? -12.029 -53.895 -30.833 1.00 12.47 360 ARG A N 1
ATOM 1092 C CA . ARG A 1 148 ? -13.249 -53.915 -31.682 1.00 14.25 360 ARG A CA 1
ATOM 1093 C C . ARG A 1 148 ? -13.564 -55.284 -32.290 1.00 14.21 360 ARG A C 1
ATOM 1094 O O . ARG A 1 148 ? -14.742 -55.659 -32.402 1.00 15.36 360 ARG A O 1
ATOM 1102 N N . THR A 1 149 ? -12.537 -56.003 -32.761 1.00 14.83 361 THR A N 1
ATOM 1103 C CA . THR A 1 149 ? -12.789 -57.329 -33.382 1.00 14.55 361 THR A CA 1
ATOM 1104 C C . THR A 1 149 ? -12.638 -58.462 -32.391 1.00 15.36 361 THR A C 1
ATOM 1105 O O . THR A 1 149 ? -13.042 -59.594 -32.679 1.00 15.96 361 THR A O 1
ATOM 1109 N N . GLY A 1 150 ? -12.028 -58.173 -31.237 1.00 14.86 362 GLY A N 1
ATOM 1110 C CA . GLY A 1 150 ? -11.704 -59.161 -30.230 1.00 16.16 362 GLY A CA 1
ATOM 1111 C C . GLY A 1 150 ? -10.404 -59.936 -30.476 1.00 15.78 362 GLY A C 1
ATOM 1112 O O . GLY A 1 150 ? -9.967 -60.693 -29.615 1.00 15.74 362 GLY A O 1
ATOM 1113 N N . GLU A 1 151 ? -9.784 -59.751 -31.636 1.00 15.92 363 GLU A N 1
ATOM 1114 C CA . GLU A 1 151 ? -8.531 -60.437 -31.949 1.00 15.25 363 GLU A CA 1
ATOM 1115 C C . GLU A 1 151 ? -7.450 -60.020 -30.955 1.00 15.29 363 GLU A C 1
ATOM 1116 O O . GLU A 1 151 ? -7.236 -58.820 -30.738 1.00 14.76 363 GLU A O 1
ATOM 1122 N N . GLY A 1 152 ? -6.784 -61.011 -30.360 1.00 14.41 364 GLY A N 1
ATOM 1123 C CA . GLY A 1 152 ? -5.691 -60.754 -29.427 1.00 13.94 364 GLY A CA 1
ATOM 1124 C C . GLY A 1 152 ? -6.151 -60.537 -28.002 1.00 14.04 364 GLY A C 1
ATOM 1125 O O . GLY A 1 152 ? -5.327 -60.512 -27.092 1.00 13.90 364 GLY A O 1
ATOM 1126 N N . VAL A 1 153 ? -7.468 -60.424 -27.780 1.00 14.59 365 VAL A N 1
ATOM 1127 C CA . VAL A 1 153 ? -7.988 -60.246 -26.423 1.00 15.30 365 VAL A CA 1
ATOM 1128 C C . VAL A 1 153 ? -7.759 -61.473 -25.532 1.00 16.51 365 VAL A C 1
ATOM 1129 O O . VAL A 1 153 ? -7.545 -61.320 -24.338 1.00 16.78 365 VAL A O 1
ATOM 1133 N N . ASP A 1 154 ? -7.779 -62.671 -26.120 1.00 17.93 366 ASP A N 1
ATOM 1134 C CA . ASP A 1 154 ? -7.523 -63.917 -25.365 1.00 19.94 366 ASP A CA 1
ATOM 1135 C C . ASP A 1 154 ? -6.079 -63.940 -24.849 1.00 18.98 366 ASP A C 1
ATOM 1136 O O . ASP A 1 154 ? -5.815 -64.403 -23.731 1.00 18.67 366 ASP A O 1
ATOM 1141 N N . VAL A 1 155 ? -5.166 -63.395 -25.655 1.00 18.80 367 VAL A N 1
ATOM 1142 C CA . VAL A 1 155 ? -3.773 -63.230 -25.248 1.00 18.18 367 VAL A CA 1
ATOM 1143 C C . VAL A 1 155 ? -3.707 -62.339 -24.006 1.00 17.74 367 VAL A C 1
ATOM 1144 O O . VAL A 1 155 ? -3.038 -62.679 -23.019 1.00 17.60 367 VAL A O 1
ATOM 1148 N N . LEU A 1 156 ? -4.466 -61.234 -24.016 1.00 16.63 368 LEU A N 1
ATOM 1149 C CA . LEU A 1 156 ? -4.566 -60.398 -22.834 1.00 16.32 368 LEU A CA 1
ATOM 1150 C C . LEU A 1 156 ? -5.127 -61.139 -21.613 1.00 16.48 368 LEU A C 1
ATOM 1151 O O . LEU A 1 156 ? -4.524 -61.066 -20.553 1.00 17.27 368 LEU A O 1
ATOM 1156 N N . ARG A 1 157 ? -6.247 -61.851 -21.772 1.00 16.82 369 ARG A N 1
ATOM 1157 C CA . ARG A 1 157 ? -6.828 -62.603 -20.651 1.00 17.89 369 ARG A CA 1
ATOM 1158 C C . ARG A 1 157 ? -5.806 -63.585 -20.039 1.00 18.46 369 ARG A C 1
ATOM 1159 O O . ARG A 1 157 ? -5.625 -63.633 -18.805 1.00 19.59 369 ARG A O 1
ATOM 1167 N N . ASN A 1 158 ? -5.113 -64.314 -20.909 1.00 19.10 370 ASN A N 1
ATOM 1168 C CA . ASN A 1 158 ? -4.097 -65.295 -20.499 1.00 20.53 370 ASN A CA 1
ATOM 1169 C C . ASN A 1 158 ? -2.926 -64.662 -19.742 1.00 20.90 370 ASN A C 1
ATOM 1170 O O . ASN A 1 158 ? -2.469 -65.194 -18.727 1.00 20.80 370 ASN A O 1
ATOM 1175 N N . HIS A 1 159 ? -2.464 -63.516 -20.238 1.00 20.09 371 HIS A N 1
ATOM 1176 C CA . HIS A 1 159 ? -1.438 -62.705 -19.595 1.00 20.65 371 HIS A CA 1
ATOM 1177 C C . HIS A 1 159 ? -1.869 -62.223 -18.207 1.00 20.79 371 HIS A C 1
AT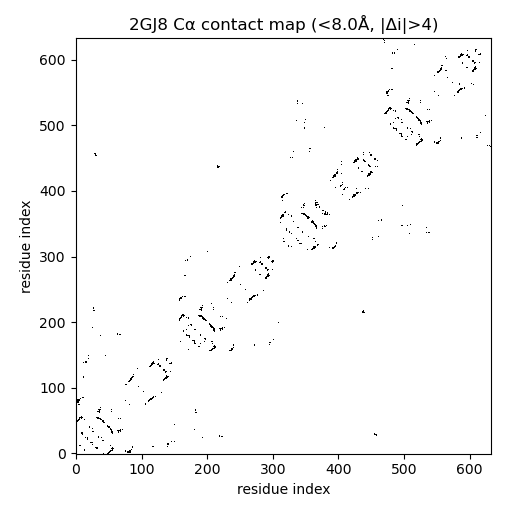OM 1178 O O . HIS A 1 159 ? -1.090 -62.263 -17.248 1.00 21.71 371 HIS A O 1
ATOM 1185 N N . LEU A 1 160 ? -3.111 -61.751 -18.102 1.00 21.31 372 LEU A N 1
ATOM 1186 C CA . LEU A 1 160 ? -3.617 -61.301 -16.823 1.00 22.28 372 LEU A CA 1
ATOM 1187 C C . LEU A 1 160 ? -3.598 -62.462 -15.816 1.00 23.43 372 LEU A C 1
ATOM 1188 O O . LEU A 1 160 ? -3.112 -62.301 -14.695 1.00 24.28 372 LEU A O 1
ATOM 1193 N N . LYS A 1 161 ? -4.090 -63.620 -16.239 1.00 24.50 373 LYS A N 1
ATOM 1194 C CA . LYS A 1 161 ? -4.081 -64.839 -15.411 1.00 26.69 373 LYS A CA 1
ATOM 1195 C C . LYS A 1 161 ? -2.662 -65.250 -15.012 1.00 27.51 373 LYS A C 1
ATOM 1196 O O . LYS A 1 161 ? -2.388 -65.514 -13.831 1.00 27.61 373 LYS A O 1
ATOM 1202 N N . GLN A 1 162 ? -1.755 -65.290 -15.982 1.00 28.59 374 GLN A N 1
ATOM 1203 C CA . GLN A 1 162 ? -0.386 -65.734 -15.720 1.00 30.09 374 GLN A CA 1
ATOM 1204 C C . GLN A 1 162 ? 0.386 -64.758 -14.831 1.00 30.29 374 GLN A C 1
ATOM 1205 O O . GLN A 1 162 ? 1.105 -65.174 -13.917 1.00 30.38 374 GLN A O 1
ATOM 1211 N N . SER A 1 163 ? 0.213 -63.462 -15.081 1.00 29.81 375 SER A N 1
ATOM 1212 C CA . SER A 1 163 ? 1.004 -62.452 -14.387 1.00 29.81 375 SER A CA 1
ATOM 1213 C C . SER A 1 163 ? 0.466 -62.099 -12.993 1.00 29.86 375 SER A C 1
ATOM 1214 O O . SER A 1 163 ? 1.230 -61.663 -12.141 1.00 30.12 375 SER A O 1
ATOM 1233 N N . LYS B 1 6 ? -32.580 -55.136 -8.403 1.00 28.80 218 LYS B N 1
ATOM 1234 C CA . LYS B 1 6 ? -32.062 -53.882 -8.934 1.00 26.16 218 LYS B CA 1
ATOM 1235 C C . LYS B 1 6 ? -32.989 -52.709 -8.669 1.00 24.88 218 LYS B C 1
ATOM 1236 O O . LYS B 1 6 ? -34.172 -52.754 -9.010 1.00 24.17 218 LYS B O 1
ATOM 1242 N N . VAL B 1 7 ? -32.439 -51.678 -8.055 1.00 23.24 219 VAL B N 1
ATOM 1243 C CA . VAL B 1 7 ? -33.128 -50.412 -7.854 1.00 22.29 219 VAL B CA 1
ATOM 1244 C C . VAL B 1 7 ? -32.498 -49.305 -8.715 1.00 21.10 219 VAL B C 1
ATOM 1245 O O . VAL B 1 7 ? -31.332 -48.937 -8.534 1.00 20.61 219 VAL B O 1
ATOM 1249 N N . VAL B 1 8 ? -33.310 -48.763 -9.626 1.00 18.80 220 VAL B N 1
ATOM 1250 C CA . VAL B 1 8 ? -32.860 -47.719 -10.554 1.00 17.07 220 VAL B CA 1
ATOM 1251 C C . VAL B 1 8 ? -33.264 -46.316 -10.101 1.00 16.85 220 VAL B C 1
ATOM 1252 O O . VAL B 1 8 ? -34.437 -46.060 -9.760 1.00 16.96 220 VAL B O 1
ATOM 1256 N N . ILE B 1 9 ? -32.298 -45.409 -10.108 1.00 14.87 221 ILE B N 1
ATOM 1257 C CA . ILE B 1 9 ? -32.567 -44.005 -9.773 1.00 14.72 221 ILE B CA 1
ATOM 1258 C C . ILE B 1 9 ? -32.774 -43.261 -11.085 1.00 14.36 221 ILE B C 1
ATOM 1259 O O . ILE B 1 9 ? -31.873 -43.258 -11.929 1.00 13.17 221 ILE B O 1
ATOM 1264 N N . ALA B 1 10 ? -33.964 -42.661 -11.283 1.00 13.03 222 ALA B N 1
ATOM 1265 C CA . ALA B 1 10 ? -34.271 -42.032 -12.585 1.00 13.75 222 ALA B CA 1
ATOM 1266 C C . ALA B 1 10 ? -35.100 -40.786 -12.432 1.00 13.61 222 ALA B C 1
ATOM 1267 O O . ALA B 1 10 ? -35.876 -40.655 -11.471 1.00 14.42 222 ALA B O 1
ATOM 1269 N N . GLY B 1 11 ? -34.946 -39.870 -13.375 1.00 13.18 223 GLY B N 1
ATOM 1270 C CA . GLY B 1 11 ? -35.602 -38.579 -13.261 1.00 13.34 223 GLY B CA 1
ATOM 1271 C C . GLY B 1 11 ? -34.998 -37.576 -14.198 1.00 13.27 223 GLY B C 1
ATOM 1272 O O . GLY B 1 11 ? -34.148 -37.918 -15.020 1.00 13.69 223 GLY B O 1
ATOM 1273 N N . ARG B 1 12 ? -35.440 -36.334 -14.093 1.00 11.80 224 ARG B N 1
ATOM 1274 C CA . ARG B 1 12 ? -34.905 -35.235 -14.872 1.00 11.92 224 ARG B CA 1
ATOM 1275 C C . ARG B 1 12 ? -33.421 -34.933 -14.518 1.00 12.44 224 ARG B C 1
ATOM 1276 O O . ARG B 1 12 ? -32.990 -35.254 -13.405 1.00 13.71 224 ARG B O 1
ATOM 1284 N N . PRO B 1 13 ? -32.694 -34.255 -15.436 1.00 14.39 225 PRO B N 1
ATOM 1285 C CA . PRO B 1 13 ? -31.310 -33.839 -15.141 1.00 14.06 225 PRO B CA 1
ATOM 1286 C C . PRO B 1 13 ? -31.274 -32.971 -13.880 1.00 15.16 225 PRO B C 1
ATOM 1287 O O . PRO B 1 13 ? -32.221 -32.215 -13.630 1.00 14.48 225 PRO B O 1
ATOM 1291 N N . ASN B 1 14 ? -30.194 -33.098 -13.118 1.00 14.58 226 ASN B N 1
ATOM 1292 C CA . ASN B 1 14 ? -29.967 -32.307 -11.891 1.00 16.01 226 ASN B CA 1
ATOM 1293 C C . ASN B 1 14 ? -30.949 -32.527 -10.735 1.00 16.34 226 ASN B C 1
ATOM 1294 O O . ASN B 1 14 ? -30.912 -31.745 -9.774 1.00 17.66 226 ASN B O 1
ATOM 1299 N N . ALA B 1 15 ? -31.778 -33.573 -10.796 1.00 15.21 227 ALA B N 1
ATOM 1300 C CA . ALA B 1 15 ? -32.661 -33.942 -9.644 1.00 16.62 227 ALA B CA 1
ATOM 1301 C C . ALA B 1 15 ? -31.865 -34.337 -8.384 1.00 16.82 227 ALA B C 1
ATOM 1302 O O . ALA B 1 15 ? -32.339 -34.169 -7.251 1.00 17.31 227 ALA B O 1
ATOM 1304 N N . GLY B 1 16 ? -30.653 -34.858 -8.595 1.00 16.27 228 GLY B N 1
ATOM 1305 C CA . GLY B 1 16 ? -29.727 -35.269 -7.539 1.00 15.20 228 GLY B CA 1
ATOM 1306 C C . GLY B 1 16 ? -29.507 -36.753 -7.480 1.00 15.23 228 GLY B C 1
ATOM 1307 O O . GLY B 1 16 ? -29.182 -37.308 -6.427 1.00 15.28 228 GLY B O 1
ATOM 1308 N N . LYS B 1 17 ? -29.653 -37.432 -8.625 1.00 14.34 229 LYS B N 1
ATOM 1309 C CA . LYS B 1 17 ? -29.585 -38.872 -8.669 1.00 14.07 229 LYS B CA 1
ATOM 1310 C C . LYS B 1 17 ? -28.215 -39.415 -8.233 1.00 14.53 229 LYS B C 1
ATOM 1311 O O . LYS B 1 17 ? -28.134 -40.387 -7.493 1.00 15.00 229 LYS B O 1
ATOM 1317 N N . SER B 1 18 ? -27.173 -38.810 -8.764 1.00 15.27 230 SER B N 1
ATOM 1318 C CA . SER B 1 18 ? -25.784 -39.191 -8.463 1.00 16.64 230 SER B CA 1
ATOM 1319 C C . SER B 1 18 ? -25.435 -38.887 -7.006 1.00 17.43 230 SER B C 1
ATOM 1320 O O . SER B 1 18 ? -24.752 -39.676 -6.328 1.00 18.01 230 SER B O 1
ATOM 1323 N N . SER B 1 19 ? -25.935 -37.758 -6.524 1.00 18.65 231 SER B N 1
ATOM 1324 C CA . SER B 1 19 ? -25.804 -37.414 -5.091 1.00 18.90 231 SER B CA 1
ATOM 1325 C C . SER B 1 19 ? -26.427 -38.512 -4.229 1.00 19.67 231 SER B C 1
ATOM 1326 O O . SER B 1 19 ? -25.810 -38.964 -3.256 1.00 20.43 231 SER B O 1
ATOM 1329 N N . LEU B 1 20 ? -27.633 -38.976 -4.597 1.00 19.08 232 LEU B N 1
ATOM 1330 C CA . LEU B 1 20 ? -28.264 -40.100 -3.916 1.00 18.50 232 LEU B CA 1
ATOM 1331 C C . LEU B 1 20 ? -27.478 -41.417 -3.995 1.00 18.83 232 LEU B C 1
ATOM 1332 O O . LEU B 1 20 ? -27.242 -42.058 -2.980 1.00 19.45 232 LEU B O 1
ATOM 1337 N N . LEU B 1 21 ? -27.049 -41.820 -5.204 1.00 18.16 233 LEU B N 1
ATOM 1338 C CA . LEU B 1 21 ? -26.221 -43.011 -5.370 1.00 18.05 233 LEU B CA 1
ATOM 1339 C C . LEU B 1 21 ? -25.044 -43.061 -4.369 1.00 17.48 233 LEU B C 1
ATOM 1340 O O . LEU B 1 21 ? -24.793 -44.076 -3.721 1.00 18.07 233 LEU B O 1
ATOM 1345 N N . ASN B 1 22 ? -24.321 -41.967 -4.314 1.00 18.27 234 ASN B N 1
ATOM 1346 C CA . ASN B 1 22 ? -23.127 -41.827 -3.471 1.00 18.89 234 ASN B CA 1
ATOM 1347 C C . ASN B 1 22 ? -23.491 -41.936 -1.975 1.00 20.07 234 ASN B C 1
ATOM 1348 O O . ASN B 1 22 ? -22.812 -42.612 -1.204 1.00 20.25 234 ASN B O 1
ATOM 1353 N N . ALA B 1 23 ? -24.606 -41.309 -1.597 1.00 20.82 235 ALA B N 1
ATOM 1354 C CA . ALA B 1 23 ? -25.130 -41.447 -0.230 1.00 20.84 235 ALA B CA 1
ATOM 1355 C C . ALA B 1 23 ? -25.439 -42.915 0.110 1.00 21.63 235 ALA B C 1
ATOM 1356 O O . ALA B 1 23 ? -25.118 -43.435 1.209 1.00 20.82 235 ALA B O 1
ATOM 1358 N N . LEU B 1 24 ? -26.029 -43.623 -0.846 1.00 21.35 236 LEU B N 1
ATOM 1359 C CA . LEU B 1 24 ? -26.437 -44.986 -0.593 1.00 22.65 236 LEU B CA 1
ATOM 1360 C C . LEU B 1 24 ? -25.251 -45.923 -0.613 1.00 23.18 236 LEU B C 1
ATOM 1361 O O . LEU B 1 24 ? -25.220 -46.901 0.124 1.00 24.76 236 LEU B O 1
ATOM 1366 N N . ALA B 1 25 ? -24.279 -45.622 -1.460 1.00 23.92 237 ALA B N 1
ATOM 1367 C CA . ALA B 1 25 ? -23.117 -46.502 -1.607 1.00 23.75 237 ALA B CA 1
ATOM 1368 C C . ALA B 1 25 ? -22.044 -46.184 -0.574 1.00 23.89 237 ALA B C 1
ATOM 1369 O O . ALA B 1 25 ? -21.152 -47.005 -0.341 1.00 24.40 237 ALA B O 1
ATOM 1371 N N . GLY B 1 26 ? -22.125 -45.002 0.037 1.00 23.76 238 GLY B N 1
ATOM 1372 C CA . GLY B 1 26 ? -21.101 -44.554 0.986 1.00 24.90 238 GLY B CA 1
ATOM 1373 C C . GLY B 1 26 ? -19.725 -44.394 0.356 1.00 26.32 238 GLY B C 1
ATOM 1374 O O . GLY B 1 26 ? -18.706 -44.601 1.013 1.00 24.97 238 GLY B O 1
ATOM 1375 N N . ARG B 1 27 ? -19.703 -44.052 -0.934 1.00 26.45 239 ARG B N 1
ATOM 1376 C CA . ARG B 1 27 ? -18.468 -43.677 -1.617 1.00 27.76 239 ARG B CA 1
ATOM 1377 C C . ARG B 1 27 ? -18.765 -42.692 -2.742 1.00 27.79 239 ARG B C 1
ATOM 1378 O O . ARG B 1 27 ? -19.914 -42.576 -3.180 1.00 28.08 239 ARG B O 1
ATOM 1386 N N . GLU B 1 28 ? -17.751 -41.956 -3.182 1.00 27.45 240 GLU B N 1
ATOM 1387 C CA . GLU B 1 28 ? -17.960 -40.963 -4.240 1.00 27.56 240 GLU B CA 1
ATOM 1388 C C . GLU B 1 28 ? -17.945 -41.624 -5.625 1.00 26.60 240 GLU B C 1
ATOM 1389 O O . GLU B 1 28 ? -17.076 -41.334 -6.454 1.00 26.38 240 GLU B O 1
ATOM 1395 N N . ALA B 1 29 ? -18.904 -42.525 -5.853 1.00 25.48 241 ALA B N 1
ATOM 1396 C CA . ALA B 1 29 ? -18.938 -43.337 -7.076 1.00 24.05 241 ALA B CA 1
ATOM 1397 C C . ALA B 1 29 ? -19.225 -42.531 -8.347 1.00 23.90 241 ALA B C 1
ATOM 1398 O O . ALA B 1 29 ? -18.610 -42.772 -9.383 1.00 24.43 241 ALA B O 1
ATOM 1400 N N . ALA B 1 30 ? -20.141 -41.573 -8.255 1.00 22.12 242 ALA B N 1
ATOM 1401 C CA . ALA B 1 30 ? -20.558 -40.768 -9.391 1.00 20.86 242 ALA B CA 1
ATOM 1402 C C . ALA B 1 30 ? -20.127 -39.308 -9.292 1.00 20.22 242 ALA B C 1
ATOM 1403 O O . ALA B 1 30 ? -20.181 -38.687 -8.215 1.00 20.87 242 ALA B O 1
ATOM 1405 N N . ILE B 1 31 ? -19.726 -38.726 -10.418 1.00 18.71 243 ILE B N 1
ATOM 1406 C CA . ILE B 1 31 ? -19.425 -37.299 -10.457 1.00 18.28 243 ILE B CA 1
ATOM 1407 C C . ILE B 1 31 ? -20.746 -36.545 -10.267 1.00 19.11 243 ILE B C 1
ATOM 1408 O O . ILE B 1 31 ? -21.745 -36.870 -10.894 1.00 19.55 243 ILE B O 1
ATOM 1413 N N . VAL B 1 32 ? -20.723 -35.575 -9.355 1.00 19.55 244 VAL B N 1
ATOM 1414 C CA . VAL B 1 32 ? -21.850 -34.662 -9.106 1.00 19.47 244 VAL B CA 1
ATOM 1415 C C . VAL B 1 32 ? -21.395 -33.251 -9.448 1.00 19.78 244 VAL B C 1
ATOM 1416 O O . VAL B 1 32 ? -20.354 -32.788 -8.922 1.00 20.77 244 VAL B O 1
ATOM 1420 N N . THR B 1 33 ? -22.126 -32.560 -10.326 1.00 19.44 245 THR B N 1
ATOM 1421 C CA . THR B 1 33 ? -21.981 -31.110 -10.557 1.00 19.84 245 THR B CA 1
ATOM 1422 C C . THR B 1 33 ? -23.334 -30.496 -10.880 1.00 20.18 245 THR B C 1
ATOM 1423 O O . THR B 1 33 ? -24.297 -31.224 -11.032 1.00 18.90 245 THR B O 1
ATOM 1427 N N . ASP B 1 34 ? -23.397 -29.167 -11.013 1.00 20.42 246 ASP B N 1
ATOM 1428 C CA . ASP B 1 34 ? -24.674 -28.483 -11.311 1.00 21.23 246 ASP B CA 1
ATOM 1429 C C . ASP B 1 34 ? -24.981 -28.441 -12.809 1.00 20.86 246 ASP B C 1
ATOM 1430 O O . ASP B 1 34 ? -25.932 -27.789 -13.239 1.00 20.47 246 ASP B O 1
ATOM 1435 N N . ILE B 1 35 ? -24.154 -29.136 -13.600 1.00 19.72 247 ILE B N 1
ATOM 1436 C CA . ILE B 1 35 ? -24.337 -29.176 -15.039 1.00 19.10 247 ILE B CA 1
ATOM 1437 C C . ILE B 1 35 ? -25.237 -30.357 -15.389 1.00 16.34 247 ILE B C 1
ATOM 1438 O O . ILE B 1 35 ? -24.919 -31.507 -15.105 1.00 17.50 247 ILE B O 1
ATOM 1443 N N . ALA B 1 36 ? -26.364 -30.046 -16.022 1.00 17.04 248 ALA B N 1
ATOM 1444 C CA . ALA B 1 36 ? -27.298 -31.060 -16.490 1.00 15.59 248 ALA B CA 1
ATOM 1445 C C . ALA B 1 36 ? -26.542 -31.903 -17.529 1.00 14.17 248 ALA B C 1
ATOM 1446 O O . ALA B 1 36 ? -25.824 -31.351 -18.375 1.00 15.54 248 ALA B O 1
ATOM 1448 N N . GLY B 1 37 ? -26.658 -33.222 -17.431 1.00 13.28 249 GLY B N 1
ATOM 1449 C CA . GLY B 1 37 ? -25.953 -34.132 -18.368 1.00 13.90 249 GLY B CA 1
ATOM 1450 C C . GLY B 1 37 ? -24.538 -34.419 -17.891 1.00 14.55 249 GLY B C 1
ATOM 1451 O O . GLY B 1 37 ? -23.645 -34.681 -18.715 1.00 14.84 249 GLY B O 1
ATOM 1452 N N . THR B 1 38 ? -24.316 -34.321 -16.581 1.00 14.05 250 THR B N 1
ATOM 1453 C CA . THR B 1 38 ? -23.061 -34.799 -15.962 1.00 14.65 250 THR B CA 1
ATOM 1454 C C . THR B 1 38 ? -22.936 -36.326 -16.154 1.00 14.44 250 THR B C 1
ATOM 1455 O O . THR B 1 38 ? -21.969 -36.797 -16.804 1.00 15.07 250 THR B O 1
ATOM 1459 N N . THR B 1 39 ? -23.894 -37.100 -15.637 1.00 13.49 251 THR B N 1
ATOM 1460 C CA . THR B 1 39 ? -23.928 -38.570 -15.824 1.00 13.12 251 THR B CA 1
ATOM 1461 C C . THR B 1 39 ? -24.485 -38.946 -17.199 1.00 13.68 251 THR B C 1
ATOM 1462 O O . THR B 1 39 ? -25.546 -38.469 -17.610 1.00 11.48 251 THR B O 1
ATOM 1466 N N . ARG B 1 40 ? -23.783 -39.829 -17.912 1.00 13.19 252 ARG B N 1
ATOM 1467 C CA . ARG B 1 40 ? -24.306 -40.413 -19.179 1.00 13.57 252 ARG B CA 1
ATOM 1468 C C . ARG B 1 40 ? -24.234 -41.927 -19.115 1.00 13.75 252 ARG B C 1
ATOM 1469 O O . ARG B 1 40 ? -25.234 -42.611 -19.279 1.00 13.02 252 ARG B O 1
ATOM 1477 N N . ASP B 1 41 ? -23.043 -42.466 -18.835 1.00 13.03 253 ASP B N 1
ATOM 1478 C CA . ASP B 1 41 ? -22.927 -43.902 -18.546 1.00 13.65 253 ASP B CA 1
ATOM 1479 C C . ASP B 1 41 ? -23.769 -44.333 -17.359 1.00 13.19 253 ASP B C 1
ATOM 1480 O O . ASP B 1 41 ? -23.918 -43.585 -16.387 1.00 14.51 253 ASP B O 1
ATOM 1485 N N . VAL B 1 42 ? -24.300 -45.545 -17.449 1.00 15.55 254 VAL B N 1
ATOM 1486 C CA . VAL B 1 42 ? -24.949 -46.218 -16.318 1.00 15.26 254 VAL B CA 1
ATOM 1487 C C . VAL B 1 42 ? -23.894 -46.600 -15.275 1.00 17.21 254 VAL B C 1
ATOM 1488 O O . VAL B 1 42 ? -22.900 -47.286 -15.595 1.00 16.66 254 VAL B O 1
ATOM 1492 N N . LEU B 1 43 ? -24.150 -46.195 -14.034 1.00 17.62 255 LEU B N 1
ATOM 1493 C CA . LEU B 1 43 ? -23.271 -46.486 -12.885 1.00 19.64 255 LEU B CA 1
ATOM 1494 C C . LEU B 1 43 ? -23.943 -47.469 -11.917 1.00 21.03 255 LEU B C 1
ATOM 1495 O O . LEU B 1 43 ? -25.046 -47.215 -11.433 1.00 21.14 255 LEU B O 1
ATOM 1500 N N . ARG B 1 44 ? -23.293 -48.590 -11.638 1.00 22.23 256 ARG B N 1
ATOM 1501 C CA . ARG B 1 44 ? -23.893 -49.644 -10.804 1.00 23.66 256 ARG B CA 1
ATOM 1502 C C . ARG B 1 44 ? -23.099 -49.867 -9.520 1.00 25.03 256 ARG B C 1
ATOM 1503 O O . ARG B 1 44 ? -21.877 -50.053 -9.565 1.00 24.37 256 ARG B O 1
ATOM 1511 N N . GLU B 1 45 ? -23.790 -49.861 -8.379 1.00 25.61 257 GLU B N 1
ATOM 1512 C CA . GLU B 1 45 ? -23.142 -50.126 -7.096 1.00 26.54 257 GLU B CA 1
ATOM 1513 C C . GLU B 1 45 ? -23.840 -51.238 -6.330 1.00 27.37 257 GLU B C 1
ATOM 1514 O O . GLU B 1 45 ? -25.079 -51.264 -6.252 1.00 27.00 257 GLU B O 1
ATOM 1520 N N . HIS B 1 46 ? -23.038 -52.159 -5.786 1.00 27.31 258 HIS B N 1
ATOM 1521 C CA . HIS B 1 46 ? -23.523 -53.238 -4.926 1.00 28.79 258 HIS B CA 1
ATOM 1522 C C . HIS B 1 46 ? -23.574 -52.726 -3.487 1.00 28.36 258 HIS B C 1
ATOM 1523 O O . HIS B 1 46 ? -22.605 -52.152 -2.977 1.00 28.04 258 HIS B O 1
ATOM 1530 N N . ILE B 1 47 ? -24.711 -52.937 -2.836 1.00 28.23 259 ILE B N 1
ATOM 1531 C CA . ILE B 1 47 ? -24.865 -52.610 -1.426 1.00 27.98 259 ILE B CA 1
ATOM 1532 C C . ILE B 1 47 ? -25.667 -53.721 -0.761 1.00 28.72 259 ILE B C 1
ATOM 1533 O O . ILE B 1 47 ? -26.124 -54.665 -1.425 1.00 27.74 259 ILE B O 1
ATOM 1538 N N . HIS B 1 48 ? -25.815 -53.609 0.553 1.00 29.98 260 HIS B N 1
ATOM 1539 C CA . HIS B 1 48 ? -26.764 -54.431 1.302 1.00 31.96 260 HIS B CA 1
ATOM 1540 C C . HIS B 1 48 ? -27.323 -53.560 2.416 1.00 32.47 260 HIS B C 1
ATOM 1541 O O . HIS B 1 48 ? -26.704 -52.563 2.801 1.00 31.87 260 HIS B O 1
ATOM 1548 N N . ILE B 1 49 ? -28.502 -53.922 2.910 1.00 34.04 261 ILE B N 1
ATOM 1549 C CA . ILE B 1 49 ? -29.143 -53.154 3.970 1.00 35.74 261 ILE B CA 1
ATOM 1550 C C . ILE B 1 49 ? -29.100 -53.877 5.326 1.00 36.78 261 ILE B C 1
ATOM 1551 O O . ILE B 1 49 ? -28.541 -53.346 6.306 1.00 37.27 261 ILE B O 1
ATOM 1556 N N . ASP B 1 50 ? -29.694 -55.071 5.374 1.00 37.31 262 ASP B N 1
ATOM 1557 C CA . ASP B 1 50 ? -29.696 -55.936 6.576 1.00 37.45 262 ASP B CA 1
ATOM 1558 C C . ASP B 1 50 ? -29.980 -57.359 6.113 1.00 36.98 262 ASP B C 1
ATOM 1559 O O . ASP B 1 50 ? -31.107 -57.851 6.263 1.00 37.64 262 ASP B O 1
ATOM 1564 N N . GLY B 1 51 ? -28.976 -58.004 5.524 1.00 35.80 263 GLY B N 1
ATOM 1565 C CA . GLY B 1 51 ? -29.119 -59.350 4.972 1.00 33.86 263 GLY B CA 1
ATOM 1566 C C . GLY B 1 51 ? -29.594 -59.390 3.525 1.00 32.68 263 GLY B C 1
ATOM 1567 O O . GLY B 1 51 ? -29.514 -60.437 2.875 1.00 31.90 263 GLY B O 1
ATOM 1576 N N . PRO B 1 53 ? -29.162 -58.176 -0.284 1.00 27.72 265 PRO B N 1
ATOM 1577 C CA . PRO B 1 53 ? -28.298 -57.542 -1.268 1.00 27.44 265 PRO B CA 1
ATOM 1578 C C . PRO B 1 53 ? -29.114 -56.965 -2.431 1.00 27.18 265 PRO B C 1
ATOM 1579 O O . PRO B 1 53 ? -30.103 -57.569 -2.877 1.00 26.28 265 PRO B O 1
ATOM 1583 N N . LEU B 1 54 ? -28.666 -55.817 -2.934 1.00 26.64 266 LEU B N 1
ATOM 1584 C CA . LEU B 1 54 ? -29.299 -55.194 -4.095 1.00 26.95 266 LEU B CA 1
ATOM 1585 C C . LEU B 1 54 ? -28.273 -54.407 -4.913 1.00 26.12 266 LEU B C 1
ATOM 1586 O O . LEU B 1 54 ? -27.221 -54.023 -4.398 1.00 26.30 266 LEU B O 1
ATOM 1591 N N . HIS B 1 55 ? -28.589 -54.184 -6.180 1.00 25.37 267 HIS B N 1
ATOM 1592 C CA . HIS B 1 55 ? -27.792 -53.307 -7.029 1.00 24.69 267 HIS B CA 1
ATOM 1593 C C . HIS B 1 55 ? -28.493 -51.969 -7.131 1.00 23.67 267 HIS B C 1
ATOM 1594 O O . HIS B 1 55 ? -29.668 -51.922 -7.507 1.00 23.17 267 HIS B O 1
ATOM 1601 N N . ILE B 1 56 ? -27.773 -50.894 -6.827 1.00 22.32 268 ILE B N 1
ATOM 1602 C CA . ILE B 1 56 ? -28.301 -49.546 -6.979 1.00 21.70 268 ILE B CA 1
ATOM 1603 C C . ILE B 1 56 ? -27.695 -48.908 -8.236 1.00 20.21 268 ILE B C 1
ATOM 1604 O O . ILE B 1 56 ? -26.480 -48.925 -8.443 1.00 18.96 268 ILE B O 1
ATOM 1609 N N . ILE B 1 57 ? -28.570 -48.385 -9.090 1.00 17.71 269 ILE B N 1
ATOM 1610 C CA . ILE B 1 57 ? -28.177 -48.068 -10.480 1.00 16.84 269 ILE B CA 1
ATOM 1611 C C . ILE B 1 57 ? -28.476 -46.584 -10.804 1.00 16.25 269 ILE B C 1
ATOM 1612 O O . ILE B 1 57 ? -29.643 -46.163 -10.806 1.00 17.20 269 ILE B O 1
ATOM 1617 N N . ASP B 1 58 ? -27.430 -45.794 -11.067 1.00 15.70 270 ASP B N 1
ATOM 1618 C CA . ASP B 1 58 ? -27.549 -44.376 -11.383 1.00 15.41 270 ASP B CA 1
ATOM 1619 C C . ASP B 1 58 ? -27.607 -44.247 -12.918 1.00 15.77 270 ASP B C 1
ATOM 1620 O O . ASP B 1 58 ? -26.945 -45.002 -13.609 1.00 16.24 270 ASP B O 1
ATOM 1625 N N . THR B 1 59 ? -28.415 -43.312 -13.443 1.00 15.44 271 THR B N 1
ATOM 1626 C CA . THR B 1 59 ? -28.635 -43.198 -14.893 1.00 14.97 271 THR B CA 1
ATOM 1627 C C . THR B 1 59 ? -28.652 -41.720 -15.318 1.00 13.77 271 THR B C 1
ATOM 1628 O O . THR B 1 59 ? -28.824 -40.862 -14.484 1.00 13.29 271 THR B O 1
ATOM 1632 N N . ALA B 1 60 ? -28.488 -41.453 -16.609 1.00 13.04 272 ALA B N 1
ATOM 1633 C CA . ALA B 1 60 ? -28.489 -40.101 -17.142 1.00 11.84 272 ALA B CA 1
ATOM 1634 C C . ALA B 1 60 ? -29.868 -39.480 -16.946 1.00 11.46 272 ALA B C 1
ATOM 1635 O O . ALA B 1 60 ? -30.861 -40.135 -17.214 1.00 11.52 272 ALA B O 1
ATOM 1637 N N . GLY B 1 61 ? -29.918 -38.216 -16.540 1.00 12.58 273 GLY B N 1
ATOM 1638 C CA . GLY B 1 61 ? -31.203 -37.479 -16.421 1.00 12.88 273 GLY B CA 1
ATOM 1639 C C . GLY B 1 61 ? -31.963 -37.486 -17.735 1.00 12.61 273 GLY B C 1
ATOM 1640 O O . GLY B 1 61 ? -31.375 -37.274 -18.813 1.00 12.27 273 GLY B O 1
ATOM 1641 N N . LEU B 1 62 ? -33.283 -37.721 -17.646 1.00 12.01 274 LEU B N 1
ATOM 1642 C CA . LEU B 1 62 ? -34.105 -37.949 -18.830 1.00 12.70 274 LEU B CA 1
ATOM 1643 C C . LEU B 1 62 ? -34.522 -36.641 -19.536 1.00 12.53 274 LEU B C 1
ATOM 1644 O O . LEU B 1 62 ? -35.085 -35.719 -18.933 1.00 12.68 274 LEU B O 1
ATOM 1649 N N . ARG B 1 63 ? -34.211 -36.567 -20.823 1.00 12.98 275 ARG B N 1
ATOM 1650 C CA . ARG B 1 63 ? -34.679 -35.495 -21.680 1.00 13.23 275 ARG B CA 1
ATOM 1651 C C . ARG B 1 63 ? -34.446 -35.889 -23.129 1.00 14.08 275 ARG B C 1
ATOM 1652 O O . ARG B 1 63 ? -33.935 -36.980 -23.395 1.00 13.32 275 ARG B O 1
ATOM 1660 N N . GLU B 1 64 ? -34.824 -35.001 -24.053 1.00 12.45 276 GLU B N 1
ATOM 1661 C CA . GLU B 1 64 ? -34.445 -35.150 -25.476 1.00 13.10 276 GLU B CA 1
ATOM 1662 C C . GLU B 1 64 ? -33.151 -34.376 -25.669 1.00 12.77 276 GLU B C 1
ATOM 1663 O O . GLU B 1 64 ? -33.146 -33.133 -25.627 1.00 13.96 276 GLU B O 1
ATOM 1669 N N . ALA B 1 65 ? -32.033 -35.100 -25.831 1.00 12.76 277 ALA B N 1
ATOM 1670 C CA . ALA B 1 65 ? -30.695 -34.503 -25.764 1.00 12.97 277 ALA B CA 1
ATOM 1671 C C . ALA B 1 65 ? -30.021 -34.423 -27.132 1.00 14.02 277 ALA B C 1
ATOM 1672 O O . ALA B 1 65 ? -30.052 -35.403 -27.880 1.00 14.72 277 ALA B O 1
ATOM 1674 N N . SER B 1 66 ? -29.414 -33.268 -27.406 1.00 13.68 278 SER B N 1
ATOM 1675 C CA . SER B 1 66 ? -28.565 -33.072 -28.620 1.00 13.77 278 SER B CA 1
ATOM 1676 C C . SER B 1 66 ? -27.098 -33.494 -28.383 1.00 14.33 278 SER B C 1
ATOM 1677 O O . SER B 1 66 ? -26.291 -33.496 -29.321 1.00 15.93 278 SER B O 1
ATOM 1680 N N . ASP B 1 67 ? -26.743 -33.820 -27.152 1.00 13.66 279 ASP B N 1
ATOM 1681 C CA . ASP B 1 67 ? -25.374 -34.270 -26.854 1.00 12.69 279 ASP B CA 1
ATOM 1682 C C . ASP B 1 67 ? -25.411 -35.769 -27.170 1.00 12.36 279 ASP B C 1
ATOM 1683 O O . ASP B 1 67 ? -26.123 -36.513 -26.507 1.00 12.40 279 ASP B O 1
ATOM 1688 N N . GLU B 1 68 ? -24.669 -36.216 -28.190 1.00 11.20 280 GLU B N 1
ATOM 1689 C CA . GLU B 1 68 ? -24.745 -37.645 -28.609 1.00 10.23 280 GLU B CA 1
ATOM 1690 C C . GLU B 1 68 ? -24.514 -38.658 -27.491 1.00 10.34 280 GLU B C 1
ATOM 1691 O O . GLU B 1 68 ? -25.251 -39.658 -27.402 1.00 10.12 280 GLU B O 1
ATOM 1697 N N . VAL B 1 69 ? -23.468 -38.446 -26.675 1.00 9.66 281 VAL B N 1
ATOM 1698 C CA . VAL B 1 69 ? -23.147 -39.382 -25.593 1.00 10.02 281 VAL B CA 1
ATOM 1699 C C . VAL B 1 69 ? -24.288 -39.390 -24.581 1.00 9.25 281 VAL B C 1
ATOM 1700 O O . VAL B 1 69 ? -24.724 -40.444 -24.133 1.00 10.17 281 VAL B O 1
ATOM 1704 N N . GLU B 1 70 ? -24.808 -38.204 -24.283 1.00 9.48 282 GLU B N 1
ATOM 1705 C CA . GLU B 1 70 ? -25.947 -38.108 -23.340 1.00 9.77 282 GLU B CA 1
ATOM 1706 C C . GLU B 1 70 ? -27.206 -38.793 -23.895 1.00 9.10 282 GLU B C 1
ATOM 1707 O O . GLU B 1 70 ? -27.918 -39.440 -23.151 1.00 9.40 282 GLU B O 1
ATOM 1713 N N . ARG B 1 71 ? -27.451 -38.683 -25.204 1.00 8.68 283 ARG B N 1
ATOM 1714 C CA . ARG B 1 71 ? -28.610 -39.311 -25.840 1.00 8.84 283 ARG B CA 1
ATOM 1715 C C . ARG B 1 71 ? -28.518 -40.835 -25.684 1.00 9.19 283 ARG B C 1
ATOM 1716 O O . ARG B 1 71 ? -29.503 -41.525 -25.347 1.00 9.18 283 ARG B O 1
ATOM 1724 N N . ILE B 1 72 ? -27.316 -41.364 -25.918 1.00 8.61 284 ILE B N 1
ATOM 1725 C CA . ILE B 1 72 ? -27.092 -42.805 -25.726 1.00 9.67 284 ILE B CA 1
ATOM 1726 C C . ILE B 1 72 ? -27.359 -43.202 -24.261 1.00 9.29 284 ILE B C 1
ATOM 1727 O O . ILE B 1 72 ? -28.042 -44.213 -24.017 1.00 9.95 284 ILE B O 1
ATOM 1732 N N . GLY B 1 73 ? -26.805 -42.434 -23.318 1.00 8.90 285 GLY B N 1
ATOM 1733 C CA . GLY B 1 73 ? -26.986 -42.614 -21.876 1.00 8.25 285 GLY B CA 1
ATOM 1734 C C . GLY B 1 73 ? -28.457 -42.666 -21.517 1.00 9.00 285 GLY B C 1
ATOM 1735 O O . GLY B 1 73 ? -28.884 -43.509 -20.721 1.00 8.47 285 GLY B O 1
ATOM 1736 N N . ILE B 1 74 ? -29.223 -41.746 -22.123 1.00 8.08 286 ILE B N 1
ATOM 1737 C CA . ILE B 1 74 ? -30.676 -41.705 -21.880 1.00 9.94 286 ILE B CA 1
ATOM 1738 C C . ILE B 1 74 ? -31.412 -42.949 -22.403 1.00 10.17 286 ILE B C 1
ATOM 1739 O O . ILE B 1 74 ? -32.301 -43.494 -21.724 1.00 11.25 286 ILE B O 1
ATOM 1744 N N . GLU B 1 75 ? -31.032 -43.434 -23.589 1.00 11.20 287 GLU B N 1
ATOM 1745 C CA . GLU B 1 75 ? -31.519 -44.698 -24.110 1.00 12.54 287 GLU B CA 1
ATOM 1746 C C . GLU B 1 75 ? -31.183 -45.826 -23.126 1.00 11.54 287 GLU B C 1
ATOM 1747 O O . GLU B 1 75 ? -32.019 -46.651 -22.792 1.00 11.24 287 GLU B O 1
ATOM 1753 N N . ARG B 1 76 ? -29.943 -45.850 -22.654 1.00 11.13 288 ARG B N 1
ATOM 1754 C CA . ARG B 1 76 ? -29.545 -46.863 -21.684 1.00 11.69 288 ARG B CA 1
ATOM 1755 C C . ARG B 1 76 ? -30.324 -46.748 -20.373 1.00 11.27 288 ARG B C 1
ATOM 1756 O O . ARG B 1 76 ? -30.620 -47.754 -19.758 1.00 12.37 288 ARG B O 1
ATOM 1764 N N . ALA B 1 77 ? -30.674 -45.529 -19.966 1.00 11.22 289 ALA B N 1
ATOM 1765 C CA . ALA B 1 77 ? -31.454 -45.300 -18.733 1.00 10.91 289 ALA B CA 1
ATOM 1766 C C . ALA B 1 77 ? -32.799 -46.008 -18.844 1.00 11.56 289 ALA B C 1
ATOM 1767 O O . ALA B 1 77 ? -33.208 -46.733 -17.941 1.00 11.78 289 ALA B O 1
ATOM 1769 N N . TRP B 1 78 ? -33.498 -45.776 -19.955 1.00 12.36 290 TRP B N 1
ATOM 1770 C CA . TRP B 1 78 ? -34.743 -46.485 -20.221 1.00 13.32 290 TRP B CA 1
ATOM 1771 C C . TRP B 1 78 ? -34.608 -48.001 -20.221 1.00 13.72 290 TRP B C 1
ATOM 1772 O O . TRP B 1 78 ? -35.485 -48.707 -19.713 1.00 13.77 290 TRP B O 1
ATOM 1783 N N . GLN B 1 79 ? -33.499 -48.495 -20.764 1.00 12.95 291 GLN B N 1
ATOM 1784 C CA . GLN B 1 79 ? -33.211 -49.927 -20.743 1.00 14.67 291 GLN B CA 1
ATOM 1785 C C . GLN B 1 79 ? -33.030 -50.450 -19.303 1.00 14.27 291 GLN B C 1
ATOM 1786 O O . GLN B 1 79 ? -33.504 -51.542 -18.975 1.00 16.76 291 GLN B O 1
ATOM 1792 N N . GLU B 1 80 ? -32.381 -49.668 -18.448 1.00 14.34 292 GLU B N 1
ATOM 1793 C CA . GLU B 1 80 ? -32.260 -50.036 -17.019 1.00 14.47 292 GLU B CA 1
ATOM 1794 C C . GLU B 1 80 ? -33.643 -50.104 -16.365 1.00 15.25 292 GLU B C 1
ATOM 1795 O O . GLU B 1 80 ? -33.984 -51.074 -15.659 1.00 14.55 292 GLU B O 1
ATOM 1801 N N . ILE B 1 81 ? -34.458 -49.099 -16.646 1.00 14.99 293 ILE B N 1
ATOM 1802 C CA . ILE B 1 81 ? -35.849 -49.092 -16.154 1.00 16.45 293 ILE B CA 1
ATOM 1803 C C . ILE B 1 81 ? -36.652 -50.358 -16.543 1.00 17.00 293 ILE B C 1
ATOM 1804 O O . ILE B 1 81 ? -37.393 -50.927 -15.711 1.00 16.91 293 ILE B O 1
ATOM 1809 N N . GLU B 1 82 ? -36.514 -50.797 -17.802 1.00 17.80 294 GLU B N 1
ATOM 1810 C CA . GLU B 1 82 ? -37.116 -52.046 -18.298 1.00 19.35 294 GLU B CA 1
ATOM 1811 C C . GLU B 1 82 ? -36.768 -53.284 -17.448 1.00 20.56 294 GLU B C 1
ATOM 1812 O O . GLU B 1 82 ? -37.546 -54.226 -17.394 1.00 20.92 294 GLU B O 1
ATOM 1818 N N . GLN B 1 83 ? -35.594 -53.285 -16.819 1.00 20.50 295 GLN B N 1
ATOM 1819 C CA . GLN B 1 83 ? -35.124 -54.438 -16.049 1.00 22.13 295 GLN B CA 1
ATOM 1820 C C . GLN B 1 83 ? -35.186 -54.253 -14.533 1.00 21.43 295 GLN B C 1
ATOM 1821 O O . GLN B 1 83 ? -34.836 -55.176 -13.801 1.00 21.30 295 GLN B O 1
ATOM 1827 N N . ALA B 1 84 ? -35.613 -53.073 -14.075 1.00 21.00 296 ALA B N 1
ATOM 1828 C CA . ALA B 1 84 ? -35.632 -52.716 -12.655 1.00 20.12 296 ALA B CA 1
ATOM 1829 C C . ALA B 1 84 ? -36.659 -53.551 -11.888 1.00 20.69 296 ALA B C 1
ATOM 1830 O O . ALA B 1 84 ? -37.695 -53.907 -12.432 1.00 19.73 296 ALA B O 1
ATOM 1832 N N . ASP B 1 85 ? -36.365 -53.836 -10.622 1.00 20.89 297 ASP B N 1
ATOM 1833 C CA . ASP B 1 85 ? -37.391 -54.350 -9.701 1.00 21.09 297 ASP B CA 1
ATOM 1834 C C . ASP B 1 85 ? -38.085 -53.219 -8.930 1.00 20.82 297 ASP B C 1
ATOM 1835 O O . ASP B 1 85 ? -39.176 -53.414 -8.381 1.00 21.61 297 ASP B O 1
ATOM 1840 N N . ARG B 1 86 ? -37.427 -52.063 -8.860 1.00 20.41 298 ARG B N 1
ATOM 1841 C CA . ARG B 1 86 ? -38.002 -50.823 -8.325 1.00 20.04 298 ARG B CA 1
ATOM 1842 C C . ARG B 1 86 ? -37.315 -49.586 -8.917 1.00 19.53 298 ARG B C 1
ATOM 1843 O O . ARG B 1 86 ? -36.089 -49.578 -9.149 1.00 20.04 298 ARG B O 1
ATOM 1851 N N . VAL B 1 87 ? -38.110 -48.543 -9.154 1.00 18.55 299 VAL B N 1
ATOM 1852 C CA . VAL B 1 87 ? -37.576 -47.248 -9.576 1.00 18.07 299 VAL B CA 1
ATOM 1853 C C . VAL B 1 87 ? -37.774 -46.185 -8.506 1.00 18.40 299 VAL B C 1
ATOM 1854 O O . VAL B 1 87 ? -38.874 -46.035 -7.943 1.00 18.02 299 VAL B O 1
ATOM 1858 N N . LEU B 1 88 ? -36.694 -45.471 -8.220 1.00 16.99 300 LEU B N 1
ATOM 1859 C CA . LEU B 1 88 ? -36.732 -44.264 -7.441 1.00 17.19 300 LEU B CA 1
ATOM 1860 C C . LEU B 1 88 ? -36.869 -43.064 -8.389 1.00 17.26 300 LEU B C 1
ATOM 1861 O O . LEU B 1 88 ? -35.948 -42.704 -9.135 1.00 16.62 300 LEU B O 1
ATOM 1866 N N . PHE B 1 89 ? -38.059 -42.463 -8.391 1.00 16.70 301 PHE B N 1
ATOM 1867 C CA . PHE B 1 89 ? -38.303 -41.295 -9.216 1.00 17.05 301 PHE B CA 1
ATOM 1868 C C . PHE B 1 89 ? -37.857 -40.036 -8.483 1.00 17.80 301 PHE B C 1
ATOM 1869 O O . PHE B 1 89 ? -38.574 -39.539 -7.625 1.00 17.26 301 PHE B O 1
ATOM 1885 N N . VAL B 1 91 ? -37.012 -36.248 -7.792 1.00 18.35 303 VAL B N 1
ATOM 1886 C CA . VAL B 1 91 ? -37.574 -34.967 -8.150 1.00 17.74 303 VAL B CA 1
ATOM 1887 C C . VAL B 1 91 ? -36.869 -33.828 -7.399 1.00 18.72 303 VAL B C 1
ATOM 1888 O O . VAL B 1 91 ? -36.714 -33.908 -6.168 1.00 18.49 303 VAL B O 1
ATOM 1892 N N . ASP B 1 92 ? -36.477 -32.785 -8.128 1.00 19.49 304 ASP B N 1
ATOM 1893 C CA . ASP B 1 92 ? -35.911 -31.567 -7.541 1.00 20.74 304 ASP B CA 1
ATOM 1894 C C . ASP B 1 92 ? -37.079 -30.786 -6.910 1.00 21.49 304 ASP B C 1
ATOM 1895 O O . ASP B 1 92 ? -37.801 -30.068 -7.616 1.00 20.98 304 ASP B O 1
ATOM 1900 N N . GLY B 1 93 ? -37.231 -30.926 -5.589 1.00 22.75 305 GLY B N 1
ATOM 1901 C CA . GLY B 1 93 ? -38.345 -30.298 -4.849 1.00 24.14 305 GLY B CA 1
ATOM 1902 C C . GLY B 1 93 ? -38.413 -28.787 -4.957 1.00 25.38 305 GLY B C 1
ATOM 1903 O O . GLY B 1 93 ? -39.455 -28.161 -4.661 1.00 24.67 305 GLY B O 1
ATOM 1904 N N . THR B 1 94 ? -37.301 -28.180 -5.363 1.00 25.99 306 THR B N 1
ATOM 1905 C CA . THR B 1 94 ? -37.262 -26.750 -5.598 1.00 27.46 306 THR B CA 1
ATOM 1906 C C . THR B 1 94 ? -38.006 -26.347 -6.878 1.00 28.05 306 THR B C 1
ATOM 1907 O O . THR B 1 94 ? -38.391 -25.190 -7.021 1.00 28.66 306 THR B O 1
ATOM 1911 N N . THR B 1 95 ? -38.248 -27.312 -7.773 1.00 28.32 307 THR B N 1
ATOM 1912 C CA . THR B 1 95 ? -38.811 -27.037 -9.107 1.00 29.26 307 THR B CA 1
ATOM 1913 C C . THR B 1 95 ? -40.333 -27.025 -9.177 1.00 29.36 307 THR B C 1
ATOM 1914 O O . THR B 1 95 ? -40.909 -26.483 -10.135 1.00 29.40 307 THR B O 1
ATOM 1918 N N . THR B 1 96 ? -40.969 -27.636 -8.175 1.00 29.44 308 THR B N 1
ATOM 1919 C CA . THR B 1 96 ? -42.421 -27.771 -8.140 1.00 29.57 308 THR B CA 1
ATOM 1920 C C . THR B 1 96 ? -42.911 -28.061 -6.736 1.00 29.41 308 THR B C 1
ATOM 1921 O O . THR B 1 96 ? -42.219 -28.727 -5.954 1.00 29.74 308 THR B O 1
ATOM 1925 N N . ASP B 1 97 ? -44.118 -27.584 -6.429 1.00 29.09 309 ASP B N 1
ATOM 1926 C CA . ASP B 1 97 ? -44.783 -27.954 -5.191 1.00 28.91 309 ASP B CA 1
ATOM 1927 C C . ASP B 1 97 ? -45.629 -29.229 -5.286 1.00 28.14 309 ASP B C 1
ATOM 1928 O O . ASP B 1 97 ? -46.054 -29.747 -4.246 1.00 28.38 309 ASP B O 1
ATOM 1933 N N . ALA B 1 98 ? -45.876 -29.726 -6.505 1.00 26.89 310 ALA B N 1
ATOM 1934 C CA . ALA B 1 98 ? -46.677 -30.955 -6.692 1.00 25.98 310 ALA B CA 1
ATOM 1935 C C . ALA B 1 98 ? -46.045 -32.155 -6.014 1.00 24.46 310 ALA B C 1
ATOM 1936 O O . ALA B 1 98 ? -44.811 -32.264 -5.935 1.00 24.47 310 ALA B O 1
ATOM 1938 N N . VAL B 1 99 ? -46.896 -33.052 -5.527 1.00 22.79 311 VAL B N 1
ATOM 1939 C CA . VAL B 1 99 ? -46.433 -34.258 -4.887 1.00 22.43 311 VAL B CA 1
ATOM 1940 C C . VAL B 1 99 ? -46.892 -35.496 -5.661 1.00 21.78 311 VAL B C 1
ATOM 1941 O O . VAL B 1 99 ? -46.195 -36.497 -5.689 1.00 21.96 311 VAL B O 1
ATOM 1945 N N . ASP B 1 100 ? -48.070 -35.421 -6.280 1.00 20.48 312 ASP B N 1
ATOM 1946 C CA . ASP B 1 100 ? -48.539 -36.539 -7.075 1.00 19.76 312 ASP B CA 1
ATOM 1947 C C . ASP B 1 100 ? -47.721 -36.610 -8.372 1.00 18.37 312 ASP B C 1
ATOM 1948 O O . ASP B 1 100 ? -47.663 -35.629 -9.115 1.00 17.91 312 ASP B O 1
ATOM 1953 N N . PRO B 1 101 ? -47.082 -37.772 -8.643 1.00 18.33 313 PRO B N 1
ATOM 1954 C CA . PRO B 1 101 ? -46.207 -37.808 -9.826 1.00 18.88 313 PRO B CA 1
ATOM 1955 C C . PRO B 1 101 ? -46.937 -37.558 -11.140 1.00 19.21 313 PRO B C 1
ATOM 1956 O O . PRO B 1 101 ? -46.316 -37.150 -12.103 1.00 19.00 313 PRO B O 1
ATOM 1960 N N . ALA B 1 102 ? -48.259 -37.767 -11.160 1.00 19.01 314 ALA B N 1
ATOM 1961 C CA . ALA B 1 102 ? -49.075 -37.475 -12.327 1.00 19.22 314 ALA B CA 1
ATOM 1962 C C . ALA B 1 102 ? -49.107 -35.986 -12.647 1.00 19.40 314 ALA B C 1
ATOM 1963 O O . ALA B 1 102 ? -49.273 -35.607 -13.797 1.00 19.58 314 ALA B O 1
ATOM 1965 N N . GLU B 1 103 ? -48.943 -35.154 -11.619 1.00 19.51 315 GLU B N 1
ATOM 1966 C CA . GLU B 1 103 ? -48.835 -33.719 -11.791 1.00 20.98 315 GLU B CA 1
ATOM 1967 C C . GLU B 1 103 ? -47.383 -33.323 -12.078 1.00 20.64 315 GLU B C 1
ATOM 1968 O O . GLU B 1 103 ? -47.142 -32.375 -12.813 1.00 22.96 315 GLU B O 1
ATOM 1974 N N . ILE B 1 104 ? -46.431 -34.077 -11.535 1.00 19.52 316 ILE B N 1
ATOM 1975 C CA . ILE B 1 104 ? -45.008 -33.740 -11.724 1.00 17.25 316 ILE B CA 1
ATOM 1976 C C . ILE B 1 104 ? -44.569 -34.031 -13.164 1.00 17.03 316 ILE B C 1
ATOM 1977 O O . ILE B 1 104 ? -44.053 -33.150 -13.858 1.00 17.47 316 ILE B O 1
ATOM 1982 N N . TRP B 1 105 ? -44.812 -35.250 -13.638 1.00 15.16 317 TRP B N 1
ATOM 1983 C CA . TRP B 1 105 ? -44.354 -35.629 -14.984 1.00 15.17 317 TRP B CA 1
ATOM 1984 C C . TRP B 1 105 ? -45.114 -36.857 -15.477 1.00 14.50 317 TRP B C 1
ATOM 1985 O O . TRP B 1 105 ? -44.629 -37.987 -15.395 1.00 14.46 317 TRP B O 1
ATOM 1996 N N . PRO B 1 106 ? -46.342 -36.639 -15.986 1.00 14.90 318 PRO B N 1
ATOM 1997 C CA . PRO B 1 106 ? -47.211 -37.751 -16.320 1.00 14.09 318 PRO B CA 1
ATOM 1998 C C . PRO B 1 106 ? -46.654 -38.663 -17.417 1.00 13.94 318 PRO B C 1
ATOM 1999 O O . PRO B 1 106 ? -46.880 -39.871 -17.368 1.00 13.06 318 PRO B O 1
ATOM 2003 N N . GLU B 1 107 ? -45.912 -38.107 -18.373 1.00 13.69 319 GLU B N 1
ATOM 2004 C CA . GLU B 1 107 ? -45.366 -38.922 -19.471 1.00 14.58 319 GLU B CA 1
ATOM 2005 C C . GLU B 1 107 ? -44.363 -39.951 -18.930 1.00 14.80 319 GLU B C 1
ATOM 2006 O O . GLU B 1 107 ? -44.344 -41.106 -19.386 1.00 15.00 319 GLU B O 1
ATOM 2012 N N . PHE B 1 108 ? -43.524 -39.534 -17.975 1.00 13.57 320 PHE B N 1
ATOM 2013 C CA . PHE B 1 108 ? -42.554 -40.482 -17.359 1.00 13.66 320 PHE B CA 1
ATOM 2014 C C . PHE B 1 108 ? -43.341 -41.637 -16.717 1.00 13.56 320 PHE B C 1
ATOM 2015 O O . PHE B 1 108 ? -43.093 -42.816 -16.999 1.00 13.84 320 PHE B O 1
ATOM 2023 N N . ILE B 1 109 ? -44.331 -41.294 -15.893 1.00 13.67 321 ILE B N 1
ATOM 2024 C CA . ILE B 1 109 ? -45.029 -42.321 -15.139 1.00 13.32 321 ILE B CA 1
ATOM 2025 C C . ILE B 1 109 ? -45.766 -43.296 -16.085 1.00 13.05 321 ILE B C 1
ATOM 2026 O O . ILE B 1 109 ? -45.722 -44.522 -15.902 1.00 14.00 321 ILE B O 1
ATOM 2031 N N . ALA B 1 110 ? -46.434 -42.749 -17.096 1.00 13.47 322 ALA B N 1
ATOM 2032 C CA . ALA B 1 110 ? -47.136 -43.546 -18.096 1.00 14.04 322 ALA B CA 1
ATOM 2033 C C . ALA B 1 110 ? -46.215 -44.482 -18.894 1.00 14.93 322 ALA B C 1
ATOM 2034 O O . ALA B 1 110 ? -46.646 -45.540 -19.336 1.00 14.79 322 ALA B O 1
ATOM 2036 N N . ARG B 1 111 ? -44.960 -44.064 -19.080 1.00 14.18 323 ARG B N 1
ATOM 2037 C CA . ARG B 1 111 ? -43.996 -44.812 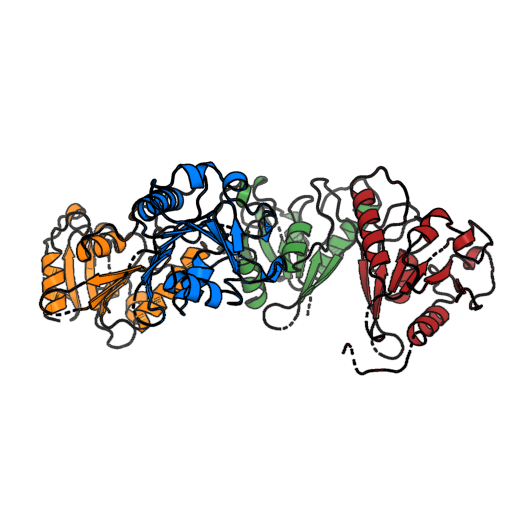-19.884 1.00 15.08 323 ARG B CA 1
ATOM 2038 C C . ARG B 1 111 ? -43.399 -46.005 -19.132 1.00 13.96 323 ARG B C 1
ATOM 2039 O O . ARG B 1 111 ? -42.902 -46.976 -19.754 1.00 13.75 323 ARG B O 1
ATOM 2047 N N . LEU B 1 112 ? -43.439 -45.936 -17.801 1.00 13.46 324 LEU B N 1
ATOM 2048 C CA . LEU B 1 112 ? -42.880 -46.998 -16.953 1.00 14.29 324 LEU B CA 1
ATOM 2049 C C . LEU B 1 112 ? -43.546 -48.351 -17.228 1.00 14.70 324 LEU B C 1
ATOM 2050 O O . LEU B 1 112 ? -44.745 -48.412 -17.512 1.00 15.22 324 LEU B O 1
ATOM 2055 N N . PRO B 1 113 ? -42.786 -49.450 -17.127 1.00 16.16 325 PRO B N 1
ATOM 2056 C CA . PRO B 1 113 ? -43.391 -50.775 -17.258 1.00 16.27 325 PRO B CA 1
ATOM 2057 C C . PRO B 1 113 ? -44.601 -50.944 -16.311 1.00 16.65 325 PRO B C 1
ATOM 2058 O O . PRO B 1 113 ? -44.562 -50.504 -15.155 1.00 15.69 325 PRO B O 1
ATOM 2062 N N . ALA B 1 114 ? -45.669 -51.572 -16.804 1.00 18.07 326 ALA B N 1
ATOM 2063 C CA . ALA B 1 114 ? -46.856 -51.818 -15.957 1.00 19.97 326 ALA B CA 1
ATOM 2064 C C . ALA B 1 114 ? -46.436 -52.461 -14.645 1.00 21.01 326 ALA B C 1
ATOM 2065 O O . ALA B 1 114 ? -45.626 -53.397 -14.636 1.00 21.51 326 ALA B O 1
ATOM 2067 N N . LYS B 1 115 ? -46.956 -51.977 -13.524 1.00 23.01 327 LYS B N 1
ATOM 2068 C CA . LYS B 1 115 ? -46.618 -52.631 -12.218 1.00 25.15 327 LYS B CA 1
ATOM 2069 C C . LYS B 1 115 ? -45.095 -52.771 -11.833 1.00 25.19 327 LYS B C 1
ATOM 2070 O O . LYS B 1 115 ? -44.730 -53.582 -10.965 1.00 25.73 327 LYS B O 1
ATOM 2076 N N . LEU B 1 116 ? -44.216 -52.001 -12.476 1.00 23.41 328 LEU B N 1
ATOM 2077 C CA . LEU B 1 116 ? -42.932 -51.683 -11.853 1.00 21.64 328 LEU B CA 1
ATOM 2078 C C . LEU B 1 116 ? -43.252 -50.764 -10.670 1.00 21.20 328 LEU B C 1
ATOM 2079 O O . LEU B 1 116 ? -43.837 -49.685 -10.872 1.00 19.77 328 LEU B O 1
ATOM 2084 N N . PRO B 1 117 ? -42.887 -51.172 -9.427 1.00 21.61 329 PRO B N 1
ATOM 2085 C CA . PRO B 1 117 ? -43.109 -50.251 -8.312 1.00 22.05 329 PRO B CA 1
ATOM 2086 C C . PRO B 1 117 ? -42.214 -49.013 -8.329 1.00 22.02 329 PRO B C 1
ATOM 2087 O O . PRO B 1 117 ? -41.021 -49.085 -8.680 1.00 21.16 329 PRO B O 1
ATOM 2091 N N . ILE B 1 118 ? -42.830 -47.898 -7.957 1.00 21.29 330 ILE B N 1
ATOM 2092 C CA . ILE B 1 118 ? -42.260 -46.565 -7.969 1.00 21.52 330 ILE B CA 1
ATOM 2093 C C . ILE B 1 118 ? -42.218 -45.988 -6.546 1.00 22.36 330 ILE B C 1
ATOM 2094 O O . ILE B 1 118 ? -43.236 -45.988 -5.819 1.00 22.32 330 ILE B O 1
ATOM 2099 N N . THR B 1 119 ? -41.061 -45.477 -6.151 1.00 20.82 331 THR B N 1
ATOM 2100 C CA . THR B 1 119 ? -40.976 -44.637 -4.974 1.00 21.13 331 THR B CA 1
ATOM 2101 C C . THR B 1 119 ? -40.689 -43.207 -5.433 1.00 20.73 331 THR B C 1
ATOM 2102 O O . THR B 1 119 ? -39.725 -42.962 -6.176 1.00 21.47 331 THR B O 1
ATOM 2106 N N . VAL B 1 120 ? -41.496 -42.249 -4.984 1.00 19.23 332 VAL B N 1
ATOM 2107 C CA . VAL B 1 120 ? -41.302 -40.859 -5.362 1.00 18.90 332 VAL B CA 1
ATOM 2108 C C . VAL B 1 120 ? -40.376 -40.154 -4.362 1.00 19.40 332 VAL B C 1
ATOM 2109 O O . VAL B 1 120 ? -40.679 -40.072 -3.158 1.00 19.24 332 VAL B O 1
ATOM 2113 N N . VAL B 1 121 ? -39.241 -39.662 -4.851 1.00 18.69 333 VAL B N 1
ATOM 2114 C CA . VAL B 1 121 ? -38.275 -39.002 -3.964 1.00 19.18 333 VAL B CA 1
ATOM 2115 C C . VAL B 1 121 ? -38.188 -37.498 -4.254 1.00 18.86 333 VAL B C 1
ATOM 2116 O O . VAL B 1 121 ? -37.700 -37.065 -5.302 1.00 18.30 333 VAL B O 1
ATOM 2120 N N . ARG B 1 122 ? -38.707 -36.686 -3.330 1.00 18.20 334 ARG B N 1
ATOM 2121 C CA . ARG B 1 122 ? -38.581 -35.240 -3.442 1.00 19.16 334 ARG B CA 1
ATOM 2122 C C . ARG B 1 122 ? -37.290 -34.785 -2.753 1.00 19.97 334 ARG B C 1
ATOM 2123 O O . ARG B 1 122 ? -37.218 -34.674 -1.522 1.00 19.76 334 ARG B O 1
ATOM 2131 N N . ASN B 1 123 ? -36.293 -34.490 -3.565 1.00 18.88 335 ASN B N 1
ATOM 2132 C CA . ASN B 1 123 ? -34.965 -34.115 -3.081 1.00 19.41 335 ASN B CA 1
ATOM 2133 C C . ASN B 1 123 ? -34.825 -32.620 -2.800 1.00 19.98 335 ASN B C 1
ATOM 2134 O O . ASN B 1 123 ? -35.691 -31.823 -3.168 1.00 19.16 335 ASN B O 1
ATOM 2139 N N . LYS B 1 124 ? -33.705 -32.244 -2.172 1.00 19.89 336 LYS B N 1
ATOM 2140 C CA . LYS B 1 124 ? -33.333 -30.842 -1.918 1.00 20.23 336 LYS B CA 1
ATOM 2141 C C . LYS B 1 124 ? -34.241 -30.208 -0.851 1.00 20.59 336 LYS B C 1
ATOM 2142 O O . LYS B 1 124 ? -34.518 -29.001 -0.921 1.00 21.14 336 LYS B O 1
ATOM 2148 N N . ALA B 1 125 ? -34.691 -31.043 0.085 1.00 21.47 337 ALA B N 1
ATOM 2149 C CA . ALA B 1 125 ? -35.465 -30.600 1.266 1.00 22.99 337 ALA B CA 1
ATOM 2150 C C . ALA B 1 125 ? -34.729 -29.498 2.030 1.00 24.22 337 ALA B C 1
ATOM 2151 O O . ALA B 1 125 ? -35.365 -28.607 2.592 1.00 25.14 337 ALA B O 1
ATOM 2153 N N . ASP B 1 126 ? -33.395 -29.572 2.060 1.00 25.18 338 ASP B N 1
ATOM 2154 C CA . ASP B 1 126 ? -32.564 -28.526 2.677 1.00 26.23 338 ASP B CA 1
ATOM 2155 C C . ASP B 1 126 ? -32.816 -27.128 2.124 1.00 26.59 338 ASP B C 1
ATOM 2156 O O . ASP B 1 126 ? -32.618 -26.108 2.834 1.00 26.71 338 ASP B O 1
ATOM 2161 N N . ILE B 1 127 ? -33.290 -27.051 0.884 1.00 26.19 339 ILE B N 1
ATOM 2162 C CA . ILE B 1 127 ? -33.586 -25.745 0.307 1.00 26.84 339 ILE B CA 1
ATOM 2163 C C . ILE B 1 127 ? -35.032 -25.331 0.553 1.00 27.95 339 ILE B C 1
ATOM 2164 O O . ILE B 1 127 ? -35.295 -24.174 0.924 1.00 28.22 339 ILE B O 1
ATOM 2169 N N . THR B 1 128 ? -35.954 -26.272 0.338 1.00 28.53 340 THR B N 1
ATOM 2170 C CA . THR B 1 128 ? -37.394 -25.987 0.374 1.00 28.72 340 THR B CA 1
ATOM 2171 C C . THR B 1 128 ? -37.900 -25.847 1.807 1.00 29.71 340 THR B C 1
ATOM 2172 O O . THR B 1 128 ? -38.863 -25.121 2.055 1.00 29.85 340 THR B O 1
ATOM 2176 N N . GLY B 1 129 ? -37.267 -26.561 2.730 1.00 30.14 341 GLY B N 1
ATOM 2177 C CA . GLY B 1 129 ? -37.694 -26.568 4.128 1.00 31.40 341 GLY B CA 1
ATOM 2178 C C . GLY B 1 129 ? -38.789 -27.583 4.416 1.00 32.11 341 GLY B C 1
ATOM 2179 O O . GLY B 1 129 ? -39.432 -27.520 5.461 1.00 32.93 341 GLY B O 1
ATOM 2180 N N . GLU B 1 130 ? -39.007 -28.518 3.493 1.00 32.62 342 GLU B N 1
ATOM 2181 C CA . GLU B 1 130 ? -40.008 -29.580 3.640 1.00 32.86 342 GLU B CA 1
ATOM 2182 C C . GLU B 1 130 ? -39.764 -30.496 4.818 1.00 33.07 342 GLU B C 1
ATOM 2183 O O . GLU B 1 130 ? -38.617 -30.748 5.203 1.00 32.84 342 GLU B O 1
ATOM 2189 N N . THR B 1 131 ? -40.857 -31.013 5.372 1.00 33.20 343 THR B N 1
ATOM 2190 C CA . THR B 1 131 ? -40.787 -32.013 6.434 1.00 33.56 343 THR B CA 1
ATOM 2191 C C . THR B 1 131 ? -40.215 -33.318 5.885 1.00 33.49 343 THR B C 1
ATOM 2192 O O . THR B 1 131 ? -40.719 -33.866 4.905 1.00 33.72 343 THR B O 1
ATOM 2196 N N . LEU B 1 132 ? -39.153 -33.805 6.522 1.00 33.37 344 LEU B N 1
ATOM 2197 C CA . LEU B 1 132 ? -38.443 -35.002 6.077 1.00 32.80 344 LEU B CA 1
ATOM 2198 C C . LEU B 1 132 ? -39.175 -36.288 6.448 1.00 32.65 344 LEU B C 1
ATOM 2199 O O . LEU B 1 132 ? -39.847 -36.350 7.482 1.00 32.32 344 LEU B O 1
ATOM 2204 N N . GLY B 1 133 ? -39.039 -37.316 5.613 1.00 31.77 345 GLY B N 1
ATOM 2205 C CA . GLY B 1 133 ? -39.603 -38.629 5.916 1.00 31.70 345 GLY B CA 1
ATOM 2206 C C . GLY B 1 133 ? -40.616 -39.142 4.911 1.00 31.75 345 GLY B C 1
ATOM 2207 O O . GLY B 1 133 ? -40.783 -38.557 3.830 1.00 31.38 345 GLY B O 1
ATOM 2216 N N . SER B 1 135 ? -44.355 -40.656 3.389 1.00 30.27 347 SER B N 1
ATOM 2217 C CA . SER B 1 135 ? -45.808 -40.618 3.310 1.00 29.57 347 SER B CA 1
ATOM 2218 C C . SER B 1 135 ? -46.208 -41.352 2.034 1.00 29.11 347 SER B C 1
ATOM 2219 O O . SER B 1 135 ? -45.402 -42.075 1.453 1.00 28.17 347 SER B O 1
ATOM 2222 N N . GLU B 1 136 ? -47.460 -41.187 1.616 1.00 29.05 348 GLU B N 1
ATOM 2223 C CA . GLU B 1 136 ? -47.973 -41.901 0.451 1.00 28.30 348 GLU B CA 1
ATOM 2224 C C . GLU B 1 136 ? -48.781 -40.915 -0.362 1.00 27.07 348 GLU B C 1
ATOM 2225 O O . GLU B 1 136 ? -49.434 -40.026 0.198 1.00 27.13 348 GLU B O 1
ATOM 2231 N N . VAL B 1 137 ? -48.722 -41.048 -1.685 1.00 25.21 349 VAL B N 1
ATOM 2232 C CA . VAL B 1 137 ? -49.542 -40.217 -2.558 1.00 23.48 349 VAL B CA 1
ATOM 2233 C C . VAL B 1 137 ? -50.136 -41.096 -3.665 1.00 22.97 349 VAL B C 1
ATOM 2234 O O . VAL B 1 137 ? -49.409 -41.773 -4.371 1.00 22.37 349 VAL B O 1
ATOM 2238 N N . ASN B 1 138 ? -51.467 -41.112 -3.771 1.00 22.86 350 ASN B N 1
ATOM 2239 C CA . ASN B 1 138 ? -52.164 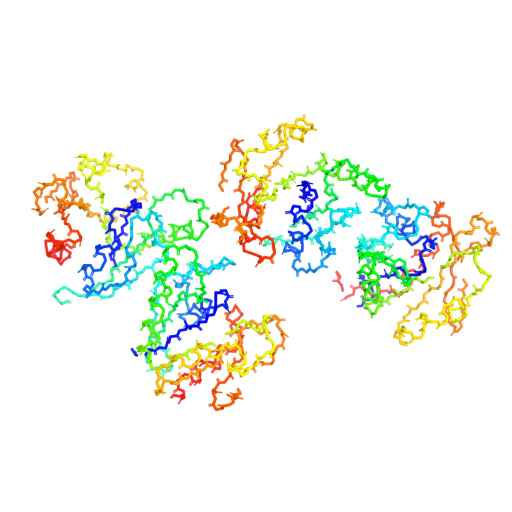-41.941 -4.760 1.00 21.98 350 ASN B CA 1
ATOM 2240 C C . ASN B 1 138 ? -51.604 -43.377 -4.797 1.00 21.84 350 ASN B C 1
ATOM 2241 O O . ASN B 1 138 ? -51.443 -43.974 -5.876 1.00 20.90 350 ASN B O 1
ATOM 2246 N N . GLY B 1 139 ? -51.289 -43.917 -3.612 1.00 21.14 351 GLY B N 1
ATOM 2247 C CA . GLY B 1 139 ? -50.784 -45.284 -3.488 1.00 21.00 351 GLY B CA 1
ATOM 2248 C C . GLY B 1 139 ? -49.286 -45.443 -3.684 1.00 20.74 351 GLY B C 1
ATOM 2249 O O . GLY B 1 139 ? -48.747 -46.528 -3.452 1.00 21.96 351 GLY B O 1
ATOM 2250 N N . HIS B 1 140 ? -48.631 -44.373 -4.135 1.00 20.44 352 HIS B N 1
ATOM 2251 C CA . HIS B 1 140 ? -47.161 -44.340 -4.271 1.00 20.17 352 HIS B CA 1
ATOM 2252 C C . HIS B 1 140 ? -46.485 -43.912 -2.979 1.00 19.66 352 HIS B C 1
ATOM 2253 O O . HIS B 1 140 ? -46.884 -42.917 -2.349 1.00 20.89 352 HIS B O 1
ATOM 2260 N N . ALA B 1 141 ? -45.436 -44.644 -2.608 1.00 19.64 353 ALA B N 1
ATOM 2261 C CA . ALA B 1 141 ? -44.548 -44.222 -1.530 1.00 19.63 353 ALA B CA 1
ATOM 2262 C C . ALA B 1 141 ? -43.869 -42.895 -1.886 1.00 19.95 353 ALA B C 1
ATOM 2263 O O . ALA B 1 141 ? -43.468 -42.661 -3.026 1.00 19.64 353 ALA B O 1
ATOM 2265 N N . LEU B 1 142 ? -43.793 -42.008 -0.909 1.00 20.99 354 LEU B N 1
ATOM 2266 C CA . LEU B 1 142 ? -43.233 -40.683 -1.098 1.00 22.13 354 LEU B CA 1
ATOM 2267 C C . LEU B 1 142 ? -42.267 -40.341 0.034 1.00 23.43 354 LEU B C 1
ATOM 2268 O O . LEU B 1 142 ? -42.636 -40.403 1.210 1.00 23.90 354 LEU B O 1
ATOM 2273 N N . ILE B 1 143 ? -41.042 -39.968 -0.327 1.00 23.81 355 ILE B N 1
ATOM 2274 C CA . ILE B 1 143 ? -40.003 -39.661 0.661 1.00 23.88 355 ILE B CA 1
ATOM 2275 C C . ILE B 1 143 ? -39.414 -38.287 0.375 1.00 24.00 355 ILE B C 1
ATOM 2276 O O . ILE B 1 143 ? -39.105 -37.959 -0.778 1.00 23.89 355 ILE B O 1
ATOM 2281 N N . ARG B 1 144 ? -39.270 -37.474 1.421 1.00 22.77 356 ARG B N 1
ATOM 2282 C CA . ARG B 1 144 ? -38.695 -36.140 1.278 1.00 23.53 356 ARG B CA 1
ATOM 2283 C C . ARG B 1 144 ? -37.335 -36.191 1.969 1.00 24.21 356 ARG B C 1
ATOM 2284 O O . ARG B 1 144 ? -37.251 -36.555 3.136 1.00 24.44 356 ARG B O 1
ATOM 2292 N N . LEU B 1 145 ? -36.275 -35.897 1.222 1.00 24.15 357 LEU B N 1
ATOM 2293 C CA . LEU B 1 145 ? -34.919 -36.033 1.771 1.00 23.81 357 LEU B CA 1
ATOM 2294 C C . LEU B 1 145 ? -33.951 -35.032 1.172 1.00 23.40 357 LEU B C 1
ATOM 2295 O O . LEU B 1 145 ? -34.325 -34.216 0.320 1.00 23.51 357 LEU B O 1
ATOM 2300 N N . SER B 1 146 ? -32.718 -35.050 1.679 1.00 24.11 358 SER B N 1
ATOM 2301 C CA . SER B 1 146 ? -31.614 -34.301 1.081 1.00 25.12 358 SER B CA 1
ATOM 2302 C C . SER B 1 146 ? -30.476 -35.281 0.827 1.00 25.74 358 SER B C 1
ATOM 2303 O O . SER B 1 146 ? -29.868 -35.821 1.764 1.00 25.23 358 SER B O 1
ATOM 2306 N N . ALA B 1 147 ? -30.219 -35.547 -0.451 1.00 26.01 359 ALA B N 1
ATOM 2307 C CA . ALA B 1 147 ? -29.137 -36.450 -0.820 1.00 26.51 359 ALA B CA 1
ATOM 2308 C C . ALA B 1 147 ? -27.788 -35.811 -0.470 1.00 27.22 359 ALA B C 1
ATOM 2309 O O . ALA B 1 147 ? -26.854 -36.512 -0.081 1.00 27.69 359 ALA B O 1
ATOM 2311 N N . ARG B 1 148 ? -27.712 -34.485 -0.578 1.00 28.05 360 ARG B N 1
ATOM 2312 C CA . ARG B 1 148 ? -26.485 -33.753 -0.251 1.00 29.31 360 ARG B CA 1
ATOM 2313 C C . ARG B 1 148 ? -26.100 -33.812 1.239 1.00 30.16 360 ARG B C 1
ATOM 2314 O O . ARG B 1 148 ? -24.923 -33.957 1.565 1.00 30.21 360 ARG B O 1
ATOM 2322 N N . THR B 1 149 ? -27.074 -33.682 2.141 1.00 30.95 361 THR B N 1
ATOM 2323 C CA . THR B 1 149 ? -26.767 -33.636 3.581 1.00 31.54 361 THR B CA 1
ATOM 2324 C C . THR B 1 149 ? -26.963 -34.991 4.251 1.00 31.93 361 THR B C 1
ATOM 2325 O O . THR B 1 149 ? -26.508 -35.218 5.385 1.00 32.55 361 THR B O 1
ATOM 2329 N N . GLY B 1 150 ? -27.634 -35.902 3.546 1.00 31.42 362 GLY B N 1
ATOM 2330 C CA . GLY B 1 150 ? -27.961 -37.211 4.075 1.00 30.84 362 GLY B CA 1
ATOM 2331 C C . GLY B 1 150 ? -29.225 -37.207 4.916 1.00 30.76 362 GLY B C 1
ATOM 2332 O O . GLY B 1 150 ? -29.738 -38.269 5.264 1.00 30.48 362 GLY B O 1
ATOM 2333 N N . GLU B 1 151 ? -29.714 -36.006 5.222 1.00 31.05 363 GLU B N 1
ATOM 2334 C CA . GLU B 1 151 ? -30.920 -35.786 6.024 1.00 31.68 363 GLU B CA 1
ATOM 2335 C C . GLU B 1 151 ? -32.076 -36.489 5.329 1.00 31.51 363 GLU B C 1
ATOM 2336 O O . GLU B 1 151 ? -32.462 -36.079 4.231 1.00 30.88 363 GLU B O 1
ATOM 2342 N N . GLY B 1 152 ? -32.587 -37.554 5.949 1.00 31.32 364 GLY B N 1
ATOM 2343 C CA . GLY B 1 152 ? -33.728 -38.326 5.414 1.00 30.58 364 GLY B CA 1
ATOM 2344 C C . GLY B 1 152 ? -33.432 -39.636 4.686 1.00 29.83 364 GLY B C 1
ATOM 2345 O O . GLY B 1 152 ? -34.350 -40.356 4.316 1.00 29.52 364 GLY B O 1
ATOM 2346 N N . VAL B 1 153 ? -32.155 -39.966 4.500 1.00 29.14 365 VAL B N 1
ATOM 2347 C CA . VAL B 1 153 ? -31.737 -41.100 3.664 1.00 28.79 365 VAL B CA 1
ATOM 2348 C C . VAL B 1 153 ? -31.882 -42.462 4.349 1.00 29.14 365 VAL B C 1
ATOM 2349 O O . VAL B 1 153 ? -32.121 -43.466 3.692 1.00 28.69 365 VAL B O 1
ATOM 2353 N N . ASP B 1 154 ? -31.751 -42.495 5.677 1.00 29.51 366 ASP B N 1
ATOM 2354 C CA . ASP B 1 154 ? -32.018 -43.716 6.442 1.00 29.89 366 ASP B CA 1
ATOM 2355 C C . ASP B 1 154 ? -33.455 -44.194 6.262 1.00 29.38 366 ASP B C 1
ATOM 2356 O O . ASP B 1 154 ? -33.691 -45.399 6.135 1.00 29.35 366 ASP B O 1
ATOM 2361 N N . VAL B 1 155 ? -34.392 -43.246 6.220 1.00 29.30 367 VAL B N 1
ATOM 2362 C CA . VAL B 1 155 ? -35.807 -43.529 5.934 1.00 28.95 367 VAL B CA 1
ATOM 2363 C C . VAL B 1 155 ? -35.948 -44.187 4.550 1.00 28.55 367 VAL B C 1
ATOM 2364 O O . VAL B 1 155 ? -36.700 -45.123 4.397 1.00 28.76 367 VAL B O 1
ATOM 2368 N N . LEU B 1 156 ? -35.160 -43.750 3.565 1.00 28.13 368 LEU B N 1
ATOM 2369 C CA . LEU B 1 156 ? -35.121 -44.459 2.286 1.00 27.53 368 LEU B CA 1
ATOM 2370 C C . LEU B 1 156 ? -34.584 -45.896 2.420 1.00 26.89 368 LEU B C 1
ATOM 2371 O O . LEU B 1 156 ? -35.147 -46.832 1.855 1.00 26.13 368 LEU B O 1
ATOM 2376 N N . ARG B 1 157 ? -33.507 -46.073 3.186 1.00 27.78 369 ARG B N 1
ATOM 2377 C CA . ARG B 1 157 ? -32.924 -47.400 3.405 1.00 27.77 369 ARG B CA 1
ATOM 2378 C C . ARG B 1 157 ? -33.894 -48.406 4.030 1.00 27.69 369 ARG B C 1
ATOM 2379 O O . ARG B 1 157 ? -34.049 -49.519 3.538 1.00 26.84 369 ARG B O 1
ATOM 2387 N N . ASN B 1 158 ? -34.538 -48.007 5.128 1.00 27.93 370 ASN B N 1
ATOM 2388 C CA . ASN B 1 158 ? -35.506 -48.877 5.795 1.00 28.19 370 ASN B CA 1
ATOM 2389 C C . ASN B 1 158 ? -36.630 -49.252 4.831 1.00 27.28 370 ASN B C 1
ATOM 2390 O O . ASN B 1 158 ? -37.017 -50.428 4.741 1.00 26.95 370 ASN B O 1
ATOM 2395 N N . HIS B 1 159 ? -37.104 -48.248 4.081 1.00 27.72 371 HIS B N 1
ATOM 2396 C CA . HIS B 1 159 ? -38.155 -48.415 3.058 1.00 27.48 371 HIS B CA 1
ATOM 2397 C C . HIS B 1 159 ? -37.827 -49.527 2.078 1.00 27.45 371 HIS B C 1
ATOM 2398 O O . HIS B 1 159 ? -38.651 -50.390 1.832 1.00 27.04 371 HIS B O 1
ATOM 2405 N N . LEU B 1 160 ? -36.613 -49.503 1.533 1.00 28.55 372 LEU B N 1
ATOM 2406 C CA . LEU B 1 160 ? -36.175 -50.538 0.583 1.00 29.63 372 LEU B CA 1
ATOM 2407 C C . LEU B 1 160 ? -36.177 -51.935 1.204 1.00 30.61 372 LEU B C 1
ATOM 2408 O O . LEU B 1 160 ? -36.652 -52.898 0.593 1.00 30.73 372 LEU B O 1
ATOM 2413 N N . LYS B 1 161 ? -35.699 -52.034 2.441 1.00 32.18 373 LYS B N 1
ATOM 2414 C CA . LYS B 1 161 ? -35.714 -53.312 3.154 1.00 33.36 373 LYS B CA 1
ATOM 2415 C C . LYS B 1 161 ? -37.134 -53.835 3.387 1.00 33.78 373 LYS B C 1
ATOM 2416 O O . LYS B 1 161 ? -37.413 -55.022 3.170 1.00 33.82 373 LYS B O 1
ATOM 2422 N N . GLN B 1 162 ? -38.036 -52.944 3.789 1.00 34.52 374 GLN B N 1
ATOM 2423 C CA . GLN B 1 162 ? -39.408 -53.359 4.053 1.00 35.09 374 GLN B CA 1
ATOM 2424 C C . GLN B 1 162 ? -40.162 -53.687 2.762 1.00 34.71 374 GLN B C 1
ATOM 2425 O O . GLN B 1 162 ? -40.869 -54.694 2.700 1.00 34.97 374 GLN B O 1
ATOM 2431 N N . SER B 1 163 ? -40.007 -52.842 1.743 1.00 34.26 375 SER B N 1
ATOM 2432 C CA . SER B 1 163 ? -40.763 -52.984 0.488 1.00 34.30 375 SER B CA 1
ATOM 2433 C C . SER B 1 163 ? -40.273 -54.138 -0.391 1.00 34.42 375 SER B C 1
ATOM 2434 O O . SER B 1 163 ? -41.055 -54.706 -1.144 1.00 34.63 375 SER B O 1
ATOM 2445 N N . GLY C 1 4 ? -28.016 -46.358 -55.042 1.00 23.59 216 GLY C N 1
ATOM 2446 C CA . GLY C 1 4 ? -28.128 -45.447 -53.851 1.00 24.13 216 GLY C CA 1
ATOM 2447 C C . GLY C 1 4 ? -28.466 -43.985 -54.160 1.00 23.53 216 GLY C C 1
ATOM 2448 O O . GLY C 1 4 ? -27.962 -43.423 -55.141 1.00 24.26 216 GLY C O 1
ATOM 2457 N N . LYS C 1 6 ? -28.733 -39.717 -53.679 1.00 15.91 218 LYS C N 1
ATOM 2458 C CA . LYS C 1 6 ? -27.638 -38.744 -53.845 1.00 14.28 218 LYS C CA 1
ATOM 2459 C C . LYS C 1 6 ? -27.600 -37.786 -52.686 1.00 13.63 218 LYS C C 1
ATOM 2460 O O . LYS C 1 6 ? -28.521 -37.000 -52.497 1.00 13.20 218 LYS C O 1
ATOM 2466 N N . VAL C 1 7 ? -26.505 -37.836 -51.938 1.00 12.41 219 VAL C N 1
ATOM 2467 C CA . VAL C 1 7 ? -26.268 -36.897 -50.862 1.00 12.82 219 VAL C CA 1
ATOM 2468 C C . VAL C 1 7 ? -25.169 -35.944 -51.287 1.00 11.94 219 VAL C C 1
ATOM 2469 O O . VAL C 1 7 ? -24.017 -36.368 -51.440 1.00 12.84 219 VAL C O 1
ATOM 2473 N N . VAL C 1 8 ? -25.518 -34.666 -51.454 1.00 11.49 220 VAL C N 1
ATOM 2474 C CA . VAL C 1 8 ? -24.533 -33.692 -51.960 1.00 11.51 220 VAL C CA 1
ATOM 2475 C C . VAL C 1 8 ? -23.953 -32.819 -50.832 1.00 11.73 220 VAL C C 1
ATOM 2476 O O . VAL C 1 8 ? -24.685 -32.195 -50.052 1.00 11.50 220 VAL C O 1
ATOM 2480 N N . ILE C 1 9 ? -22.620 -32.768 -50.749 1.00 11.03 221 ILE C N 1
ATOM 2481 C CA . ILE C 1 9 ? -21.969 -31.947 -49.742 1.00 11.45 221 ILE C CA 1
ATOM 2482 C C . ILE C 1 9 ? -21.719 -30.574 -50.368 1.00 11.55 221 ILE C C 1
ATOM 2483 O O . ILE C 1 9 ? -21.050 -30.466 -51.406 1.00 12.46 221 ILE C O 1
ATOM 2488 N N . ALA C 1 10 ? -22.259 -29.551 -49.710 1.00 10.69 222 ALA C N 1
ATOM 2489 C CA . ALA C 1 10 ? -22.255 -28.202 -50.282 1.00 11.12 222 ALA C CA 1
ATOM 2490 C C . ALA C 1 10 ? -21.841 -27.123 -49.273 1.00 11.13 222 ALA C C 1
ATOM 2491 O O . ALA C 1 10 ? -22.091 -27.236 -48.056 1.00 10.93 222 ALA C O 1
ATOM 2493 N N . GLY C 1 11 ? -21.264 -26.016 -49.754 1.00 10.82 223 GLY C N 1
ATOM 2494 C CA . GLY C 1 11 ? -20.936 -24.937 -48.789 1.00 11.40 223 GLY C CA 1
ATOM 2495 C C . GLY C 1 11 ? -19.843 -24.044 -49.351 1.00 12.26 223 GLY C C 1
ATOM 2496 O O . GLY C 1 11 ? -19.394 -24.265 -50.466 1.00 11.92 223 GLY C O 1
ATOM 2497 N N . ARG C 1 12 ? -19.460 -23.032 -48.558 1.00 14.24 224 ARG C N 1
ATOM 2498 C CA . ARG C 1 12 ? -18.294 -22.179 -48.812 1.00 14.27 224 ARG C CA 1
ATOM 2499 C C . ARG C 1 12 ? -16.953 -22.947 -48.939 1.00 14.03 224 ARG C C 1
ATOM 2500 O O . ARG C 1 12 ? -16.778 -24.058 -48.397 1.00 12.86 224 ARG C O 1
ATOM 2508 N N . PRO C 1 13 ? -15.987 -22.335 -49.645 1.00 12.68 225 PRO C N 1
ATOM 2509 C CA . PRO C 1 13 ? -14.665 -22.938 -49.676 1.00 13.06 225 PRO C CA 1
ATOM 2510 C C . PRO C 1 13 ? -14.092 -23.122 -48.277 1.00 12.48 225 PRO C C 1
ATOM 2511 O O . PRO C 1 13 ? -14.378 -22.341 -47.368 1.00 13.01 225 PRO C O 1
ATOM 2515 N N . ASN C 1 14 ? -13.282 -24.171 -48.107 1.00 11.70 226 ASN C N 1
ATOM 2516 C CA . ASN C 1 14 ? -12.613 -24.450 -46.813 1.00 11.61 226 ASN C CA 1
ATOM 2517 C C . ASN C 1 14 ? -13.528 -24.805 -45.642 1.00 10.88 226 ASN C C 1
ATOM 2518 O O . ASN C 1 14 ? -13.059 -24.894 -44.531 1.00 11.27 226 ASN C O 1
ATOM 2523 N N . ALA C 1 15 ? -14.793 -25.110 -45.909 1.00 11.14 227 ALA C N 1
ATOM 2524 C CA . ALA C 1 15 ? -15.686 -25.523 -44.829 1.00 11.30 227 ALA C CA 1
ATOM 2525 C C . ALA C 1 15 ? -15.334 -26.920 -44.285 1.00 10.86 227 ALA C C 1
ATOM 2526 O O . ALA C 1 15 ? -15.724 -27.257 -43.182 1.00 11.83 227 ALA C O 1
ATOM 2528 N N . GLY C 1 16 ? -14.623 -27.707 -45.093 1.00 10.65 228 GLY C N 1
ATOM 2529 C CA . GLY C 1 16 ? -14.228 -29.073 -44.716 1.00 9.97 228 GLY C CA 1
ATOM 2530 C C . GLY C 1 16 ? -15.031 -30.164 -45.450 1.00 9.98 228 GLY C C 1
ATOM 2531 O O . GLY C 1 16 ? -15.123 -31.327 -44.956 1.00 8.26 228 GLY C O 1
ATOM 2532 N N . LYS C 1 17 ? -15.550 -29.825 -46.634 1.00 9.07 229 LYS C N 1
ATOM 2533 C CA . LYS C 1 17 ? -16.415 -30.746 -47.408 1.00 9.60 229 LYS C CA 1
ATOM 2534 C C . LYS C 1 17 ? -15.675 -32.003 -47.850 1.00 9.63 229 LYS C C 1
ATOM 2535 O O . LYS C 1 17 ? -16.184 -33.133 -47.677 1.00 8.86 229 LYS C O 1
ATOM 2541 N N . SER C 1 18 ? -14.466 -31.837 -48.388 1.00 8.95 230 SER C N 1
ATOM 2542 C CA . SER C 1 18 ? -13.661 -33.021 -48.783 1.00 9.22 230 SER C CA 1
ATOM 2543 C C . SER C 1 18 ? -13.184 -33.848 -47.572 1.00 9.20 230 SER C C 1
ATOM 2544 O O . SER C 1 18 ? -13.128 -35.096 -47.631 1.00 9.13 230 SER C O 1
ATOM 2547 N N . SER C 1 19 ? -12.874 -33.172 -46.473 1.00 8.85 231 SER C N 1
ATOM 2548 C CA . SER C 1 19 ? -12.560 -33.821 -45.184 1.00 9.19 231 SER C CA 1
ATOM 2549 C C . SER C 1 19 ? -13.724 -34.728 -44.756 1.00 10.01 231 SER C C 1
ATOM 2550 O O . SER C 1 19 ? -13.497 -35.873 -44.355 1.00 10.38 231 SER C O 1
ATOM 2553 N N . LEU C 1 20 ? -14.953 -34.222 -44.925 1.00 10.16 232 LEU C N 1
ATOM 2554 C CA . LEU C 1 20 ? -16.175 -35.006 -44.602 1.00 11.37 232 LEU C CA 1
ATOM 2555 C C . LEU C 1 20 ? -16.364 -36.156 -45.574 1.00 10.59 232 LEU C C 1
ATOM 2556 O O . LEU C 1 20 ? -16.709 -37.276 -45.174 1.00 12.08 232 LEU C O 1
ATOM 2561 N N . LEU C 1 21 ? -16.113 -35.906 -46.855 1.00 10.77 233 LEU C N 1
ATOM 2562 C CA . LEU C 1 21 ? -16.235 -36.976 -47.852 1.00 10.29 233 LEU C CA 1
ATOM 2563 C C . LEU C 1 21 ? -15.314 -38.136 -47.450 1.00 10.59 233 LEU C C 1
ATOM 2564 O O . LEU C 1 21 ? -15.712 -39.290 -47.449 1.00 10.56 233 LEU C O 1
ATOM 2569 N N . ASN C 1 22 ? -14.065 -37.807 -47.160 1.00 9.71 234 ASN C N 1
ATOM 2570 C CA . ASN C 1 22 ? -13.083 -38.832 -46.806 1.00 10.76 234 ASN C CA 1
ATOM 2571 C C . ASN C 1 22 ? -13.493 -39.608 -45.551 1.00 11.53 234 ASN C C 1
ATOM 2572 O O . ASN C 1 22 ? -13.275 -40.820 -45.489 1.00 11.83 234 ASN C O 1
ATOM 2577 N N . ALA C 1 23 ? -14.071 -38.910 -44.570 1.00 10.99 235 ALA C N 1
ATOM 2578 C CA . ALA C 1 23 ? -14.543 -39.520 -43.316 1.00 11.83 235 ALA C CA 1
ATOM 2579 C C . ALA C 1 23 ? -15.664 -40.521 -43.668 1.00 11.86 235 ALA C C 1
ATOM 2580 O O . ALA C 1 23 ? -15.639 -41.706 -43.236 1.00 13.63 235 ALA C O 1
ATOM 2582 N N . LEU C 1 24 ? -16.629 -40.077 -44.467 1.00 11.91 236 LEU C N 1
ATOM 2583 C CA 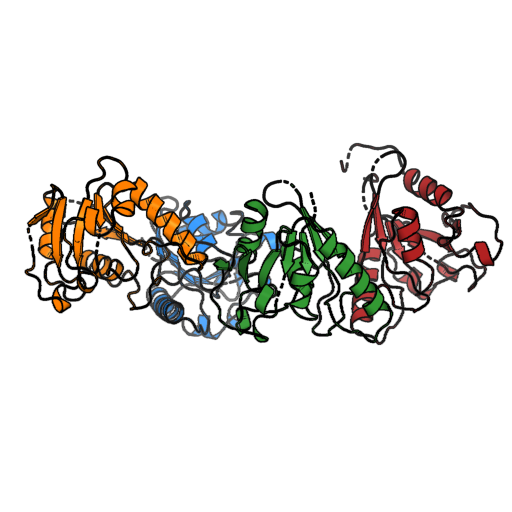. LEU C 1 24 ? -17.737 -40.983 -44.865 1.00 13.42 236 LEU C CA 1
ATOM 2584 C C . LEU C 1 24 ? -17.268 -42.160 -45.722 1.00 14.50 236 LEU C C 1
ATOM 2585 O O . LEU C 1 24 ? -17.822 -43.288 -45.640 1.00 14.89 236 LEU C O 1
ATOM 2590 N N . ALA C 1 25 ? -16.260 -41.916 -46.544 1.00 14.05 237 ALA C N 1
ATOM 2591 C CA . ALA C 1 25 ? -15.789 -42.933 -47.500 1.00 15.19 237 ALA C CA 1
ATOM 2592 C C . ALA C 1 25 ? -14.818 -43.910 -46.860 1.00 15.28 237 ALA C C 1
ATOM 2593 O O . ALA C 1 25 ? -14.586 -45.015 -47.389 1.00 16.06 237 ALA C O 1
ATOM 2595 N N . GLY C 1 26 ? -14.219 -43.487 -45.758 1.00 15.22 238 GLY C N 1
ATOM 2596 C CA . GLY C 1 26 ? -13.270 -44.329 -45.019 1.00 16.93 238 GLY C CA 1
ATOM 2597 C C . GLY C 1 26 ? -11.920 -44.445 -45.690 1.00 18.18 238 GLY C C 1
ATOM 2598 O O . GLY C 1 26 ? -11.176 -45.390 -45.438 1.00 18.30 238 GLY C O 1
ATOM 2599 N N . ARG C 1 27 ? -11.619 -43.500 -46.579 1.00 17.80 239 ARG C N 1
ATOM 2600 C CA . ARG C 1 27 ? -10.311 -43.407 -47.222 1.00 17.54 239 ARG C CA 1
ATOM 2601 C C . ARG C 1 27 ? -10.097 -42.004 -47.796 1.00 16.80 239 ARG C C 1
ATOM 2602 O O . ARG C 1 27 ? -11.030 -41.189 -47.859 1.00 15.34 239 ARG C O 1
ATOM 2610 N N . GLU C 1 28 ? -8.866 -41.741 -48.226 1.00 16.61 240 GLU C N 1
ATOM 2611 C CA . GLU C 1 28 ? -8.496 -40.379 -48.649 1.00 16.45 240 GLU C CA 1
ATOM 2612 C C . GLU C 1 28 ? -8.817 -40.130 -50.122 1.00 15.13 240 GLU C C 1
ATOM 2613 O O . GLU C 1 28 ? -7.912 -39.931 -50.967 1.00 15.70 240 GLU C O 1
ATOM 2619 N N . ALA C 1 29 ? -10.114 -40.129 -50.417 1.00 14.05 241 ALA C N 1
ATOM 2620 C CA . ALA C 1 29 ? -10.665 -40.013 -51.764 1.00 13.33 241 ALA C CA 1
ATOM 2621 C C . ALA C 1 29 ? -10.368 -38.662 -52.414 1.00 12.36 241 ALA C C 1
ATOM 2622 O O . ALA C 1 29 ? -9.976 -38.607 -53.589 1.00 13.66 241 ALA C O 1
ATOM 2624 N N . ALA C 1 30 ? -10.568 -37.597 -51.641 1.00 11.20 242 ALA C N 1
ATOM 2625 C CA . ALA C 1 30 ? -10.445 -36.233 -52.142 1.00 10.98 242 ALA C CA 1
ATOM 2626 C C . ALA C 1 30 ? -9.232 -35.550 -51.540 1.00 10.89 242 ALA C C 1
ATOM 2627 O O . ALA C 1 30 ? -8.924 -35.722 -50.334 1.00 11.09 242 ALA C O 1
ATOM 2629 N N . ILE C 1 31 ? -8.552 -34.726 -52.358 1.00 11.46 243 ILE C N 1
ATOM 2630 C CA . ILE C 1 31 ? -7.466 -33.901 -51.815 1.00 11.00 243 ILE C CA 1
ATOM 2631 C C . ILE C 1 31 ? -8.006 -32.841 -50.831 1.00 11.32 243 ILE C C 1
ATOM 2632 O O . ILE C 1 31 ? -8.997 -32.162 -51.122 1.00 11.57 243 ILE C O 1
ATOM 2637 N N . VAL C 1 32 ? -7.338 -32.730 -49.672 1.00 10.43 244 VAL C N 1
ATOM 2638 C CA . VAL C 1 32 ? -7.654 -31.772 -48.606 1.00 10.40 244 VAL C CA 1
ATOM 2639 C C . VAL C 1 32 ? -6.442 -30.862 -48.372 1.00 10.49 244 VAL C C 1
ATOM 2640 O O . VAL C 1 32 ? -5.351 -31.363 -48.080 1.00 11.02 244 VAL C O 1
ATOM 2644 N N . THR C 1 33 ? -6.640 -29.546 -48.549 1.00 11.06 245 THR C N 1
ATOM 2645 C CA . THR C 1 33 ? -5.629 -28.538 -48.121 1.00 12.03 245 THR C CA 1
ATOM 2646 C C . THR C 1 33 ? -6.362 -27.336 -47.546 1.00 12.48 245 THR C C 1
ATOM 2647 O O . THR C 1 33 ? -7.578 -27.230 -47.720 1.00 11.99 245 THR C O 1
ATOM 2651 N N . ASP C 1 34 ? -5.614 -26.431 -46.906 1.00 12.76 246 ASP C N 1
ATOM 2652 C CA . ASP C 1 34 ? -6.161 -25.148 -46.459 1.00 14.00 246 ASP C CA 1
ATOM 2653 C C . ASP C 1 34 ? -6.323 -24.100 -47.587 1.00 14.17 246 ASP C C 1
ATOM 2654 O O . ASP C 1 34 ? -6.723 -22.966 -47.315 1.00 14.82 246 ASP C O 1
ATOM 2659 N N . ILE C 1 35 ? -6.056 -24.473 -48.835 1.00 14.02 247 ILE C N 1
ATOM 2660 C CA . ILE C 1 35 ? -6.256 -23.592 -49.988 1.00 13.59 247 ILE C CA 1
ATOM 2661 C C . ILE C 1 35 ? -7.699 -23.613 -50.502 1.00 13.39 247 ILE C C 1
ATOM 2662 O O . ILE C 1 35 ? -8.180 -24.659 -50.961 1.00 13.49 247 ILE C O 1
ATOM 2667 N N . ALA C 1 36 ? -8.398 -22.470 -50.447 1.00 13.07 248 ALA C N 1
ATOM 2668 C CA . ALA C 1 36 ? -9.734 -22.387 -51.057 1.00 12.98 248 ALA C CA 1
ATOM 2669 C C . ALA C 1 36 ? -9.630 -22.746 -52.533 1.00 12.73 248 ALA C C 1
ATOM 2670 O O . ALA C 1 36 ? -8.718 -22.251 -53.248 1.00 13.70 248 ALA C O 1
ATOM 2672 N N . GLY C 1 37 ? -10.536 -23.600 -53.022 1.00 11.79 249 GLY C N 1
ATOM 2673 C CA . GLY C 1 37 ? -10.509 -23.997 -54.422 1.00 12.34 249 GLY C CA 1
ATOM 2674 C C . GLY C 1 37 ? -9.656 -25.222 -54.748 1.00 12.41 249 GLY C C 1
ATOM 2675 O O . GLY C 1 37 ? -9.239 -25.424 -55.915 1.00 13.51 249 GLY C O 1
ATOM 2676 N N . THR C 1 38 ? -9.407 -26.034 -53.735 1.00 12.89 250 THR C N 1
ATOM 2677 C CA . THR C 1 38 ? -8.755 -27.354 -53.897 1.00 11.90 250 THR C CA 1
ATOM 2678 C C . THR C 1 38 ? -9.635 -28.273 -54.736 1.00 12.23 250 THR C C 1
ATOM 2679 O O . THR C 1 38 ? -9.209 -28.723 -55.794 1.00 11.71 250 THR C O 1
ATOM 2683 N N . THR C 1 39 ? -10.853 -28.562 -54.265 1.00 11.31 251 THR C N 1
ATOM 2684 C CA . THR C 1 39 ? -11.814 -29.303 -55.102 1.00 11.07 251 THR C CA 1
ATOM 2685 C C . THR C 1 39 ? -12.383 -28.406 -56.191 1.00 11.81 251 THR C C 1
ATOM 2686 O O . THR C 1 39 ? -12.830 -27.279 -55.900 1.00 11.99 251 THR C O 1
ATOM 2690 N N . ARG C 1 40 ? -12.331 -28.890 -57.434 1.00 10.77 252 ARG C N 1
ATOM 2691 C CA . ARG C 1 40 ? -13.027 -28.274 -58.580 1.00 11.84 252 ARG C CA 1
ATOM 2692 C C . ARG C 1 40 ? -13.968 -29.270 -59.269 1.00 11.74 252 ARG C C 1
ATOM 2693 O O . ARG C 1 40 ? -15.161 -29.028 -59.414 1.00 12.31 252 ARG C O 1
ATOM 2701 N N . ASP C 1 41 ? -13.420 -30.418 -59.677 1.00 11.05 253 ASP C N 1
ATOM 2702 C CA . ASP C 1 41 ? -14.246 -31.507 -60.206 1.00 11.63 253 ASP C CA 1
ATOM 2703 C C . ASP C 1 41 ? -15.164 -32.067 -59.136 1.00 11.75 253 ASP C C 1
ATOM 2704 O O . ASP C 1 41 ? -14.806 -32.066 -57.948 1.00 12.21 253 ASP C O 1
ATOM 2709 N N . VAL C 1 42 ? -16.339 -32.523 -59.570 1.00 11.85 254 VAL C N 1
ATOM 2710 C CA . VAL C 1 42 ? -17.294 -33.184 -58.698 1.00 12.13 254 VAL C CA 1
ATOM 2711 C C . VAL C 1 42 ? -16.730 -34.572 -58.422 1.00 12.40 254 VAL C C 1
ATOM 2712 O O . VAL C 1 42 ? -16.352 -35.279 -59.357 1.00 12.23 254 VAL C O 1
ATOM 2716 N N . LEU C 1 43 ? -16.666 -34.944 -57.149 1.00 12.12 255 LEU C N 1
ATOM 2717 C CA . LEU C 1 43 ? -16.144 -36.260 -56.755 1.00 13.89 255 LEU C CA 1
ATOM 2718 C C . LEU C 1 43 ? -17.270 -37.094 -56.140 1.00 14.33 255 LEU C C 1
ATOM 2719 O O . LEU C 1 43 ? -17.904 -36.658 -55.179 1.00 14.76 255 LEU C O 1
ATOM 2724 N N . ARG C 1 44 ? -17.486 -38.290 -56.686 1.00 15.30 256 ARG C N 1
ATOM 2725 C CA . ARG C 1 44 ? -18.611 -39.150 -56.275 1.00 15.45 256 ARG C CA 1
ATOM 2726 C C . ARG C 1 44 ? -18.063 -40.398 -55.619 1.00 15.77 256 ARG C C 1
ATOM 2727 O O . ARG C 1 44 ? -17.204 -41.073 -56.204 1.00 16.12 256 ARG C O 1
ATOM 2735 N N . GLU C 1 45 ? -18.543 -40.697 -54.415 1.00 14.65 257 GLU C N 1
ATOM 2736 C CA . GLU C 1 45 ? -18.128 -41.917 -53.705 1.00 16.63 257 GLU C CA 1
ATOM 2737 C C . GLU C 1 45 ? -19.358 -42.715 -53.378 1.00 16.74 257 GLU C C 1
ATOM 2738 O O . GLU C 1 45 ? -20.280 -42.203 -52.731 1.00 18.70 257 GLU C O 1
ATOM 2744 N N . HIS C 1 46 ? -19.369 -43.970 -53.794 1.00 16.81 258 HIS C N 1
ATOM 2745 C CA . HIS C 1 46 ? -20.502 -44.809 -53.481 1.00 18.24 258 HIS C CA 1
ATOM 2746 C C . HIS C 1 46 ? -20.221 -45.511 -52.160 1.00 17.31 258 HIS C C 1
ATOM 2747 O O . HIS C 1 46 ? -19.175 -46.176 -52.028 1.00 18.68 258 HIS C O 1
ATOM 2754 N N . ILE C 1 47 ? -21.117 -45.350 -51.193 1.00 15.34 259 ILE C N 1
ATOM 2755 C CA . ILE C 1 47 ? -20.990 -46.077 -49.922 1.00 15.50 259 ILE C CA 1
ATOM 2756 C C . ILE C 1 47 ? -22.235 -46.903 -49.592 1.00 14.82 259 ILE C C 1
ATOM 2757 O O . ILE C 1 47 ? -23.222 -46.855 -50.320 1.00 15.19 259 ILE C O 1
ATOM 2762 N N . HIS C 1 48 ? -22.149 -47.668 -48.507 1.00 15.35 260 HIS C N 1
ATOM 2763 C CA . HIS C 1 48 ? -23.341 -48.172 -47.813 1.00 15.07 260 HIS C CA 1
ATOM 2764 C C . HIS C 1 48 ? -23.189 -47.821 -46.355 1.00 15.87 260 HIS C C 1
ATOM 2765 O O . HIS C 1 48 ? -22.050 -47.690 -45.838 1.00 16.21 260 HIS C O 1
ATOM 2772 N N . ILE C 1 49 ? -24.331 -47.665 -45.699 1.00 15.42 261 ILE C N 1
ATOM 2773 C CA . ILE C 1 49 ? -24.393 -47.540 -44.256 1.00 16.42 261 ILE C CA 1
ATOM 2774 C C . ILE C 1 49 ? -25.324 -48.644 -43.799 1.00 18.14 261 ILE C C 1
ATOM 2775 O O . ILE C 1 49 ? -26.510 -48.612 -44.135 1.00 18.54 261 ILE C O 1
ATOM 2780 N N . ASP C 1 50 ? -24.766 -49.619 -43.080 1.00 20.38 262 ASP C N 1
ATOM 2781 C CA . ASP C 1 50 ? -25.522 -50.802 -42.598 1.00 21.22 262 ASP C CA 1
ATOM 2782 C C . ASP C 1 50 ? -26.420 -51.390 -43.681 1.00 21.37 262 ASP C C 1
ATOM 2783 O O . ASP C 1 50 ? -27.608 -51.627 -43.447 1.00 22.11 262 ASP C O 1
ATOM 2788 N N . GLY C 1 51 ? -25.862 -51.613 -44.871 1.00 20.42 263 GLY C N 1
ATOM 2789 C CA . GLY C 1 51 ? -26.587 -52.280 -45.950 1.00 21.26 263 GLY C CA 1
ATOM 2790 C C . GLY C 1 51 ? -27.307 -51.410 -46.968 1.00 21.09 263 GLY C C 1
ATOM 2791 O O . GLY C 1 51 ? -27.666 -51.900 -48.046 1.00 22.12 263 GLY C O 1
ATOM 2800 N N . PRO C 1 53 ? -27.420 -48.530 -49.733 1.00 16.38 265 PRO C N 1
ATOM 2801 C CA . PRO C 1 53 ? -26.505 -47.808 -50.611 1.00 15.86 265 PRO C CA 1
ATOM 2802 C C . PRO C 1 53 ? -26.771 -46.285 -50.664 1.00 15.17 265 PRO C C 1
ATOM 2803 O O . PRO C 1 53 ? -27.913 -45.867 -50.565 1.00 15.57 265 PRO C O 1
ATOM 2807 N N . LEU C 1 54 ? -25.708 -45.491 -50.840 1.00 14.64 266 LEU C N 1
ATOM 2808 C CA . LEU C 1 54 ? -25.813 -44.024 -51.081 1.00 14.86 266 LEU C CA 1
ATOM 2809 C C . LEU C 1 54 ? -24.705 -43.546 -51.993 1.00 14.65 266 LEU C C 1
ATOM 2810 O O . LEU C 1 54 ? -23.621 -44.138 -52.011 1.00 12.38 266 LEU C O 1
ATOM 2815 N N . HIS C 1 55 ? -24.943 -42.430 -52.702 1.00 14.96 267 HIS C N 1
ATOM 2816 C CA . HIS C 1 55 ? -23.847 -41.763 -53.421 1.00 15.38 267 HIS C CA 1
ATOM 2817 C C . HIS C 1 55 ? -23.530 -40.509 -52.616 1.00 15.00 267 HIS C C 1
ATOM 2818 O O . HIS C 1 55 ? -24.438 -39.731 -52.305 1.00 16.18 267 HIS C O 1
ATOM 2825 N N . ILE C 1 56 ? -22.286 -40.361 -52.195 1.00 12.63 268 ILE C N 1
ATOM 2826 C CA . ILE C 1 56 ? -21.870 -39.128 -51.495 1.00 12.67 268 ILE C CA 1
ATOM 2827 C C . ILE C 1 56 ? -21.091 -38.299 -52.502 1.00 12.08 268 ILE C C 1
ATOM 2828 O O . ILE C 1 56 ? -20.125 -38.785 -53.116 1.00 12.75 268 ILE C O 1
ATOM 2833 N N . ILE C 1 57 ? -21.457 -37.029 -52.629 1.00 10.46 269 ILE C N 1
ATOM 2834 C CA . ILE C 1 57 ? -20.941 -36.255 -53.718 1.00 10.66 269 ILE C CA 1
ATOM 2835 C C . ILE C 1 57 ? -20.332 -34.971 -53.175 1.00 10.59 269 ILE C C 1
ATOM 2836 O O . ILE C 1 57 ? -21.003 -34.188 -52.513 1.00 11.11 269 ILE C O 1
ATOM 2841 N N . ASP C 1 58 ? -19.025 -34.840 -53.388 1.00 10.24 270 ASP C N 1
ATOM 2842 C CA . ASP C 1 58 ? -18.222 -33.701 -52.974 1.00 11.21 270 ASP C CA 1
ATOM 2843 C C . ASP C 1 58 ? -18.113 -32.711 -54.142 1.00 10.80 270 ASP C C 1
ATOM 2844 O O . ASP C 1 58 ? -18.014 -33.105 -55.294 1.00 12.21 270 ASP C O 1
ATOM 2849 N N . THR C 1 59 ? -18.163 -31.412 -53.819 1.00 12.44 271 THR C N 1
ATOM 2850 C CA . THR C 1 59 ? -18.273 -30.361 -54.832 1.00 12.41 271 THR C CA 1
ATOM 2851 C C . THR C 1 59 ? -17.364 -29.161 -54.483 1.00 12.13 271 THR C C 1
ATOM 2852 O O . THR C 1 59 ? -16.984 -28.978 -53.330 1.00 11.75 271 THR C O 1
ATOM 2856 N N . ALA C 1 60 ? -17.036 -28.350 -55.492 1.00 11.30 272 ALA C N 1
ATOM 2857 C CA . ALA C 1 60 ? -16.295 -27.109 -55.274 1.00 11.25 272 ALA C CA 1
ATOM 2858 C C . ALA C 1 60 ? -17.027 -26.145 -54.336 1.00 11.47 272 ALA C C 1
ATOM 2859 O O . ALA C 1 60 ? -18.232 -25.904 -54.524 1.00 11.29 272 ALA C O 1
ATOM 2861 N N . GLY C 1 61 ? -16.284 -25.562 -53.392 1.00 11.40 273 GLY C N 1
ATOM 2862 C CA . GLY C 1 61 ? -16.836 -24.561 -52.444 1.00 13.23 273 GLY C CA 1
ATOM 2863 C C . GLY C 1 61 ? -17.371 -23.360 -53.218 1.00 14.04 273 GLY C C 1
ATOM 2864 O O . GLY C 1 61 ? -16.751 -22.910 -54.164 1.00 14.16 273 GLY C O 1
ATOM 2865 N N . LEU C 1 62 ? -18.537 -22.862 -52.811 1.00 14.35 274 LEU C N 1
ATOM 2866 C CA . LEU C 1 62 ? -19.260 -21.861 -53.565 1.00 14.68 274 LEU C CA 1
ATOM 2867 C C . LEU C 1 62 ? -18.766 -20.467 -53.262 1.00 15.23 274 LEU C C 1
ATOM 2868 O O . LEU C 1 62 ? -18.822 -20.027 -52.130 1.00 15.24 274 LEU C O 1
ATOM 2873 N N . ARG C 1 63 ? -18.264 -19.799 -54.296 1.00 16.24 275 ARG C N 1
ATOM 2874 C CA . ARG C 1 63 ? -17.783 -18.425 -54.166 1.00 18.27 275 ARG C CA 1
ATOM 2875 C C . ARG C 1 63 ? -17.710 -17.780 -55.551 1.00 19.52 275 ARG C C 1
ATOM 2876 O O . ARG C 1 63 ? -17.983 -18.425 -56.550 1.00 19.55 275 ARG C O 1
ATOM 2884 N N . GLU C 1 64 ? -17.378 -16.491 -55.587 1.00 21.50 276 GLU C N 1
ATOM 2885 C CA . GLU C 1 64 ? -17.021 -15.834 -56.848 1.00 23.83 276 GLU C CA 1
ATOM 2886 C C . GLU C 1 64 ? -15.555 -16.102 -57.087 1.00 24.01 276 GLU C C 1
ATOM 2887 O O . GLU C 1 64 ? -14.698 -15.486 -56.445 1.00 25.82 276 GLU C O 1
ATOM 2893 N N . ALA C 1 65 ? -15.256 -17.070 -57.962 1.00 24.07 277 ALA C N 1
ATOM 2894 C CA . ALA C 1 65 ? -13.871 -17.487 -58.197 1.00 24.00 277 ALA C CA 1
ATOM 2895 C C . ALA C 1 65 ? -13.282 -16.821 -59.433 1.00 24.21 277 ALA C C 1
ATOM 2896 O O . ALA C 1 65 ? -13.973 -16.590 -60.426 1.00 24.57 277 ALA C O 1
ATOM 2898 N N . SER C 1 66 ? -11.990 -16.534 -59.373 1.00 24.65 278 SER C N 1
ATOM 2899 C CA . SER C 1 66 ? -11.310 -15.928 -60.511 1.00 24.20 278 SER C CA 1
ATOM 2900 C C . SER C 1 66 ? -10.685 -16.998 -61.413 1.00 23.31 278 SER C C 1
ATOM 2901 O O . SER C 1 66 ? -10.515 -16.782 -62.607 1.00 23.04 278 SER C O 1
ATOM 2904 N N . ASP C 1 67 ? -10.339 -18.147 -60.831 1.00 22.94 279 ASP C N 1
ATOM 2905 C CA . ASP C 1 67 ? -9.724 -19.247 -61.566 1.00 22.15 279 ASP C CA 1
ATOM 2906 C C . ASP C 1 67 ? -10.761 -19.923 -62.466 1.00 21.25 279 ASP C C 1
ATOM 2907 O O . ASP C 1 67 ? -11.842 -20.311 -62.009 1.00 20.72 279 ASP C O 1
ATOM 2912 N N . GLU C 1 68 ? -10.423 -20.062 -63.743 1.00 19.96 280 GLU C N 1
ATOM 2913 C CA . GLU C 1 68 ? -11.375 -20.555 -64.742 1.00 18.91 280 GLU C CA 1
ATOM 2914 C C . GLU C 1 68 ? -11.888 -21.998 -64.479 1.00 17.46 280 GLU C C 1
ATOM 2915 O O . GLU C 1 68 ? -13.082 -22.273 -64.648 1.00 16.76 280 GLU C O 1
ATOM 2921 N N . VAL C 1 69 ? -10.985 -22.907 -64.104 1.00 16.53 281 VAL C N 1
ATOM 2922 C CA . VAL C 1 69 ? -11.403 -24.284 -63.807 1.00 15.21 281 VAL C CA 1
ATOM 2923 C C . VAL C 1 69 ? -12.283 -24.343 -62.533 1.00 14.83 281 VAL C C 1
ATOM 2924 O O . VAL C 1 69 ? -13.272 -25.102 -62.489 1.00 14.32 281 VAL C O 1
ATOM 2928 N N . GLU C 1 70 ? -11.924 -23.561 -61.520 1.00 14.41 282 GLU C N 1
ATOM 2929 C CA . GLU C 1 70 ? -12.762 -23.417 -60.314 1.00 14.21 282 GLU C CA 1
ATOM 2930 C C . GLU C 1 70 ? -14.165 -22.856 -60.617 1.00 14.70 282 GLU C C 1
ATOM 2931 O O . GLU C 1 70 ? -15.159 -23.313 -60.044 1.00 14.30 282 GLU C O 1
ATOM 2937 N N . ARG C 1 71 ? -14.235 -21.836 -61.476 1.00 14.06 283 ARG C N 1
ATOM 2938 C CA . ARG C 1 71 ? -15.527 -21.339 -61.962 1.00 14.63 283 ARG C CA 1
ATOM 2939 C C . ARG C 1 71 ? -16.399 -22.440 -62.557 1.00 13.96 283 ARG C C 1
ATOM 2940 O O . ARG C 1 71 ? -17.599 -22.522 -62.231 1.00 14.46 283 ARG C O 1
ATOM 2948 N N . ILE C 1 72 ? -15.802 -23.314 -63.385 1.00 13.24 284 ILE C N 1
ATOM 2949 C CA . ILE C 1 72 ? -16.544 -24.393 -64.024 1.00 13.47 284 ILE C CA 1
ATOM 2950 C C . ILE C 1 72 ? -17.003 -25.343 -62.915 1.00 13.61 284 ILE C C 1
ATOM 2951 O O . ILE C 1 72 ? -18.172 -25.739 -62.867 1.00 14.06 284 ILE C O 1
ATOM 2956 N N . GLY C 1 73 ? -16.081 -25.682 -62.023 1.00 13.22 285 GLY C N 1
ATOM 2957 C CA . GLY C 1 73 ? -16.406 -26.526 -60.863 1.00 13.13 285 GLY C CA 1
ATOM 2958 C C . GLY C 1 73 ? -17.555 -26.024 -59.995 1.00 13.11 285 GLY C C 1
ATOM 2959 O O . GLY C 1 73 ? -18.380 -26.818 -59.526 1.00 13.41 285 GLY C O 1
ATOM 2960 N N . ILE C 1 74 ? -17.632 -24.709 -59.826 1.00 12.33 286 ILE C N 1
ATOM 2961 C CA . ILE C 1 74 ? -18.676 -24.087 -59.018 1.00 12.86 286 ILE C CA 1
ATOM 2962 C C . ILE C 1 74 ? -20.028 -24.153 -59.731 1.00 13.19 286 ILE C C 1
ATOM 2963 O O . ILE C 1 74 ? -21.029 -24.428 -59.088 1.00 12.93 286 ILE C O 1
ATOM 2968 N N . GLU C 1 75 ? -20.058 -23.912 -61.048 1.00 14.62 287 GLU C N 1
ATOM 2969 C CA . GLU C 1 75 ? -21.268 -24.170 -61.848 1.00 15.94 287 GLU C CA 1
ATOM 2970 C C . GLU C 1 75 ? -21.744 -25.622 -61.670 1.00 15.58 287 GLU C C 1
ATOM 2971 O O . GLU C 1 75 ? -22.929 -25.869 -61.447 1.00 16.22 287 GLU C O 1
ATOM 2977 N N . ARG C 1 76 ? -20.820 -26.567 -61.805 1.00 14.76 288 ARG C N 1
ATOM 2978 C CA . ARG C 1 76 ? -21.125 -28.002 -61.666 1.00 14.33 288 ARG C CA 1
ATOM 2979 C C . ARG C 1 76 ? -21.629 -28.333 -60.266 1.00 14.46 288 ARG C C 1
ATOM 2980 O O . ARG C 1 76 ? -22.489 -29.220 -60.106 1.00 15.41 288 ARG C O 1
ATOM 2988 N N . ALA C 1 77 ? -21.061 -27.665 -59.257 1.00 13.96 289 ALA C N 1
ATOM 2989 C CA . ALA C 1 77 ? -21.513 -27.810 -57.856 1.00 14.10 289 ALA C CA 1
ATOM 2990 C C . ALA C 1 77 ? -22.992 -27.444 -57.753 1.00 15.76 289 ALA C C 1
ATOM 2991 O O . ALA C 1 77 ? -23.793 -28.242 -57.249 1.00 14.99 289 ALA C O 1
ATOM 2993 N N . TRP C 1 78 ? -23.373 -26.264 -58.263 1.00 15.73 290 TRP C N 1
ATOM 2994 C CA . TRP C 1 78 ? -24.769 -25.847 -58.213 1.00 17.08 290 TRP C CA 1
ATOM 2995 C C . TRP C 1 78 ? -25.719 -26.850 -58.878 1.00 17.03 290 TRP C C 1
ATOM 2996 O O . TRP C 1 78 ? -26.795 -27.160 -58.343 1.00 16.99 290 TRP C O 1
ATOM 3007 N N . GLN C 1 79 ? -25.324 -27.371 -60.036 1.00 16.73 291 GLN C N 1
ATOM 3008 C CA . GLN C 1 79 ? -26.117 -28.385 -60.753 1.00 17.59 291 GLN C CA 1
ATOM 3009 C C . GLN C 1 79 ? -26.304 -29.655 -59.864 1.00 17.17 291 GLN C C 1
ATOM 3010 O O . GLN C 1 79 ? -27.404 -30.218 -59.772 1.00 17.43 291 GLN C O 1
ATOM 3016 N N . GLU C 1 80 ? -25.242 -30.083 -59.182 1.00 15.27 292 GLU C N 1
ATOM 3017 C CA . GLU C 1 80 ? -25.375 -31.237 -58.254 1.00 13.77 292 GLU C CA 1
ATOM 3018 C C . GLU C 1 80 ? -26.332 -30.949 -57.093 1.00 12.69 292 GLU C C 1
ATOM 3019 O O . GLU C 1 80 ? -27.132 -31.801 -56.706 1.00 12.76 292 GLU C O 1
ATOM 3025 N N . ILE C 1 81 ? -26.242 -29.742 -56.551 1.00 11.05 293 ILE C N 1
ATOM 3026 C CA . ILE C 1 81 ? -27.006 -29.360 -55.360 1.00 11.98 293 ILE C CA 1
ATOM 3027 C C . ILE C 1 81 ? -28.492 -29.376 -55.767 1.00 13.22 293 ILE C C 1
ATOM 3028 O O . ILE C 1 81 ? -29.330 -30.004 -55.090 1.00 12.96 293 ILE C O 1
ATOM 3033 N N . GLU C 1 82 ? -28.789 -28.747 -56.902 1.00 14.49 294 GLU C N 1
ATOM 3034 C CA . GLU C 1 82 ? -30.184 -28.663 -57.412 1.00 15.94 294 GLU C CA 1
ATOM 3035 C C . GLU C 1 82 ? -30.783 -30.061 -57.657 1.00 16.68 294 GLU C C 1
ATOM 3036 O O . GLU C 1 82 ? -32.004 -30.266 -57.507 1.00 17.56 294 GLU C O 1
ATOM 3042 N N . GLN C 1 83 ? -29.928 -31.017 -58.025 1.00 15.72 295 GLN C N 1
ATOM 3043 C CA . GLN C 1 83 ? -30.383 -32.369 -58.395 1.00 17.10 295 GLN C CA 1
ATOM 3044 C C . GLN C 1 83 ? -30.260 -33.420 -57.279 1.00 16.55 295 GLN C C 1
ATOM 3045 O O . GLN C 1 83 ? -30.610 -34.588 -57.487 1.00 17.30 295 GLN C O 1
ATOM 3051 N N . ALA C 1 84 ? -29.815 -32.985 -56.102 1.00 16.30 296 ALA C N 1
ATOM 3052 C CA . ALA C 1 84 ? -29.619 -33.844 -54.929 1.00 14.87 296 ALA C CA 1
ATOM 3053 C C . ALA C 1 84 ? -30.919 -34.446 -54.389 1.00 15.16 296 ALA C C 1
ATOM 3054 O O . ALA C 1 84 ? -31.992 -33.857 -54.523 1.00 14.13 296 ALA C O 1
ATOM 3056 N N . ASP C 1 85 ? -30.816 -35.619 -53.776 1.00 14.28 297 ASP C N 1
ATOM 3057 C CA . ASP C 1 85 ? -31.894 -36.115 -52.916 1.00 14.09 297 ASP C CA 1
ATOM 3058 C C . ASP C 1 85 ? -31.849 -35.565 -51.496 1.00 13.73 297 ASP C C 1
ATOM 3059 O O . ASP C 1 85 ? -32.890 -35.405 -50.845 1.00 14.66 297 ASP C O 1
ATOM 3064 N N . ARG C 1 86 ? -30.638 -35.275 -51.010 1.00 12.76 298 ARG C N 1
ATOM 3065 C CA . ARG C 1 86 ? -30.483 -34.571 -49.755 1.00 12.32 298 ARG C CA 1
ATOM 3066 C C . ARG C 1 86 ? -29.232 -33.698 -49.837 1.00 11.58 298 ARG C C 1
ATOM 3067 O O . ARG C 1 86 ? -28.268 -34.116 -50.448 1.00 10.87 298 ARG C O 1
ATOM 3075 N N . VAL C 1 87 ? -29.285 -32.471 -49.309 1.00 10.59 299 VAL C N 1
ATOM 3076 C CA . VAL C 1 87 ? -28.062 -31.652 -49.267 1.00 11.48 299 VAL C CA 1
ATOM 3077 C C . VAL C 1 87 ? -27.497 -31.589 -47.843 1.00 10.83 299 VAL C C 1
ATOM 3078 O O . VAL C 1 87 ? -28.236 -31.344 -46.858 1.00 11.11 299 VAL C O 1
ATOM 3082 N N . LEU C 1 88 ? -26.176 -31.736 -47.711 1.00 10.31 300 LEU C N 1
ATOM 3083 C CA . LEU C 1 88 ? -25.483 -31.501 -46.463 1.00 11.31 300 LEU C CA 1
ATOM 3084 C C . LEU C 1 88 ? -24.880 -30.107 -46.605 1.00 11.65 300 LEU C C 1
ATOM 3085 O O . LEU C 1 88 ? -23.908 -29.923 -47.345 1.00 12.06 300 LEU C O 1
ATOM 3090 N N . PHE C 1 89 ? -25.508 -29.143 -45.951 1.00 12.20 301 PHE C N 1
ATOM 3091 C CA . PHE C 1 89 ? -25.097 -27.724 -46.026 1.00 12.92 301 PHE C CA 1
ATOM 3092 C C . PHE C 1 89 ? -24.029 -27.560 -44.943 1.00 12.78 301 PHE C C 1
ATOM 3093 O O . PHE C 1 89 ? -24.339 -27.507 -43.750 1.00 11.78 301 PHE C O 1
ATOM 3109 N N . VAL C 1 91 ? -21.085 -25.824 -42.880 1.00 13.75 303 VAL C N 1
ATOM 3110 C CA . VAL C 1 91 ? -20.580 -24.524 -42.415 1.00 14.73 303 VAL C CA 1
ATOM 3111 C C . VAL C 1 91 ? -19.346 -24.685 -41.529 1.00 13.79 303 VAL C C 1
ATOM 3112 O O . VAL C 1 91 ? -19.315 -25.542 -40.649 1.00 12.52 303 VAL C O 1
ATOM 3116 N N . ASP C 1 92 ? -18.342 -23.832 -41.744 1.00 12.53 304 ASP C N 1
ATOM 3117 C CA . ASP C 1 92 ? -17.196 -23.772 -40.853 1.00 12.65 304 ASP C CA 1
ATOM 3118 C C . ASP C 1 92 ? -17.670 -23.092 -39.562 1.00 11.89 304 ASP C C 1
ATOM 3119 O O . ASP C 1 92 ? -17.976 -21.885 -39.545 1.00 12.19 304 ASP C O 1
ATOM 3124 N N . GLY C 1 93 ? -17.779 -23.868 -38.497 1.00 11.83 305 GLY C N 1
ATOM 3125 C CA . GLY C 1 93 ? -18.334 -23.407 -37.241 1.00 12.63 305 GLY C CA 1
ATOM 3126 C C . GLY C 1 93 ? -17.598 -22.200 -36.660 1.00 13.38 305 GLY C C 1
ATOM 3127 O O . GLY C 1 93 ? -18.176 -21.475 -35.862 1.00 14.18 305 GLY C O 1
ATOM 3128 N N . THR C 1 94 ? -16.328 -22.016 -37.026 1.00 13.43 306 THR C N 1
ATOM 3129 C CA . THR C 1 94 ? -15.567 -20.852 -36.552 1.00 16.16 306 THR C CA 1
ATOM 3130 C C . THR C 1 94 ? -15.984 -19.533 -37.197 1.00 16.56 306 THR C C 1
ATOM 3131 O O . THR C 1 94 ? -15.624 -18.462 -36.687 1.00 19.41 306 THR C O 1
ATOM 3135 N N . THR C 1 95 ? -16.737 -19.595 -38.296 1.00 17.28 307 THR C N 1
ATOM 3136 C CA . THR C 1 95 ? -17.061 -18.383 -39.090 1.00 16.81 307 THR C CA 1
ATOM 3137 C C . THR C 1 95 ? -18.337 -17.705 -38.582 1.00 16.99 307 THR C C 1
ATOM 3138 O O . THR C 1 95 ? -18.577 -16.518 -38.876 1.00 18.79 307 THR C O 1
ATOM 3142 N N . THR C 1 96 ? -19.174 -18.449 -37.863 1.00 16.20 308 THR C N 1
ATOM 3143 C CA . THR C 1 96 ? -20.456 -17.922 -37.341 1.00 15.86 308 THR C CA 1
ATOM 3144 C C . THR C 1 96 ? -21.009 -18.842 -36.272 1.00 16.18 308 THR C C 1
ATOM 3145 O O . THR C 1 96 ? -20.740 -20.046 -36.309 1.00 15.53 308 THR C O 1
ATOM 3149 N N . ASP C 1 97 ? -21.786 -18.280 -35.346 1.00 16.65 309 ASP C N 1
ATOM 3150 C CA . ASP C 1 97 ? -22.444 -19.076 -34.323 1.00 18.15 309 ASP C CA 1
ATOM 3151 C C . ASP C 1 97 ? -23.887 -19.423 -34.684 1.00 17.90 309 ASP C C 1
ATOM 3152 O O . ASP C 1 97 ? -24.603 -20.046 -33.892 1.00 18.73 309 ASP C O 1
ATOM 3157 N N . ALA C 1 98 ? -24.297 -19.033 -35.894 1.00 17.51 310 ALA C N 1
ATOM 3158 C CA . ALA C 1 98 ? -25.667 -19.251 -36.347 1.00 16.71 310 ALA C CA 1
ATOM 3159 C C . ALA C 1 98 ? -25.920 -20.711 -36.709 1.00 15.61 310 ALA C C 1
ATOM 3160 O O . ALA C 1 98 ? -24.993 -21.472 -37.013 1.00 16.30 310 ALA C O 1
ATOM 3162 N N . VAL C 1 99 ? -27.194 -21.087 -36.729 1.00 14.89 311 VAL C N 1
ATOM 3163 C CA . VAL C 1 99 ? -27.584 -22.484 -36.883 1.00 16.38 311 VAL C CA 1
ATOM 3164 C C . VAL C 1 99 ? -28.609 -22.681 -38.042 1.00 16.97 311 VAL C C 1
ATOM 3165 O O . VAL C 1 99 ? -28.669 -23.732 -38.683 1.00 17.13 311 VAL C O 1
ATOM 3169 N N . ASP C 1 100 ? -29.367 -21.631 -38.362 1.00 16.46 312 ASP C N 1
ATOM 3170 C CA . ASP C 1 100 ? -30.417 -21.744 -39.360 1.00 17.11 312 ASP C CA 1
ATOM 3171 C C . ASP C 1 100 ? -29.866 -21.492 -40.762 1.00 17.06 312 ASP C C 1
ATOM 3172 O O . ASP C 1 100 ? -29.299 -20.423 -41.038 1.00 17.47 312 ASP C O 1
ATOM 3177 N N . PRO C 1 101 ? -30.035 -22.461 -41.662 1.00 16.87 313 PRO C N 1
ATOM 3178 C CA . PRO C 1 101 ? -29.420 -22.286 -42.985 1.00 17.02 313 PRO C CA 1
ATOM 3179 C C . PRO C 1 101 ? -29.988 -21.090 -43.754 1.00 16.49 313 PRO C C 1
ATOM 3180 O O . PRO C 1 101 ? -29.280 -20.507 -44.556 1.00 16.43 313 PRO C O 1
ATOM 3184 N N . ALA C 1 102 ? -31.269 -20.768 -43.519 1.00 16.47 314 ALA C N 1
ATOM 3185 C CA . ALA C 1 102 ? -31.913 -19.611 -44.140 1.00 17.25 314 ALA C CA 1
ATOM 3186 C C . ALA C 1 102 ? -31.281 -18.313 -43.613 1.00 17.63 314 ALA C C 1
ATOM 3187 O O . ALA C 1 102 ? -31.256 -17.297 -44.325 1.00 18.88 314 ALA C O 1
ATOM 3189 N N . GLU C 1 103 ? -30.800 -18.352 -42.373 1.00 18.16 315 GLU C N 1
ATOM 3190 C CA . GLU C 1 103 ? -30.116 -17.203 -41.770 1.00 18.57 315 GLU C CA 1
ATOM 3191 C C . GLU C 1 103 ? -28.679 -17.120 -42.255 1.00 17.71 315 GLU C C 1
ATOM 3192 O O . GLU C 1 103 ? -28.199 -16.047 -42.631 1.00 17.35 315 GLU C O 1
ATOM 3198 N N . ILE C 1 104 ? -27.994 -18.260 -42.270 1.00 16.33 316 ILE C N 1
ATOM 3199 C CA . ILE C 1 104 ? -26.567 -18.327 -42.637 1.00 14.81 316 ILE C CA 1
ATOM 3200 C C . ILE C 1 104 ? -26.299 -17.965 -44.094 1.00 15.68 316 ILE C C 1
ATOM 3201 O O . ILE C 1 104 ? -25.297 -17.282 -44.414 1.00 15.67 316 ILE C O 1
ATOM 3206 N N . TRP C 1 105 ? -27.197 -18.381 -44.983 1.00 15.87 317 TRP C N 1
ATOM 3207 C CA . TRP C 1 105 ? -26.974 -18.157 -46.405 1.00 16.18 317 TRP C CA 1
ATOM 3208 C C . TRP C 1 105 ? -28.273 -17.975 -47.146 1.00 16.22 317 TRP C C 1
ATOM 3209 O O . TRP C 1 105 ? -28.708 -18.878 -47.854 1.00 15.62 317 TRP C O 1
ATOM 3220 N N . PRO C 1 106 ? -28.902 -16.805 -46.971 1.00 16.83 318 PRO C N 1
ATOM 3221 C CA . PRO C 1 106 ? -30.200 -16.578 -47.589 1.00 17.46 318 PRO C CA 1
ATOM 3222 C C . PRO C 1 106 ? -30.260 -16.883 -49.088 1.00 17.94 318 PRO C C 1
ATOM 3223 O O . PRO C 1 106 ? -31.239 -17.497 -49.514 1.00 17.55 318 PRO C O 1
ATOM 3227 N N . GLU C 1 107 ? -29.254 -16.502 -49.886 1.00 17.89 319 GLU C N 1
ATOM 3228 C CA . GLU C 1 107 ? -29.308 -16.777 -51.345 1.00 20.39 319 GLU C CA 1
ATOM 3229 C C . GLU C 1 107 ? -29.330 -18.263 -51.686 1.00 20.26 319 GLU C C 1
ATOM 3230 O O . GLU C 1 107 ? -30.114 -18.685 -52.549 1.00 21.14 319 GLU C O 1
ATOM 3236 N N . PHE C 1 108 ? -28.468 -19.031 -51.012 1.00 19.54 320 PHE C N 1
ATOM 3237 C CA . PHE C 1 108 ? -28.364 -20.489 -51.195 1.00 19.67 320 PHE C CA 1
ATOM 3238 C C . PHE C 1 108 ? -29.742 -21.103 -51.040 1.00 18.99 320 PHE C C 1
ATOM 3239 O O . PHE C 1 108 ? -30.266 -21.704 -51.978 1.00 19.62 320 PHE C O 1
ATOM 3247 N N . ILE C 1 109 ? -30.330 -20.930 -49.862 1.00 18.18 321 ILE C N 1
ATOM 3248 C CA . ILE C 1 109 ? -31.628 -21.536 -49.555 1.00 18.27 321 ILE C CA 1
ATOM 3249 C C . ILE C 1 109 ? -32.709 -21.022 -50.516 1.00 18.39 321 ILE C C 1
ATOM 3250 O O . ILE C 1 109 ? -33.580 -21.781 -50.953 1.00 18.37 321 ILE C O 1
ATOM 3255 N N . ALA C 1 110 ? -32.634 -19.740 -50.885 1.00 18.06 322 ALA C N 1
ATOM 3256 C CA . ALA C 1 110 ? -33.723 -19.153 -51.674 1.00 19.19 322 ALA C CA 1
ATOM 3257 C C . ALA C 1 110 ? -33.735 -19.586 -53.153 1.00 18.66 322 ALA C C 1
ATOM 3258 O O . ALA C 1 110 ? -34.732 -19.388 -53.842 1.00 19.70 322 ALA C O 1
ATOM 3260 N N . ARG C 1 111 ? -32.643 -20.176 -53.639 1.00 18.70 323 ARG C N 1
ATOM 3261 C CA . ARG C 1 111 ? -32.609 -20.701 -55.006 1.00 18.72 323 ARG C CA 1
ATOM 3262 C C . ARG C 1 111 ? -32.828 -22.213 -55.048 1.00 18.11 323 ARG C C 1
ATOM 3263 O O . ARG C 1 111 ? -32.616 -22.841 -56.075 1.00 18.58 323 ARG C O 1
ATOM 3271 N N . LEU C 1 112 ? -33.249 -22.781 -53.920 1.00 16.71 324 LEU C N 1
ATOM 3272 C CA . LEU C 1 112 ? -33.640 -24.213 -53.876 1.00 16.92 324 LEU C CA 1
ATOM 3273 C C . LEU C 1 112 ? -35.099 -24.357 -53.430 1.00 16.81 324 LEU C C 1
ATOM 3274 O O . LEU C 1 112 ? -35.621 -23.483 -52.721 1.00 15.90 324 LEU C O 1
ATOM 3279 N N . PRO C 1 113 ? -35.773 -25.433 -53.869 1.00 17.96 325 PRO C N 1
ATOM 3280 C CA . PRO C 1 113 ? -37.147 -25.661 -53.411 1.00 18.72 325 PRO C CA 1
ATOM 3281 C C . PRO C 1 113 ? -37.227 -25.838 -51.896 1.00 19.85 325 PRO C C 1
ATOM 3282 O O . PRO C 1 113 ? -36.351 -26.480 -51.298 1.00 20.25 325 PRO C O 1
ATOM 3286 N N . ALA C 1 114 ? -38.284 -25.322 -51.261 1.00 20.47 326 ALA C N 1
ATOM 3287 C CA . ALA C 1 114 ? -38.327 -25.404 -49.805 1.00 21.34 326 ALA C CA 1
ATOM 3288 C C . ALA C 1 114 ? -38.447 -26.860 -49.310 1.00 21.18 326 ALA C C 1
ATOM 3289 O O . ALA C 1 114 ? -38.125 -27.138 -48.161 1.00 21.89 326 ALA C O 1
ATOM 3291 N N . LYS C 1 115 ? -38.893 -27.755 -50.197 1.00 21.52 327 LYS C N 1
ATOM 3292 C CA . LYS C 1 115 ? -39.116 -29.181 -49.876 1.00 21.24 327 LYS C CA 1
ATOM 3293 C C . LYS C 1 115 ? -37.836 -30.027 -50.007 1.00 20.36 327 LYS C C 1
ATOM 3294 O O . LYS C 1 115 ? -37.795 -31.167 -49.556 1.00 20.15 327 LYS C O 1
ATOM 3300 N N . LEU C 1 116 ? -36.804 -29.479 -50.644 1.00 18.81 328 LEU C N 1
ATOM 3301 C CA . LEU C 1 116 ? -35.550 -30.213 -50.797 1.00 17.02 328 LEU C CA 1
ATOM 3302 C C . LEU C 1 116 ? -34.954 -30.492 -49.403 1.00 16.16 328 LEU C C 1
ATOM 3303 O O . LEU C 1 116 ? -34.704 -29.567 -48.653 1.00 15.58 328 LEU C O 1
ATOM 3308 N N . PRO C 1 117 ? -34.745 -31.779 -49.037 1.00 15.93 329 PRO C N 1
ATOM 3309 C CA . PRO C 1 117 ? -34.137 -32.011 -47.695 1.00 14.95 329 PRO C CA 1
ATOM 3310 C C . PRO C 1 117 ? -32.719 -31.433 -47.536 1.00 13.96 329 PRO C C 1
ATOM 3311 O O . PRO C 1 117 ? -31.835 -31.747 -48.322 1.00 13.37 329 PRO C O 1
ATOM 3315 N N . ILE C 1 118 ? -32.535 -30.601 -46.518 1.00 13.56 330 ILE C N 1
ATOM 3316 C CA . ILE C 1 118 ? -31.243 -29.889 -46.283 1.00 14.91 330 ILE C CA 1
ATOM 3317 C C . ILE C 1 118 ? -30.853 -30.087 -44.828 1.00 15.32 330 ILE C C 1
ATOM 3318 O O . ILE C 1 118 ? -31.588 -29.680 -43.928 1.00 16.50 330 ILE C O 1
ATOM 3323 N N . THR C 1 119 ? -29.707 -30.734 -44.589 1.00 14.15 331 THR C N 1
ATOM 3324 C CA . THR C 1 119 ? -29.206 -30.983 -43.231 1.00 13.80 331 THR C CA 1
ATOM 3325 C C . THR C 1 119 ? -28.042 -29.999 -43.008 1.00 13.97 331 THR C C 1
ATOM 3326 O O . THR C 1 119 ? -27.143 -29.928 -43.856 1.00 13.42 331 THR C O 1
ATOM 3330 N N . VAL C 1 120 ? -28.082 -29.234 -41.919 1.00 12.81 332 VAL C N 1
ATOM 3331 C CA . VAL C 1 120 ? -27.001 -28.307 -41.588 1.00 13.12 332 VAL C CA 1
ATOM 3332 C C . VAL C 1 120 ? -25.908 -29.093 -40.853 1.00 12.47 332 VAL C C 1
ATOM 3333 O O . VAL C 1 120 ? -26.167 -29.724 -39.842 1.00 12.54 332 VAL C O 1
ATOM 3337 N N . VAL C 1 121 ? -24.677 -29.042 -41.353 1.00 11.70 333 VAL C N 1
ATOM 3338 C CA . VAL C 1 121 ? -23.545 -29.617 -40.611 1.00 11.03 333 VAL C CA 1
ATOM 3339 C C . VAL C 1 121 ? -22.597 -28.477 -40.227 1.00 11.06 333 VAL C C 1
ATOM 3340 O O . VAL C 1 121 ? -22.013 -27.819 -41.105 1.00 11.62 333 VAL C O 1
ATOM 3344 N N . ARG C 1 122 ? -22.527 -28.211 -38.927 1.00 10.39 334 ARG C N 1
ATOM 3345 C CA . ARG C 1 122 ? -21.543 -27.288 -38.346 1.00 10.44 334 ARG C CA 1
ATOM 3346 C C . ARG C 1 122 ? -20.236 -28.052 -38.101 1.00 10.39 334 ARG C C 1
ATOM 3347 O O . ARG C 1 122 ? -20.122 -28.808 -37.128 1.00 10.01 334 ARG C O 1
ATOM 3355 N N . ASN C 1 123 ? -19.265 -27.826 -38.984 1.00 9.71 335 ASN C N 1
ATOM 3356 C CA . ASN C 1 123 ? -17.962 -28.509 -38.872 1.00 9.74 335 ASN C CA 1
ATOM 3357 C C . ASN C 1 123 ? -16.972 -27.778 -37.973 1.00 10.36 335 ASN C C 1
ATOM 3358 O O . ASN C 1 123 ? -17.179 -26.602 -37.567 1.00 10.88 335 ASN C O 1
ATOM 3363 N N . LYS C 1 124 ? -15.849 -28.441 -37.698 1.00 10.19 336 LYS C N 1
ATOM 3364 C CA . LYS C 1 124 ? -14.755 -27.851 -36.898 1.00 11.18 336 LYS C CA 1
ATOM 3365 C C . LYS C 1 124 ? -15.131 -27.612 -35.440 1.00 11.44 336 LYS C C 1
ATOM 3366 O O . LYS C 1 124 ? -14.602 -26.693 -34.775 1.00 11.20 336 LYS C O 1
ATOM 3372 N N . ALA C 1 125 ? -16.008 -28.458 -34.911 1.00 11.25 337 ALA C N 1
ATOM 3373 C CA . ALA C 1 125 ? -16.336 -28.391 -33.485 1.00 12.51 337 ALA C CA 1
ATOM 3374 C C . ALA C 1 125 ? -15.125 -28.591 -32.556 1.00 12.99 337 ALA C C 1
ATOM 3375 O O . ALA C 1 125 ? -15.156 -28.213 -31.368 1.00 13.20 337 ALA C O 1
ATOM 3377 N N . ASP C 1 126 ? -14.055 -29.176 -33.089 1.00 13.33 338 ASP C N 1
ATOM 3378 C CA . ASP C 1 126 ? -12.800 -29.297 -32.308 1.00 14.45 338 ASP C CA 1
ATOM 3379 C C . ASP C 1 126 ? -12.177 -27.937 -31.961 1.00 15.07 338 ASP C C 1
ATOM 3380 O O . ASP C 1 126 ? -11.533 -27.788 -30.901 1.00 15.78 338 ASP C O 1
ATOM 3385 N N . ILE C 1 127 ? -12.380 -26.966 -32.841 1.00 14.27 339 ILE C N 1
ATOM 3386 C CA . ILE C 1 127 ? -11.956 -25.573 -32.592 1.00 15.25 339 ILE C CA 1
ATOM 3387 C C . ILE C 1 127 ? -12.970 -24.782 -31.740 1.00 15.74 339 ILE C C 1
ATOM 3388 O O . ILE C 1 127 ? -12.588 -24.077 -30.809 1.00 16.56 339 ILE C O 1
ATOM 3393 N N . THR C 1 128 ? -14.254 -24.925 -32.047 1.00 14.45 340 THR C N 1
ATOM 3394 C CA . THR C 1 128 ? -15.285 -24.129 -31.390 1.00 15.76 340 THR C CA 1
ATOM 3395 C C . THR C 1 128 ? -15.666 -24.641 -30.001 1.00 15.21 340 THR C C 1
ATOM 3396 O O . THR C 1 128 ? -16.268 -23.896 -29.220 1.00 18.07 340 THR C O 1
ATOM 3400 N N . GLY C 1 129 ? -15.364 -25.900 -29.698 1.00 15.14 341 GLY C N 1
ATOM 3401 C CA . GLY C 1 129 ? -15.760 -26.527 -28.417 1.00 16.39 341 GLY C CA 1
ATOM 3402 C C . GLY C 1 129 ? -17.258 -26.815 -28.269 1.00 16.48 341 GLY C C 1
ATOM 3403 O O . GLY C 1 129 ? -17.765 -27.087 -27.165 1.00 17.54 341 GLY C O 1
ATOM 3404 N N . GLU C 1 130 ? -17.972 -26.784 -29.386 1.00 15.69 342 GLU C N 1
ATOM 3405 C CA . GLU C 1 130 ? -19.392 -27.102 -29.380 1.00 15.10 342 GLU C CA 1
ATOM 3406 C C . GLU C 1 130 ? -19.589 -28.560 -29.041 1.00 15.10 342 GLU C C 1
ATOM 3407 O O . GLU C 1 130 ? -18.680 -29.375 -29.239 1.00 14.31 342 GLU C O 1
ATOM 3413 N N . THR C 1 131 ? -20.774 -28.865 -28.526 1.00 15.26 343 THR C N 1
ATOM 3414 C CA . THR C 1 131 ? -21.135 -30.239 -28.153 1.00 15.11 343 THR C CA 1
ATOM 3415 C C . THR C 1 131 ? -21.529 -31.013 -29.408 1.00 14.09 343 THR C C 1
ATOM 3416 O O . THR C 1 131 ? -22.403 -30.565 -30.194 1.00 13.01 343 THR C O 1
ATOM 3420 N N . LEU C 1 132 ? -20.920 -32.193 -29.574 1.00 13.15 344 LEU C N 1
ATOM 3421 C CA . LEU C 1 132 ? -21.169 -32.969 -30.786 1.00 13.02 344 LEU C CA 1
ATOM 3422 C C . LEU C 1 132 ? -22.451 -33.789 -30.649 1.00 12.20 344 LEU C C 1
ATOM 3423 O O . LEU C 1 132 ? -22.701 -34.398 -29.599 1.00 10.78 344 LEU C O 1
ATOM 3428 N N . GLY C 1 133 ? -23.201 -33.840 -31.734 1.00 12.10 345 GLY C N 1
ATOM 3429 C CA . GLY C 1 133 ? -24.520 -34.478 -31.756 1.00 11.62 345 GLY C CA 1
ATOM 3430 C C . GLY C 1 133 ? -25.489 -33.855 -32.741 1.00 12.17 345 GLY C C 1
ATOM 3431 O O . GLY C 1 133 ? -25.107 -33.021 -33.583 1.00 11.93 345 GLY C O 1
ATOM 3440 N N . SER C 1 135 ? -29.237 -31.974 -33.406 1.00 13.01 347 SER C N 1
ATOM 3441 C CA . SER C 1 135 ? -30.351 -31.154 -32.967 1.00 14.07 347 SER C CA 1
ATOM 3442 C C . SER C 1 135 ? -31.276 -30.926 -34.183 1.00 13.46 347 SER C C 1
ATOM 3443 O O . SER C 1 135 ? -31.208 -31.655 -35.169 1.00 14.03 347 SER C O 1
ATOM 3446 N N . GLU C 1 136 ? -32.129 -29.895 -34.121 1.00 14.25 348 GLU C N 1
ATOM 3447 C CA . GLU C 1 136 ? -33.048 -29.583 -35.224 1.00 14.69 348 GLU C CA 1
ATOM 3448 C C . GLU C 1 136 ? -33.282 -28.084 -35.198 1.00 15.10 348 GLU C C 1
ATOM 3449 O O . GLU C 1 136 ? -33.327 -27.515 -34.111 1.00 15.47 348 GLU C O 1
ATOM 3455 N N . VAL C 1 137 ? -33.382 -27.470 -36.376 1.00 14.57 349 VAL C N 1
ATOM 3456 C CA . VAL C 1 137 ? -33.666 -26.014 -36.496 1.00 16.64 349 VAL C CA 1
ATOM 3457 C C . VAL C 1 137 ? -34.614 -25.725 -37.673 1.00 18.08 349 VAL C C 1
ATOM 3458 O O . VAL C 1 137 ? -34.308 -26.044 -38.818 1.00 18.02 349 VAL C O 1
ATOM 3462 N N . ASN C 1 138 ? -35.774 -25.133 -37.386 1.00 20.42 350 ASN C N 1
ATOM 3463 C CA . ASN C 1 138 ? -36.802 -24.896 -38.437 1.00 21.84 350 ASN C CA 1
ATOM 3464 C C . ASN C 1 138 ? -36.984 -26.083 -39.411 1.00 21.33 350 ASN C C 1
ATOM 3465 O O . ASN C 1 138 ? -36.988 -25.910 -40.638 1.00 22.95 350 ASN C O 1
ATOM 3470 N N . GLY C 1 139 ? -37.113 -27.285 -38.860 1.00 21.44 351 GLY C N 1
ATOM 3471 C CA . GLY C 1 139 ? -37.371 -28.481 -39.642 1.00 20.48 351 GLY C CA 1
ATOM 3472 C C . GLY C 1 139 ? -36.173 -29.178 -40.262 1.00 20.45 351 GLY C C 1
ATOM 3473 O O . GLY C 1 139 ? -36.317 -30.301 -40.773 1.00 21.76 351 GLY C O 1
ATOM 3474 N N . HIS C 1 140 ? -35.011 -28.525 -40.187 1.00 18.14 352 HIS C N 1
ATOM 3475 C CA . HIS C 1 140 ? -33.727 -29.069 -40.674 1.00 17.42 352 HIS C CA 1
ATOM 3476 C C . HIS C 1 140 ? -32.983 -29.816 -39.553 1.00 16.08 352 HIS C C 1
ATOM 3477 O O . HIS C 1 140 ? -32.833 -29.276 -38.453 1.00 14.72 352 HIS C O 1
ATOM 3484 N N . ALA C 1 141 ? -32.495 -31.034 -39.837 1.00 13.54 353 ALA C N 1
ATOM 3485 C CA . ALA C 1 141 ? -31.525 -31.663 -38.948 1.00 13.28 353 ALA C CA 1
ATOM 3486 C C . ALA C 1 141 ? -30.279 -30.770 -38.836 1.00 12.40 353 ALA C C 1
ATOM 3487 O O . ALA C 1 141 ? -29.882 -30.157 -39.806 1.00 12.02 353 ALA C O 1
ATOM 3489 N N . LEU C 1 142 ? -29.666 -30.751 -37.659 1.00 12.47 354 LEU C N 1
ATOM 3490 C CA . LEU C 1 142 ? -28.516 -29.910 -37.380 1.00 11.37 354 LEU C CA 1
ATOM 3491 C C . LEU C 1 142 ? -27.458 -30.716 -36.637 1.00 10.98 354 LEU C C 1
ATOM 3492 O O . LEU C 1 142 ? -27.664 -31.091 -35.480 1.00 10.29 354 LEU C O 1
ATOM 3497 N N . ILE C 1 143 ? -26.327 -30.972 -37.299 1.00 10.74 355 ILE C N 1
ATOM 3498 C CA . ILE C 1 143 ? -25.312 -31.872 -36.761 1.00 10.78 355 ILE C CA 1
ATOM 3499 C C . ILE C 1 143 ? -24.023 -31.120 -36.481 1.00 10.94 355 ILE C C 1
ATOM 3500 O O . ILE C 1 143 ? -23.562 -30.371 -37.338 1.00 12.46 355 ILE C O 1
ATOM 3505 N N . ARG C 1 144 ? -23.487 -31.287 -35.275 1.00 10.37 356 ARG C N 1
ATOM 3506 C CA . ARG C 1 144 ? -22.198 -30.669 -34.897 1.00 9.73 356 ARG C CA 1
ATOM 3507 C C . ARG C 1 144 ? -21.179 -31.791 -34.831 1.00 10.08 356 ARG C C 1
ATOM 3508 O O . ARG C 1 144 ? -21.392 -32.807 -34.131 1.00 10.23 356 ARG C O 1
ATOM 3516 N N . LEU C 1 145 ? -20.066 -31.596 -35.549 1.00 9.73 357 LEU C N 1
ATOM 3517 C CA . LEU C 1 145 ? -19.026 -32.627 -35.644 1.00 9.53 357 LEU C CA 1
ATOM 3518 C C . LEU C 1 145 ? -17.684 -32.019 -36.062 1.00 10.10 357 LEU C C 1
ATOM 3519 O O . LEU C 1 145 ? -17.588 -30.807 -36.351 1.00 9.57 357 LEU C O 1
ATOM 3524 N N . SER C 1 146 ? -16.658 -32.869 -36.121 1.00 11.75 358 SER C N 1
ATOM 3525 C CA . SER C 1 146 ? -15.332 -32.486 -36.618 1.00 11.27 358 SER C CA 1
ATOM 3526 C C . SER C 1 146 ? -14.874 -33.502 -37.682 1.00 12.19 358 SER C C 1
ATOM 3527 O O . SER C 1 146 ? -14.530 -34.664 -37.329 1.00 13.27 358 SER C O 1
ATOM 3530 N N . ALA C 1 147 ? -14.885 -33.094 -38.949 1.00 11.58 359 ALA C N 1
ATOM 3531 C CA . ALA C 1 147 ? -14.484 -33.991 -40.074 1.00 12.82 359 ALA C CA 1
ATOM 3532 C C . ALA C 1 147 ? -13.017 -34.403 -39.907 1.00 13.41 359 ALA C C 1
ATOM 3533 O O . ALA C 1 147 ? -12.617 -35.548 -40.227 1.00 14.38 359 ALA C O 1
ATOM 3535 N N . ARG C 1 148 ? -12.199 -33.468 -39.432 1.00 13.46 360 ARG C N 1
ATOM 3536 C CA . ARG C 1 148 ? -10.743 -33.738 -39.313 1.00 14.85 360 ARG C CA 1
ATOM 3537 C C . ARG C 1 148 ? -10.390 -34.863 -38.325 1.00 15.82 360 ARG C C 1
ATOM 3538 O O . ARG C 1 148 ? -9.531 -35.721 -38.623 1.00 16.34 360 ARG C O 1
ATOM 3546 N N . THR C 1 149 ? -11.044 -34.865 -37.159 1.00 16.33 361 THR C N 1
ATOM 3547 C CA . THR C 1 149 ? -10.749 -35.836 -36.097 1.00 16.76 361 THR C CA 1
ATOM 3548 C C . THR C 1 149 ? -11.668 -37.061 -36.160 1.00 16.85 361 THR C C 1
ATOM 3549 O O . THR C 1 149 ? -11.452 -38.043 -35.410 1.00 18.25 361 THR C O 1
ATOM 3553 N N . GLY C 1 150 ? -12.694 -36.978 -37.010 1.00 16.85 362 GLY C N 1
ATOM 3554 C CA . GLY C 1 150 ? -13.699 -38.044 -37.189 1.00 15.39 362 GLY C CA 1
ATOM 3555 C C . GLY C 1 150 ? -14.772 -38.056 -36.104 1.00 14.95 362 GLY C C 1
ATOM 3556 O O . GLY C 1 150 ? -15.686 -38.891 -36.155 1.00 13.52 362 GLY C O 1
ATOM 3557 N N . GLU C 1 151 ? -14.683 -37.123 -35.151 1.00 13.30 363 GLU C N 1
ATOM 3558 C CA . GLU C 1 151 ? -15.608 -37.068 -34.006 1.00 12.96 363 GLU C CA 1
ATOM 3559 C C . GLU C 1 151 ? -17.012 -36.653 -34.437 1.00 12.49 363 GLU C C 1
ATOM 3560 O O . GLU C 1 151 ? -17.174 -35.655 -35.148 1.00 11.75 363 GLU C O 1
ATOM 3566 N N . GLY C 1 152 ? -18.017 -37.435 -34.020 1.00 10.63 364 GLY C N 1
ATOM 3567 C CA . GLY C 1 152 ? -19.411 -37.168 -34.434 1.00 10.15 364 GLY C CA 1
ATOM 3568 C C . GLY C 1 152 ? -19.809 -37.542 -35.851 1.00 11.47 364 GLY C C 1
ATOM 3569 O O . GLY C 1 152 ? -20.934 -37.289 -36.266 1.00 10.54 364 GLY C O 1
ATOM 3570 N N . VAL C 1 153 ? -18.907 -38.185 -36.610 1.00 11.31 365 VAL C N 1
ATOM 3571 C CA . VAL C 1 153 ? -19.277 -38.651 -37.932 1.00 12.05 365 VAL C CA 1
ATOM 3572 C C . VAL C 1 153 ? -20.330 -39.783 -37.880 1.00 11.46 365 VAL C C 1
ATOM 3573 O O . VAL C 1 153 ? -21.224 -39.837 -38.761 1.00 10.10 365 VAL C O 1
ATOM 3577 N N . ASP C 1 154 ? -20.274 -40.622 -36.831 1.00 11.45 366 ASP C N 1
ATOM 3578 C CA . ASP C 1 154 ? -21.272 -41.687 -36.688 1.00 11.90 366 ASP C CA 1
ATOM 3579 C C . ASP C 1 154 ? -22.665 -41.100 -36.518 1.00 11.13 366 ASP C C 1
ATOM 3580 O O . ASP C 1 154 ? -23.630 -41.692 -36.968 1.00 10.72 366 ASP C O 1
ATOM 3585 N N . VAL C 1 155 ? -22.758 -39.923 -35.885 1.00 9.55 367 VAL C N 1
ATOM 3586 C CA . VAL C 1 155 ? -24.039 -39.222 -35.778 1.00 10.15 367 VAL C CA 1
ATOM 3587 C C . VAL C 1 155 ? -24.608 -38.920 -37.193 1.00 10.31 367 VAL C C 1
ATOM 3588 O O . VAL C 1 155 ? -25.807 -39.092 -37.459 1.00 10.91 367 VAL C O 1
ATOM 3592 N N . LEU C 1 156 ? -23.751 -38.431 -38.088 1.00 10.55 368 LEU C N 1
ATOM 3593 C CA . LEU C 1 156 ? -24.185 -38.153 -39.461 1.00 10.86 368 LEU C CA 1
ATOM 3594 C C . LEU C 1 156 ? -24.576 -39.432 -40.192 1.00 11.21 368 LEU C C 1
ATOM 3595 O O . LEU C 1 156 ? -25.602 -39.459 -40.869 1.00 10.89 368 LEU C O 1
ATOM 3600 N N . ARG C 1 157 ? -23.777 -40.492 -40.023 1.00 11.69 369 ARG C N 1
ATOM 3601 C CA . ARG C 1 157 ? -24.129 -41.808 -40.629 1.00 12.17 369 ARG C CA 1
ATOM 3602 C C . ARG C 1 157 ? -25.508 -42.279 -40.173 1.00 12.89 369 ARG C C 1
ATOM 3603 O O . ARG C 1 157 ? -26.358 -42.661 -40.998 1.00 13.48 369 ARG C O 1
ATOM 3611 N N . ASN C 1 158 ? -25.762 -42.230 -38.866 1.00 13.24 370 ASN C N 1
ATOM 3612 C CA . ASN C 1 158 ? -27.087 -42.615 -38.329 1.00 15.24 370 ASN C CA 1
ATOM 3613 C C . ASN C 1 158 ? -28.205 -41.775 -38.926 1.00 14.25 370 ASN C C 1
ATOM 3614 O O . ASN C 1 158 ? -29.260 -42.287 -39.309 1.00 15.29 370 ASN C O 1
ATOM 3619 N N . HIS C 1 159 ? -27.960 -40.469 -39.015 1.00 13.58 371 HIS C N 1
ATOM 3620 C CA . HIS C 1 159 ? -28.934 -39.550 -39.600 1.00 13.70 371 HIS C CA 1
ATOM 3621 C C . HIS C 1 159 ? -29.272 -39.892 -41.053 1.00 13.79 371 HIS C C 1
ATOM 3622 O O . HIS C 1 159 ? -30.439 -39.845 -41.450 1.00 14.09 371 HIS C O 1
ATOM 3629 N N . LEU C 1 160 ? -28.268 -40.237 -41.841 1.00 13.93 372 LEU C N 1
ATOM 3630 C CA . LEU C 1 160 ? -28.476 -40.548 -43.259 1.00 15.19 372 LEU C CA 1
ATOM 3631 C C . LEU C 1 160 ? -29.303 -41.840 -43.383 1.00 16.58 372 LEU C C 1
ATOM 3632 O O . LEU C 1 160 ? -30.266 -41.884 -44.148 1.00 16.33 372 LEU C O 1
ATOM 3637 N N . LYS C 1 161 ? -28.972 -42.824 -42.547 1.00 18.37 373 LYS C N 1
ATOM 3638 C CA . LYS C 1 161 ? -29.785 -44.042 -42.366 1.00 20.63 373 LYS C CA 1
ATOM 3639 C C . LYS C 1 161 ? -31.248 -43.771 -41.962 1.00 20.76 373 LYS C C 1
ATOM 3640 O O . LYS C 1 161 ? -32.190 -44.280 -42.597 1.00 21.58 373 LYS C O 1
ATOM 3646 N N . GLN C 1 162 ? -31.443 -42.985 -40.907 1.00 21.56 374 GLN C N 1
ATOM 3647 C CA . GLN C 1 162 ? -32.787 -42.623 -40.436 1.00 23.86 374 GLN C CA 1
ATOM 3648 C C . GLN C 1 162 ? -33.567 -41.818 -41.496 1.00 24.95 374 GLN C C 1
ATOM 3649 O O . GLN C 1 162 ? -34.764 -42.081 -41.744 1.00 25.63 374 GLN C O 1
ATOM 3655 N N . SER C 1 163 ? -32.851 -40.896 -42.147 1.00 26.03 375 SER C N 1
ATOM 3656 C CA . SER C 1 163 ? -33.386 -39.898 -43.077 1.00 27.75 375 SER C CA 1
ATOM 3657 C C . SER C 1 163 ? -33.973 -40.501 -44.326 1.00 27.65 375 SER C C 1
ATOM 3658 O O . SER C 1 163 ? -34.988 -40.014 -44.849 1.00 28.63 375 SER C O 1
ATOM 3669 N N . GLY D 1 1 ? -9.329 -60.900 -60.790 1.00 33.90 213 GLY D N 1
ATOM 3670 C CA . GLY D 1 1 ? -9.635 -61.649 -62.038 1.00 34.17 213 GLY D CA 1
ATOM 3671 C C . GLY D 1 1 ? -10.457 -60.745 -62.914 1.00 33.83 213 GLY D C 1
ATOM 3672 O O . GLY D 1 1 ? -11.431 -60.151 -62.443 1.00 34.22 213 GLY D O 1
ATOM 3673 N N . SER D 1 2 ? -10.105 -60.722 -64.199 1.00 33.46 214 SER D N 1
ATOM 3674 C CA . SER D 1 2 ? -10.205 -59.521 -65.048 1.00 32.05 214 SER D CA 1
ATOM 3675 C C . SER D 1 2 ? -11.486 -58.670 -64.988 1.00 30.77 214 SER D C 1
ATOM 3676 O O . SER D 1 2 ? -11.385 -57.442 -64.868 1.00 29.73 214 SER D O 1
ATOM 3679 N N . HIS D 1 3 ? -12.665 -59.296 -65.040 1.00 28.41 215 HIS D N 1
ATOM 3680 C CA . HIS D 1 3 ? -13.924 -58.570 -64.791 1.00 26.76 215 HIS D CA 1
ATOM 3681 C C . HIS D 1 3 ? -13.770 -57.701 -63.545 1.00 26.12 215 HIS D C 1
ATOM 3682 O O . HIS D 1 3 ? -13.306 -58.167 -62.496 1.00 25.90 215 HIS D O 1
ATOM 3684 N N . GLY D 1 4 ? -14.106 -56.427 -63.675 1.00 24.53 216 GLY D N 1
ATOM 3685 C CA . GLY D 1 4 ? -13.984 -55.502 -62.572 1.00 22.81 216 GLY D CA 1
ATOM 3686 C C . GLY D 1 4 ? -12.611 -54.847 -62.437 1.00 21.59 216 GLY D C 1
ATOM 3687 O O . GLY D 1 4 ? -12.374 -54.112 -61.486 1.00 21.90 216 GLY D O 1
ATOM 3696 N N . LYS D 1 6 ? -9.133 -52.514 -62.934 1.00 16.86 218 LYS D N 1
ATOM 3697 C CA . LYS D 1 6 ? -8.871 -51.076 -62.822 1.00 16.85 218 LYS D CA 1
ATOM 3698 C C . LYS D 1 6 ? -8.006 -50.615 -63.973 1.00 15.75 218 LYS D C 1
ATOM 3699 O O . LYS D 1 6 ? -6.856 -51.046 -64.085 1.00 15.28 218 LYS D O 1
ATOM 3705 N N . VAL D 1 7 ? -8.558 -49.732 -64.803 1.00 14.53 219 VAL D N 1
ATOM 3706 C CA . VAL D 1 7 ? -7.852 -49.212 -65.970 1.00 14.09 219 VAL D CA 1
ATOM 3707 C C . VAL D 1 7 ? -7.494 -47.766 -65.671 1.00 13.95 219 VAL D C 1
ATOM 3708 O O . VAL D 1 7 ? -8.383 -46.963 -65.453 1.00 13.95 219 VAL D O 1
ATOM 3712 N N . VAL D 1 8 ? -6.206 -47.471 -65.662 1.00 13.20 220 VAL D N 1
ATOM 3713 C CA . VAL D 1 8 ? -5.750 -46.129 -65.281 1.00 13.68 220 VAL D CA 1
ATOM 3714 C C . VAL D 1 8 ? -5.275 -45.408 -66.523 1.00 13.40 220 VAL D C 1
ATOM 3715 O O . VAL D 1 8 ? -4.474 -45.944 -67.269 1.00 15.30 220 VAL D O 1
ATOM 3719 N N . ILE D 1 9 ? -5.793 -44.201 -66.734 1.00 14.22 221 ILE D N 1
ATOM 3720 C CA . ILE D 1 9 ? -5.372 -43.359 -67.865 1.00 13.75 221 ILE D CA 1
ATOM 3721 C C . ILE D 1 9 ? -4.278 -42.412 -67.358 1.00 13.22 221 ILE D C 1
ATOM 3722 O O . ILE D 1 9 ? -4.500 -41.669 -66.398 1.00 13.84 221 ILE D O 1
ATOM 3727 N N . ALA D 1 10 ? -3.123 -42.432 -68.023 1.00 13.65 222 ALA D N 1
ATOM 3728 C CA . ALA D 1 10 ? -1.939 -41.699 -67.553 1.00 14.53 222 ALA D CA 1
ATOM 3729 C C . ALA D 1 10 ? -1.215 -41.062 -68.732 1.00 13.68 222 ALA D C 1
ATOM 3730 O O . ALA D 1 10 ? -1.367 -41.507 -69.869 1.00 13.77 222 ALA D O 1
ATOM 3732 N N . GLY D 1 11 ? -0.398 -40.047 -68.459 1.00 13.92 223 GLY D N 1
ATOM 3733 C CA . GLY D 1 11 ? 0.266 -39.339 -69.552 1.00 14.41 223 GLY D CA 1
ATOM 3734 C C . GLY D 1 11 ? 0.609 -37.934 -69.128 1.00 14.48 223 GLY D C 1
ATOM 3735 O O . GLY D 1 11 ? 0.333 -37.529 -68.009 1.00 14.36 223 GLY D O 1
ATOM 3736 N N . ARG D 1 12 ? 1.232 -37.207 -70.037 1.00 14.51 224 ARG D N 1
ATOM 3737 C CA . ARG D 1 12 ? 1.538 -35.802 -69.805 1.00 14.85 224 ARG D CA 1
ATOM 3738 C C . ARG D 1 12 ? 0.261 -34.951 -69.699 1.00 14.69 224 ARG D C 1
ATOM 3739 O O . ARG D 1 12 ? -0.816 -35.347 -70.179 1.00 15.08 224 ARG D O 1
ATOM 3747 N N . PRO D 1 13 ? 0.373 -33.757 -69.089 1.00 13.80 225 PRO D N 1
ATOM 3748 C CA . PRO D 1 13 ? -0.749 -32.805 -69.105 1.00 14.46 225 PRO D CA 1
ATOM 3749 C C . PRO D 1 13 ? -1.232 -32.511 -70.537 1.00 14.66 225 PRO D C 1
ATOM 3750 O O . PRO D 1 13 ? -0.410 -32.505 -71.493 1.00 14.26 225 PRO D O 1
ATOM 3754 N N . ASN D 1 14 ? -2.544 -32.297 -70.689 1.00 14.03 226 ASN D N 1
ATOM 3755 C CA . ASN D 1 14 ? -3.153 -31.966 -71.976 1.00 14.56 226 ASN D CA 1
ATOM 3756 C C . ASN D 1 14 ? -3.167 -33.050 -73.064 1.00 14.70 226 ASN D C 1
ATOM 3757 O O . ASN D 1 14 ? -3.573 -32.783 -74.206 1.00 14.18 226 ASN D O 1
ATOM 3762 N N . ALA D 1 15 ? -2.773 -34.279 -72.702 1.00 14.47 227 ALA D N 1
ATOM 3763 C CA . ALA D 1 15 ? -2.853 -35.410 -73.643 1.00 15.16 227 ALA D CA 1
ATOM 3764 C C . ALA D 1 15 ? -4.280 -35.757 -74.114 1.00 15.17 227 ALA D C 1
ATOM 3765 O O . ALA D 1 15 ? -4.458 -36.343 -75.196 1.00 16.22 227 ALA D O 1
ATOM 3767 N N . GLY D 1 16 ? -5.276 -35.426 -73.288 1.00 13.54 228 GLY D N 1
ATOM 3768 C CA . GLY D 1 16 ? -6.681 -35.713 -73.548 1.00 14.62 228 GLY D CA 1
ATOM 3769 C C . GLY D 1 16 ? -7.261 -36.779 -72.617 1.00 14.20 228 GLY D C 1
ATOM 3770 O O . GLY D 1 16 ? -8.268 -37.398 -72.950 1.00 12.02 228 GLY D O 1
ATOM 3771 N N . LYS D 1 17 ? -6.652 -36.951 -71.442 1.00 12.11 229 LYS D N 1
ATOM 3772 C CA . LYS D 1 17 ? -7.012 -38.063 -70.497 1.00 12.92 229 LYS D CA 1
ATOM 3773 C C . LYS D 1 17 ? -8.480 -37.987 -70.002 1.00 13.76 229 LYS D C 1
ATOM 3774 O O . LYS D 1 17 ? -9.259 -38.974 -70.098 1.00 13.76 229 LYS D O 1
ATOM 3780 N N . SER D 1 18 ? -8.872 -36.806 -69.530 1.00 13.30 230 SER D N 1
ATOM 3781 C CA . SER D 1 18 ? -10.258 -36.517 -69.129 1.00 12.80 230 SER D CA 1
ATOM 3782 C C . SER D 1 18 ? -11.246 -36.569 -70.287 1.00 13.77 230 SER D C 1
ATOM 3783 O O . SER D 1 18 ? -12.401 -37.027 -70.131 1.00 14.02 230 SER D O 1
ATOM 3786 N N . SER D 1 19 ? -10.797 -36.162 -71.468 1.00 13.42 231 SER D N 1
ATOM 3787 C CA . SER D 1 19 ? -11.609 -36.278 -72.657 1.00 13.88 231 SER D CA 1
ATOM 3788 C C . SER D 1 19 ? -11.907 -37.762 -72.900 1.00 13.32 231 SER D C 1
ATOM 3789 O O . SER D 1 19 ? -13.030 -38.127 -73.234 1.00 13.76 231 SER D O 1
ATOM 3792 N N . LEU D 1 20 ? -10.897 -38.602 -72.705 1.00 13.00 232 LEU D N 1
ATOM 3793 C CA . LEU D 1 20 ? -11.087 -40.067 -72.855 1.00 13.11 232 LEU D CA 1
ATOM 3794 C C . LEU D 1 20 ? -11.994 -40.657 -71.777 1.00 12.97 232 LEU D C 1
ATOM 3795 O O . LEU D 1 20 ? -12.858 -41.494 -72.064 1.00 13.61 232 LEU D O 1
ATOM 3800 N N . LEU D 1 21 ? -11.803 -40.258 -70.529 1.00 13.73 233 LEU D N 1
ATOM 3801 C CA . LEU D 1 21 ? -12.697 -40.711 -69.458 1.00 14.21 233 LEU D CA 1
ATOM 3802 C C . LEU D 1 21 ? -14.157 -40.433 -69.807 1.00 13.93 233 LEU D C 1
ATOM 3803 O O . LEU D 1 21 ? -15.015 -41.307 -69.693 1.00 15.06 233 LEU D O 1
ATOM 3808 N N . ASN D 1 22 ? -14.442 -39.194 -70.216 1.00 14.13 234 ASN D N 1
ATOM 3809 C CA . ASN D 1 22 ? -15.814 -38.796 -70.577 1.00 16.05 234 ASN D CA 1
ATOM 3810 C C . ASN D 1 22 ? -16.361 -39.594 -71.761 1.00 17.14 234 ASN D C 1
ATOM 3811 O O . ASN D 1 22 ? -17.531 -39.986 -71.797 1.00 17.44 234 ASN D O 1
ATOM 3816 N N . ALA D 1 23 ? -15.505 -39.814 -72.740 1.00 18.15 235 ALA D N 1
ATOM 3817 C CA . ALA D 1 23 ? -15.861 -40.659 -73.875 1.00 19.06 235 ALA D CA 1
ATOM 3818 C C . ALA D 1 23 ? -16.248 -42.085 -73.431 1.00 19.16 235 ALA D C 1
ATOM 3819 O O . ALA D 1 23 ? -17.279 -42.633 -73.870 1.00 19.79 235 ALA D O 1
ATOM 3821 N N . LEU D 1 24 ? -15.432 -42.682 -72.564 1.00 19.57 236 LEU D N 1
ATOM 3822 C CA . LEU D 1 24 ? -15.679 -44.051 -72.068 1.00 19.61 236 LEU D CA 1
ATOM 3823 C C . LEU D 1 24 ? -16.896 -44.146 -71.140 1.00 20.41 236 LEU D C 1
ATOM 3824 O O . LEU D 1 24 ? -17.652 -45.146 -71.163 1.00 20.10 236 LEU D O 1
ATOM 3829 N N . ALA D 1 25 ? -17.102 -43.107 -70.337 1.00 19.97 237 ALA D N 1
ATOM 3830 C CA . ALA D 1 25 ? -18.165 -43.101 -69.329 1.00 20.45 237 ALA D CA 1
ATOM 3831 C C . ALA D 1 25 ? -19.505 -42.654 -69.920 1.00 21.15 237 ALA D C 1
ATOM 3832 O O . ALA D 1 25 ? -20.561 -42.877 -69.321 1.00 22.10 237 ALA D O 1
ATOM 3834 N N . GLY D 1 26 ? -19.450 -42.032 -71.093 1.00 21.80 238 GLY D N 1
ATOM 3835 C CA . GLY D 1 26 ? -20.631 -41.542 -71.799 1.00 22.40 238 GLY D CA 1
ATOM 3836 C C . GLY D 1 26 ? -21.290 -40.394 -71.057 1.00 23.24 238 GLY D C 1
ATOM 3837 O O . GLY D 1 26 ? -22.500 -40.212 -71.120 1.00 23.87 238 GLY D O 1
ATOM 3838 N N . ARG D 1 27 ? -20.474 -39.595 -70.379 1.00 22.85 239 ARG D N 1
ATOM 3839 C CA . ARG D 1 27 ? -20.978 -38.568 -69.491 1.00 23.59 239 ARG D CA 1
ATOM 3840 C C . ARG D 1 27 ? -19.830 -37.584 -69.203 1.00 22.09 239 ARG D C 1
ATOM 3841 O O . ARG D 1 27 ? -18.653 -37.959 -69.272 1.00 20.96 239 ARG D O 1
ATOM 3849 N N . GLU D 1 28 ? -20.183 -36.335 -68.926 1.00 21.51 240 GLU D N 1
ATOM 3850 C CA . GLU D 1 28 ? -19.195 -35.274 -68.756 1.00 20.80 240 GLU D CA 1
ATOM 3851 C C . GLU D 1 28 ? -18.608 -35.284 -67.326 1.00 19.79 240 GLU D C 1
ATOM 3852 O O . GLU D 1 28 ? -18.672 -34.297 -66.598 1.00 20.13 240 GLU D O 1
ATOM 3858 N N . ALA D 1 29 ? -18.011 -36.421 -66.958 1.00 17.08 241 ALA D N 1
ATOM 3859 C CA . ALA D 1 29 ? -17.526 -36.674 -65.601 1.00 16.60 241 ALA D CA 1
ATOM 3860 C C . ALA D 1 29 ? -16.394 -35.741 -65.187 1.00 15.35 241 ALA D C 1
ATOM 3861 O O . ALA D 1 29 ? -16.357 -35.293 -64.037 1.00 17.08 241 ALA D O 1
ATOM 3863 N N . ALA D 1 30 ? -15.483 -35.452 -66.113 1.00 14.59 242 ALA D N 1
ATOM 3864 C CA . ALA D 1 30 ? -14.264 -34.702 -65.769 1.00 13.57 242 ALA D CA 1
ATOM 3865 C C . ALA D 1 30 ? -14.285 -33.375 -66.503 1.00 13.32 242 ALA D C 1
ATOM 3866 O O . ALA D 1 30 ? -14.721 -33.294 -67.663 1.00 14.24 242 ALA D O 1
ATOM 3868 N N . ILE D 1 31 ? -13.786 -32.341 -65.842 1.00 12.59 243 ILE D N 1
ATOM 3869 C CA . ILE D 1 31 ? -13.655 -31.030 -66.482 1.00 12.19 243 ILE D CA 1
ATOM 3870 C C . ILE D 1 31 ? -12.549 -31.134 -67.527 1.00 11.76 243 ILE D C 1
ATOM 3871 O O . ILE D 1 31 ? -11.458 -31.631 -67.228 1.00 12.51 243 ILE D O 1
ATOM 3876 N N . VAL D 1 32 ? -12.873 -30.705 -68.750 1.00 10.78 244 VAL D N 1
ATOM 3877 C CA . VAL D 1 32 ? -11.909 -30.654 -69.885 1.00 12.75 244 VAL D CA 1
ATOM 3878 C C . VAL D 1 32 ? -11.663 -29.186 -70.275 1.00 12.87 244 VAL D C 1
ATOM 3879 O O . VAL D 1 32 ? -12.619 -28.433 -70.547 1.00 12.36 244 VAL D O 1
ATOM 3883 N N . THR D 1 33 ? -10.391 -28.791 -70.268 1.00 14.49 245 THR D N 1
ATOM 3884 C CA . THR D 1 33 ? -9.964 -27.461 -70.783 1.00 15.19 245 THR D CA 1
ATOM 3885 C C . THR D 1 33 ? -8.580 -27.610 -71.380 1.00 15.51 245 THR D C 1
ATOM 3886 O O . THR D 1 33 ? -7.883 -28.613 -71.113 1.00 13.98 245 THR D O 1
ATOM 3890 N N . ASP D 1 34 ? -8.149 -26.619 -72.165 1.00 15.37 246 ASP D N 1
ATOM 3891 C CA . ASP D 1 34 ? -6.769 -26.635 -72.669 1.00 16.49 246 ASP D CA 1
ATOM 3892 C C . ASP D 1 34 ? -5.718 -26.134 -71.648 1.00 15.45 246 ASP D C 1
ATOM 3893 O O . ASP D 1 34 ? -4.540 -25.943 -71.992 1.00 15.92 246 ASP D O 1
ATOM 3898 N N . ILE D 1 35 ? -6.131 -25.929 -70.404 1.00 13.76 247 ILE D N 1
ATOM 3899 C CA . ILE D 1 35 ? -5.199 -25.612 -69.316 1.00 14.33 247 ILE D CA 1
ATOM 3900 C C . ILE D 1 35 ? -4.505 -26.848 -68.728 1.00 14.24 247 ILE D C 1
ATOM 3901 O O . ILE D 1 35 ? -5.168 -27.759 -68.197 1.00 14.54 247 ILE D O 1
ATOM 3906 N N . ALA D 1 36 ? -3.185 -26.897 -68.818 1.00 13.55 248 ALA D N 1
ATOM 3907 C CA . ALA D 1 36 ? -2.447 -28.001 -68.184 1.00 13.86 248 ALA D CA 1
ATOM 3908 C C . ALA D 1 36 ? -2.641 -27.934 -66.662 1.00 13.24 248 ALA D C 1
ATOM 3909 O O . ALA D 1 36 ? -2.498 -26.872 -66.040 1.00 13.71 248 ALA D O 1
ATOM 3911 N N . GLY D 1 37 ? -3.026 -29.063 -66.065 1.00 12.69 249 GLY D N 1
ATOM 3912 C CA . GLY D 1 37 ? -3.293 -29.099 -64.632 1.00 13.01 249 GLY D CA 1
ATOM 3913 C C . GLY D 1 37 ? -4.750 -28.821 -64.261 1.00 11.79 249 GLY D C 1
ATOM 3914 O O . GLY D 1 37 ? -5.039 -28.394 -63.117 1.00 13.59 249 GLY D O 1
ATOM 3915 N N . THR D 1 38 ? -5.665 -29.080 -65.188 1.00 11.41 250 THR D N 1
ATOM 3916 C CA . THR D 1 38 ? -7.117 -29.055 -64.916 1.00 11.61 250 THR D CA 1
ATOM 3917 C C . THR D 1 38 ? -7.498 -30.117 -63.890 1.00 12.03 250 THR D C 1
ATOM 3918 O O . THR D 1 38 ? -8.037 -29.797 -62.814 1.00 12.15 250 THR D O 1
ATOM 3922 N N . THR D 1 39 ? -7.225 -31.373 -64.235 1.00 12.15 251 THR D N 1
ATOM 3923 C CA . THR D 1 39 ? -7.427 -32.500 -63.311 1.00 11.99 251 THR D CA 1
ATOM 3924 C C . THR D 1 39 ? -6.305 -32.517 -62.256 1.00 11.70 251 THR D C 1
ATOM 3925 O O . THR D 1 39 ? -5.125 -32.457 -62.604 1.00 11.66 251 THR D O 1
ATOM 3929 N N . ARG D 1 40 ? -6.694 -32.598 -60.980 1.00 11.56 252 ARG D N 1
ATOM 3930 C CA . ARG D 1 40 ? -5.758 -32.848 -59.874 1.00 11.86 252 ARG D CA 1
ATOM 3931 C C . ARG D 1 40 ? -6.233 -34.065 -59.047 1.00 11.93 252 ARG D C 1
ATOM 3932 O O . ARG D 1 40 ? -5.497 -35.011 -58.901 1.00 11.11 252 ARG D O 1
ATOM 3940 N N . ASP D 1 41 ? -7.475 -34.019 -58.534 1.00 12.17 253 ASP D N 1
ATOM 3941 C CA . ASP D 1 41 ? -8.078 -35.217 -57.881 1.00 11.64 253 ASP D CA 1
ATOM 3942 C C . ASP D 1 41 ? -8.161 -36.359 -58.869 1.00 12.04 253 ASP D C 1
ATOM 3943 O O . ASP D 1 41 ? -8.437 -36.170 -60.055 1.00 12.50 253 ASP D O 1
ATOM 3948 N N . VAL D 1 42 ? -7.965 -37.564 -58.345 1.00 11.83 254 VAL D N 1
ATOM 3949 C CA . VAL D 1 42 ? -8.253 -38.769 -59.074 1.00 11.93 254 VAL D CA 1
ATOM 3950 C C . VAL D 1 42 ? -9.765 -38.878 -59.287 1.00 12.69 254 VAL D C 1
ATOM 3951 O O . VAL D 1 42 ? -10.540 -38.701 -58.345 1.00 13.79 254 VAL D O 1
ATOM 3955 N N . LEU D 1 43 ? -10.168 -39.204 -60.507 1.00 12.59 255 LEU D N 1
ATOM 3956 C CA . LEU D 1 43 ? -11.589 -39.369 -60.825 1.00 12.87 255 LEU D CA 1
ATOM 3957 C C . LEU D 1 43 ? -11.864 -40.789 -61.326 1.00 13.63 255 LEU D C 1
ATOM 3958 O O . LEU D 1 43 ? -11.178 -41.277 -62.195 1.00 14.04 255 LEU D O 1
ATOM 3963 N N . ARG D 1 44 ? -12.897 -41.429 -60.809 1.00 14.28 256 ARG D N 1
ATOM 3964 C CA . ARG D 1 44 ? -13.139 -42.825 -61.178 1.00 13.96 256 ARG D CA 1
ATOM 3965 C C . ARG D 1 44 ? -14.555 -42.968 -61.723 1.00 14.44 256 ARG D C 1
ATOM 3966 O O . ARG D 1 44 ? -15.495 -42.404 -61.166 1.00 14.87 256 ARG D O 1
ATOM 3974 N N . GLU D 1 45 ? -14.706 -43.744 -62.788 1.00 14.85 257 GLU D N 1
ATOM 3975 C CA . GLU D 1 45 ? -16.035 -44.048 -63.329 1.00 16.44 257 GLU D CA 1
ATOM 3976 C C . GLU D 1 45 ? -16.162 -45.557 -63.457 1.00 17.01 257 GLU D C 1
ATOM 3977 O O . GLU D 1 45 ? -15.247 -46.210 -63.945 1.00 17.48 257 GLU D O 1
ATOM 3983 N N . HIS D 1 46 ? -17.280 -46.095 -62.985 1.00 18.40 258 HIS D N 1
ATOM 3984 C CA . HIS D 1 46 ? -17.554 -47.535 -63.060 1.00 20.38 258 HIS D CA 1
ATOM 3985 C C . HIS D 1 46 ? -18.400 -47.748 -64.310 1.00 20.42 258 HIS D C 1
ATOM 3986 O O . HIS D 1 46 ? -19.483 -47.194 -64.409 1.00 20.75 258 HIS D O 1
ATOM 3993 N N . ILE D 1 47 ? -17.906 -48.519 -65.277 1.00 20.68 259 ILE D N 1
ATOM 3994 C CA . ILE D 1 47 ? -18.612 -48.675 -66.557 1.00 22.06 259 ILE D CA 1
ATOM 3995 C C . ILE D 1 47 ? -18.805 -50.147 -66.923 1.00 22.49 259 ILE D C 1
ATOM 3996 O O . ILE D 1 47 ? -18.328 -51.021 -66.201 1.00 21.05 259 ILE D O 1
ATOM 4001 N N . HIS D 1 48 ? -19.503 -50.402 -68.033 1.00 23.51 260 HIS D N 1
ATOM 4002 C CA . HIS D 1 48 ? -19.684 -51.767 -68.558 1.00 25.05 260 HIS D CA 1
ATOM 4003 C C . HIS D 1 48 ? -19.395 -51.798 -70.049 1.00 26.05 260 HIS D C 1
ATOM 4004 O O . HIS D 1 48 ? -19.736 -50.858 -70.772 1.00 27.04 260 HIS D O 1
ATOM 4011 N N . ILE D 1 49 ? -18.746 -52.873 -70.489 1.00 26.91 261 ILE D N 1
ATOM 4012 C CA . ILE D 1 49 ? -18.511 -53.152 -71.904 1.00 28.48 261 ILE D CA 1
ATOM 4013 C C . ILE D 1 49 ? -18.986 -54.592 -72.143 1.00 29.14 261 ILE D C 1
ATOM 4014 O O . ILE D 1 49 ? -18.579 -55.507 -71.432 1.00 29.62 261 ILE D O 1
ATOM 4019 N N . ASP D 1 50 ? -19.869 -54.788 -73.126 1.00 30.86 262 ASP D N 1
ATOM 4020 C CA . ASP D 1 50 ? -20.513 -56.103 -73.337 1.00 31.52 262 ASP D CA 1
ATOM 4021 C C . ASP D 1 50 ? -21.067 -56.755 -72.062 1.00 31.14 262 ASP D C 1
ATOM 4022 O O . ASP D 1 50 ? -21.059 -57.987 -71.936 1.00 31.89 262 ASP D O 1
ATOM 4027 N N . GLY D 1 51 ? -21.537 -55.933 -71.120 1.00 30.82 263 GLY D N 1
ATOM 4028 C CA . GLY D 1 51 ? -22.087 -56.420 -69.858 1.00 30.19 263 GLY D CA 1
ATOM 4029 C C . GLY D 1 51 ? -21.104 -56.650 -68.711 1.00 29.33 263 GLY D C 1
ATOM 4030 O O . GLY D 1 51 ? -21.530 -56.819 -67.564 1.00 29.52 263 GLY D O 1
ATOM 4039 N N . PRO D 1 53 ? -18.411 -55.361 -66.059 1.00 24.39 265 PRO D N 1
ATOM 4040 C CA . PRO D 1 53 ? -17.957 -54.161 -65.338 1.00 22.66 265 PRO D CA 1
ATOM 4041 C C . PRO D 1 53 ? -16.433 -53.971 -65.338 1.00 21.43 265 PRO D C 1
ATOM 4042 O O . PRO D 1 53 ? -15.671 -54.935 -65.395 1.00 20.49 265 PRO D O 1
ATOM 4046 N N . LEU D 1 54 ? -16.022 -52.702 -65.294 1.00 19.55 266 LEU D N 1
ATOM 4047 C CA . LEU D 1 54 ? -14.632 -52.301 -65.046 1.00 18.07 266 LEU D CA 1
ATOM 4048 C C . LEU D 1 54 ? -14.637 -50.862 -64.566 1.00 17.64 266 LEU D C 1
ATOM 4049 O O . LEU D 1 54 ? -15.663 -50.157 -64.646 1.00 16.38 266 LEU D O 1
ATOM 4054 N N . HIS D 1 55 ? -13.488 -50.439 -64.063 1.00 17.14 267 HIS D N 1
ATOM 4055 C CA . HIS D 1 55 ? -13.337 -49.097 -63.537 1.00 17.89 267 HIS D CA 1
ATOM 4056 C C . HIS D 1 55 ? -12.338 -48.351 -64.377 1.00 16.83 267 HIS D C 1
ATOM 4057 O O . HIS D 1 55 ? -11.252 -48.843 -64.599 1.00 16.74 267 HIS D O 1
ATOM 4064 N N . ILE D 1 56 ? -12.709 -47.151 -64.814 1.00 16.59 268 ILE D N 1
ATOM 4065 C CA . ILE D 1 56 ? -11.798 -46.285 -65.578 1.00 15.61 268 ILE D CA 1
ATOM 4066 C C . ILE D 1 56 ? -11.401 -45.162 -64.643 1.00 14.85 268 ILE D C 1
ATOM 4067 O O . ILE D 1 56 ? -12.267 -44.555 -64.023 1.00 13.76 268 ILE D O 1
ATOM 4072 N N . ILE D 1 57 ? -10.101 -44.901 -64.539 1.00 13.44 269 ILE D N 1
ATOM 4073 C CA . ILE D 1 57 ? -9.563 -43.967 -63.527 1.00 14.19 269 ILE D CA 1
ATOM 4074 C C . ILE D 1 57 ? -8.757 -42.885 -64.243 1.00 13.15 269 ILE D C 1
ATOM 4075 O O . ILE D 1 57 ? -7.785 -43.204 -64.920 1.00 13.55 269 ILE D O 1
ATOM 4080 N N . ASP D 1 58 ? -9.185 -41.627 -64.088 1.00 12.12 270 ASP D N 1
ATOM 4081 C CA . ASP D 1 58 ? -8.516 -40.457 -64.670 1.00 13.41 270 ASP D CA 1
ATOM 4082 C C . ASP D 1 58 ? -7.570 -39.837 -63.628 1.00 13.09 270 ASP D C 1
ATOM 4083 O O . ASP D 1 58 ? -7.861 -39.840 -62.433 1.00 12.86 270 ASP D O 1
ATOM 4088 N N . THR D 1 59 ? -6.416 -39.345 -64.074 1.00 13.55 271 THR D N 1
ATOM 4089 C CA . THR D 1 59 ? -5.383 -38.874 -63.174 1.00 13.39 271 THR D CA 1
ATOM 4090 C C . THR D 1 59 ? -4.797 -37.547 -63.683 1.00 13.71 271 THR D C 1
ATOM 4091 O O . THR D 1 59 ? -4.945 -37.213 -64.865 1.00 13.12 271 THR D O 1
ATOM 4095 N N . ALA D 1 60 ? -4.144 -36.813 -62.784 1.00 13.17 272 ALA D N 1
ATOM 4096 C CA . ALA D 1 60 ? -3.443 -35.558 -63.170 1.00 12.60 272 ALA D CA 1
ATOM 4097 C C . ALA D 1 60 ? -2.290 -35.873 -64.108 1.00 13.23 272 ALA D C 1
ATOM 4098 O O . ALA D 1 60 ? -1.546 -36.826 -63.862 1.00 12.88 272 ALA D O 1
ATOM 4100 N N . GLY D 1 61 ? -2.120 -35.058 -65.158 1.00 13.48 273 GLY D N 1
ATOM 4101 C CA . GLY D 1 61 ? -1.004 -35.237 -66.079 1.00 13.73 273 GLY D CA 1
ATOM 4102 C C . GLY D 1 61 ? 0.319 -35.125 -65.348 1.00 13.37 273 GLY D C 1
ATOM 4103 O O . GLY D 1 61 ? 0.510 -34.259 -64.488 1.00 13.15 273 GLY D O 1
ATOM 4104 N N . LEU D 1 62 ? 1.256 -35.994 -65.740 1.00 13.82 274 LEU D N 1
ATOM 4105 C CA . LEU D 1 62 ? 2.542 -36.105 -65.088 1.00 14.59 274 LEU D CA 1
ATOM 4106 C C . LEU D 1 62 ? 3.543 -35.022 -65.533 1.00 15.04 274 LEU D C 1
ATOM 4107 O O . LEU D 1 62 ? 3.822 -34.867 -66.721 1.00 16.24 274 LEU D O 1
ATOM 4112 N N . ARG D 1 63 ? 4.076 -34.311 -64.542 1.00 15.12 275 ARG D N 1
ATOM 4113 C CA . ARG D 1 63 ? 5.086 -33.236 -64.737 1.00 14.89 275 ARG D CA 1
ATOM 4114 C C . ARG D 1 63 ? 5.645 -32.802 -63.394 1.00 15.18 275 ARG D C 1
ATOM 4115 O O . ARG D 1 63 ? 5.175 -33.226 -62.348 1.00 15.20 275 ARG D O 1
ATOM 4123 N N . GLU D 1 64 ? 6.671 -31.960 -63.416 1.00 15.67 276 GLU D N 1
ATOM 4124 C CA . GLU D 1 64 ? 7.209 -31.385 -62.204 1.00 16.51 276 GLU D CA 1
ATOM 4125 C C . GLU D 1 64 ? 6.450 -30.073 -61.958 1.00 16.24 276 GLU D C 1
ATOM 4126 O O . GLU D 1 64 ? 6.837 -28.993 -62.467 1.00 15.54 276 GLU D O 1
ATOM 4132 N N . ALA D 1 65 ? 5.356 -30.173 -61.199 1.00 15.09 277 ALA D N 1
ATOM 4133 C CA . ALA D 1 65 ? 4.458 -29.027 -61.017 1.00 15.73 277 ALA D CA 1
ATOM 4134 C C . ALA D 1 65 ? 4.854 -28.136 -59.837 1.00 15.28 277 ALA D C 1
ATOM 4135 O O . ALA D 1 65 ? 5.395 -28.617 -58.837 1.00 16.12 277 ALA D O 1
ATOM 4137 N N . SER D 1 66 ? 4.564 -26.838 -59.954 1.00 14.59 278 SER D N 1
ATOM 4138 C CA . SER D 1 66 ? 4.755 -25.874 -58.878 1.00 15.11 278 SER D CA 1
ATOM 4139 C C . SER D 1 66 ? 3.558 -25.778 -57.923 1.00 14.92 278 SER D C 1
ATOM 4140 O O . SER D 1 66 ? 3.718 -25.476 -56.729 1.00 16.08 278 SER D O 1
ATOM 4143 N N . ASP D 1 67 ? 2.367 -25.982 -58.481 1.00 15.32 279 ASP D N 1
ATOM 4144 C CA . ASP D 1 67 ? 1.111 -25.715 -57.774 1.00 15.42 279 ASP D CA 1
ATOM 4145 C C . ASP D 1 67 ? 0.897 -26.755 -56.687 1.00 15.32 279 ASP D C 1
ATOM 4146 O O . ASP D 1 67 ? 0.962 -27.940 -56.985 1.00 14.39 279 ASP D O 1
ATOM 4151 N N . GLU D 1 68 ? 0.611 -26.329 -55.453 1.00 14.61 280 GLU D N 1
ATOM 4152 C CA . GLU D 1 68 ? 0.501 -27.271 -54.318 1.00 14.65 280 GLU D CA 1
ATOM 4153 C C . GLU D 1 68 ? -0.465 -28.437 -54.566 1.00 13.32 280 GLU D C 1
ATOM 4154 O O . GLU D 1 68 ? -0.123 -29.625 -54.363 1.00 13.65 280 GLU D O 1
ATOM 4160 N N . VAL D 1 69 ? -1.679 -28.106 -54.973 1.00 12.93 281 VAL D N 1
ATOM 4161 C CA . VAL D 1 69 ? -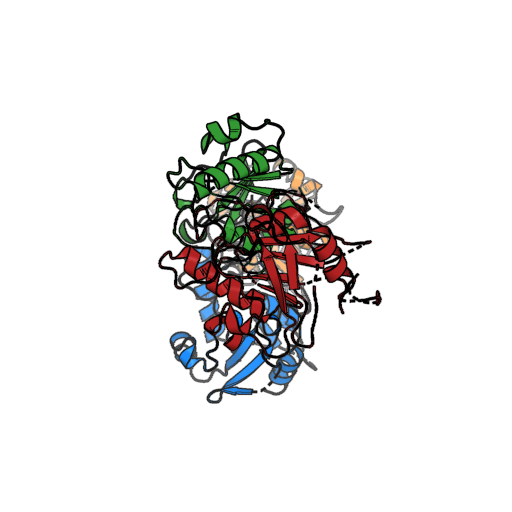2.697 -29.142 -55.192 1.00 11.60 281 VAL D CA 1
ATOM 4162 C C . VAL D 1 69 ? -2.352 -30.026 -56.391 1.00 12.01 281 VAL D C 1
ATOM 4163 O O . VAL D 1 69 ? -2.564 -31.261 -56.350 1.00 11.32 281 VAL D O 1
ATOM 4167 N N . GLU D 1 70 ? -1.814 -29.431 -57.467 1.00 10.46 282 GLU D N 1
ATOM 4168 C CA . GLU D 1 70 ? -1.410 -30.252 -58.609 1.00 12.61 282 GLU D CA 1
ATOM 4169 C C . GLU D 1 70 ? -0.313 -31.250 -58.216 1.00 12.34 282 GLU D C 1
ATOM 4170 O O . GLU D 1 70 ? -0.367 -32.426 -58.616 1.00 13.65 282 GLU D O 1
ATOM 4176 N N . ARG D 1 71 ? 0.668 -30.798 -57.433 1.00 12.75 283 ARG D N 1
ATOM 4177 C CA . ARG D 1 71 ? 1.739 -31.693 -56.967 1.00 13.39 283 ARG D CA 1
ATOM 4178 C C . ARG D 1 71 ? 1.153 -32.909 -56.246 1.00 13.30 283 ARG D C 1
ATOM 4179 O O . ARG D 1 71 ? 1.562 -34.062 -56.505 1.00 12.62 283 ARG D O 1
ATOM 4187 N N . ILE D 1 72 ? 0.185 -32.657 -55.368 1.00 13.33 284 ILE D N 1
ATOM 4188 C CA . ILE D 1 72 ? -0.505 -33.759 -54.663 1.00 13.09 284 ILE D CA 1
ATOM 4189 C C . ILE D 1 72 ? -1.215 -34.690 -55.656 1.00 12.71 284 ILE D C 1
ATOM 4190 O O . ILE D 1 72 ? -1.078 -35.917 -55.573 1.00 12.90 284 ILE D O 1
ATOM 4195 N N . GLY D 1 73 ? -1.998 -34.109 -56.579 1.00 12.41 285 GLY D N 1
ATOM 4196 C CA . GLY D 1 73 ? -2.637 -34.890 -57.647 1.00 12.74 285 GLY D CA 1
ATOM 4197 C C . GLY D 1 73 ? -1.685 -35.800 -58.394 1.00 12.43 285 GLY D C 1
ATOM 4198 O O . GLY D 1 73 ? -2.009 -36.963 -58.671 1.00 11.81 285 GLY D O 1
ATOM 4199 N N . ILE D 1 74 ? -0.489 -35.284 -58.701 1.00 12.41 286 ILE D N 1
ATOM 4200 C CA . ILE D 1 74 ? 0.492 -36.043 -59.464 1.00 12.19 286 ILE D CA 1
ATOM 4201 C C . ILE D 1 74 ? 1.054 -37.232 -58.648 1.00 13.30 286 ILE D C 1
ATOM 4202 O O . ILE D 1 74 ? 1.232 -38.318 -59.203 1.00 14.19 286 ILE D O 1
ATOM 4207 N N . GLU D 1 75 ? 1.284 -37.034 -57.359 1.00 13.93 287 GLU D N 1
ATOM 4208 C CA . GLU D 1 75 ? 1.704 -38.144 -56.476 1.00 15.19 287 GLU D CA 1
ATOM 4209 C C . GLU D 1 75 ? 0.602 -39.225 -56.469 1.00 15.06 287 GLU D C 1
ATOM 4210 O O . GLU D 1 75 ? 0.881 -40.415 -56.510 1.00 14.24 287 GLU D O 1
ATOM 4216 N N . ARG D 1 76 ? -0.655 -38.793 -56.426 1.00 14.43 288 ARG D N 1
ATOM 4217 C CA . ARG D 1 76 ? -1.785 -39.742 -56.393 1.00 15.57 288 ARG D CA 1
ATOM 4218 C C . ARG D 1 76 ? -1.927 -40.463 -57.729 1.00 15.47 288 ARG D C 1
ATOM 4219 O O . ARG D 1 76 ? -2.297 -41.655 -57.754 1.00 14.95 288 ARG D O 1
ATOM 4227 N N . ALA D 1 77 ? -1.630 -39.758 -58.832 1.00 14.39 289 ALA D N 1
ATOM 4228 C CA . ALA D 1 77 ? -1.595 -40.345 -60.161 1.00 15.03 289 ALA D CA 1
ATOM 4229 C C . ALA D 1 77 ? -0.598 -41.500 -60.175 1.00 15.21 289 ALA D C 1
ATOM 4230 O O . ALA D 1 77 ? -0.902 -42.588 -60.622 1.00 14.44 289 ALA D O 1
ATOM 4232 N N . TRP D 1 78 ? 0.612 -41.252 -59.689 1.00 15.52 290 TRP D N 1
ATOM 4233 C CA . TRP D 1 78 ? 1.609 -42.313 -59.624 1.00 17.54 290 TRP D CA 1
ATOM 4234 C C . TRP D 1 78 ? 1.164 -43.523 -58.781 1.00 17.74 290 TRP D C 1
ATOM 4235 O O . TRP D 1 78 ? 1.419 -44.689 -59.157 1.00 18.48 290 TRP D O 1
ATOM 4246 N N . GLN D 1 79 ? 0.483 -43.254 -57.674 1.00 17.99 291 GLN D N 1
ATOM 4247 C CA . GLN D 1 79 ? -0.022 -44.334 -56.814 1.00 18.98 291 GLN D CA 1
ATOM 4248 C C . GLN D 1 79 ? -1.059 -45.171 -57.538 1.00 18.92 291 GLN D C 1
ATOM 4249 O O . GLN D 1 79 ? -1.048 -46.393 -57.440 1.00 19.68 291 GLN D O 1
ATOM 4255 N N . GLU D 1 80 ? -1.923 -44.510 -58.296 1.00 17.56 292 GLU D N 1
ATOM 4256 C CA . GLU D 1 80 ? -2.898 -45.213 -59.149 1.00 16.64 292 GLU D CA 1
ATOM 4257 C C . GLU D 1 80 ? -2.221 -46.078 -60.221 1.00 17.70 292 GLU D C 1
ATOM 4258 O O . GLU D 1 80 ? -2.629 -47.230 -60.490 1.00 16.45 292 GLU D O 1
ATOM 4264 N N . ILE D 1 81 ? -1.193 -45.508 -60.844 1.00 16.91 293 ILE D N 1
ATOM 4265 C CA . ILE D 1 81 ? -0.466 -46.216 -61.888 1.00 18.91 293 ILE D CA 1
ATOM 4266 C C . ILE D 1 81 ? 0.185 -47.479 -61.318 1.00 19.98 293 ILE D C 1
ATOM 4267 O O . ILE D 1 81 ? 0.075 -48.573 -61.925 1.00 20.08 293 ILE D O 1
ATOM 4272 N N . GLU D 1 82 ? 0.853 -47.329 -60.169 1.00 21.23 294 GLU D N 1
ATOM 4273 C CA . GLU D 1 82 ? 1.534 -48.448 -59.499 1.00 22.71 294 GLU D CA 1
ATOM 4274 C C . GLU D 1 82 ? 0.549 -49.586 -59.160 1.00 22.73 294 GLU D C 1
ATOM 4275 O O . GLU D 1 82 ? 0.912 -50.767 -59.216 1.00 22.93 294 GLU D O 1
ATOM 4281 N N . GLN D 1 83 ? -0.700 -49.230 -58.871 1.00 22.66 295 GLN D N 1
ATOM 4282 C CA . GLN D 1 83 ? -1.728 -50.211 -58.487 1.00 22.85 295 GLN D CA 1
ATOM 4283 C C . GLN D 1 83 ? -2.706 -50.617 -59.590 1.00 22.10 295 GLN D C 1
ATOM 4284 O O . GLN D 1 83 ? -3.658 -51.376 -59.326 1.00 22.44 295 GLN D O 1
ATOM 4290 N N . ALA D 1 84 ? -2.491 -50.127 -60.811 1.00 20.86 296 ALA D N 1
ATOM 4291 C CA . ALA D 1 84 ? -3.370 -50.425 -61.954 1.00 20.19 296 ALA D CA 1
ATOM 4292 C C . ALA D 1 84 ? -3.351 -51.914 -62.384 1.00 19.40 296 ALA D C 1
ATOM 4293 O O . ALA D 1 84 ? -2.355 -52.614 -62.198 1.00 19.21 296 ALA D O 1
ATOM 4295 N N . ASP D 1 85 ? -4.443 -52.360 -62.988 1.00 19.76 297 ASP D N 1
ATOM 4296 C CA . ASP D 1 85 ? -4.443 -53.654 -63.726 1.00 19.46 297 ASP D CA 1
ATOM 4297 C C . ASP D 1 85 ? -3.999 -53.459 -65.176 1.00 19.73 297 ASP D C 1
ATOM 4298 O O . ASP D 1 85 ? -3.423 -54.357 -65.799 1.00 19.79 297 ASP D O 1
ATOM 4303 N N . ARG D 1 86 ? -4.302 -52.289 -65.730 1.00 19.02 298 ARG D N 1
ATOM 4304 C CA . ARG D 1 86 ? -3.909 -51.941 -67.097 1.00 18.38 298 ARG D CA 1
ATOM 4305 C C . ARG D 1 86 ? -3.686 -50.428 -67.076 1.00 18.20 298 ARG D C 1
ATOM 4306 O O . ARG D 1 86 ? -4.462 -49.720 -66.460 1.00 17.23 298 ARG D O 1
ATOM 4314 N N . VAL D 1 87 ? -2.619 -49.965 -67.726 1.00 17.01 299 VAL D N 1
ATOM 4315 C CA . VAL D 1 87 ? -2.412 -48.511 -67.928 1.00 17.46 299 VAL D CA 1
ATOM 4316 C C . VAL D 1 87 ? -2.678 -48.173 -69.390 1.00 17.30 299 VAL D C 1
ATOM 4317 O O . VAL D 1 87 ? -2.177 -48.849 -70.288 1.00 17.98 299 VAL D O 1
ATOM 4321 N N . LEU D 1 88 ? -3.492 -47.143 -69.637 1.00 16.90 300 LEU D N 1
ATOM 4322 C CA . LEU D 1 88 ? -3.598 -46.588 -70.983 1.00 16.85 300 LEU D CA 1
ATOM 4323 C C . LEU D 1 88 ? -2.698 -45.375 -70.972 1.00 17.80 300 LEU D C 1
ATOM 4324 O O . LEU D 1 88 ? -3.021 -44.406 -70.300 1.00 17.84 300 LEU D O 1
ATOM 4329 N N . PHE D 1 89 ? -1.555 -45.450 -71.669 1.00 18.97 301 PHE D N 1
ATOM 4330 C CA . PHE D 1 89 ? -0.609 -44.339 -71.667 1.00 20.05 301 PHE D CA 1
ATOM 4331 C C . PHE D 1 89 ? -0.959 -43.475 -72.865 1.00 19.39 301 PHE D C 1
ATOM 4332 O O . PHE D 1 89 ? -0.842 -43.910 -74.026 1.00 18.10 301 PHE D O 1
ATOM 4348 N N . VAL D 1 91 ? -0.966 -40.262 -75.389 1.00 21.10 303 VAL D N 1
ATOM 4349 C CA . VAL D 1 91 ? -0.064 -39.318 -76.038 1.00 22.19 303 VAL D CA 1
ATOM 4350 C C . VAL D 1 91 ? -0.827 -38.400 -76.985 1.00 22.23 303 VAL D C 1
ATOM 4351 O O . VAL D 1 91 ? -1.677 -38.839 -77.782 1.00 21.68 303 VAL D O 1
ATOM 4355 N N . ASP D 1 92 ? -0.513 -37.110 -76.910 1.00 22.31 304 ASP D N 1
ATOM 4356 C CA . ASP D 1 92 ? -1.062 -36.156 -77.858 1.00 23.72 304 ASP D CA 1
ATOM 4357 C C . ASP D 1 92 ? -0.359 -36.445 -79.180 1.00 24.39 304 ASP D C 1
ATOM 4358 O O . ASP D 1 92 ? 0.839 -36.210 -79.288 1.00 24.48 304 ASP D O 1
ATOM 4363 N N . GLY D 1 93 ? -1.105 -36.982 -80.150 1.00 25.93 305 GLY D N 1
ATOM 4364 C CA . GLY D 1 93 ? -0.550 -37.398 -81.449 1.00 28.44 305 GLY D CA 1
ATOM 4365 C C . GLY D 1 93 ? 0.150 -36.295 -82.236 1.00 30.26 305 GLY D C 1
ATOM 4366 O O . GLY D 1 93 ? 0.919 -36.590 -83.168 1.00 31.10 305 GLY D O 1
ATOM 4367 N N . THR D 1 94 ? -0.095 -35.039 -81.856 1.00 30.92 306 THR D N 1
ATOM 4368 C CA . THR D 1 94 ? 0.524 -33.873 -82.512 1.00 32.29 306 THR D CA 1
ATOM 4369 C C . THR D 1 94 ? 1.915 -33.512 -81.961 1.00 33.27 306 THR D C 1
ATOM 4370 O O . THR D 1 94 ? 2.564 -32.574 -82.447 1.00 33.70 306 THR D O 1
ATOM 4374 N N . THR D 1 95 ? 2.377 -34.242 -80.955 1.00 34.09 307 THR D N 1
ATOM 4375 C CA . THR D 1 95 ? 3.611 -33.889 -80.245 1.00 35.07 307 THR D CA 1
ATOM 4376 C C . THR D 1 95 ? 4.774 -34.803 -80.642 1.00 35.92 307 THR D C 1
ATOM 4377 O O . THR D 1 95 ? 5.952 -34.475 -80.435 1.00 36.11 307 THR D O 1
ATOM 4381 N N . THR D 1 96 ? 4.415 -35.960 -81.199 1.00 36.71 308 THR D N 1
ATOM 4382 C CA . THR D 1 96 ? 5.357 -36.931 -81.745 1.00 37.37 308 THR D CA 1
ATOM 4383 C C . THR D 1 96 ? 4.653 -37.925 -82.671 1.00 38.09 308 THR D C 1
ATOM 4384 O O . THR D 1 96 ? 3.430 -38.117 -82.587 1.00 37.93 308 THR D O 1
ATOM 4388 N N . ASP D 1 97 ? 5.437 -38.534 -83.562 1.00 39.02 309 ASP D N 1
ATOM 4389 C CA . ASP D 1 97 ? 4.965 -39.565 -84.488 1.00 39.88 309 ASP D CA 1
ATOM 4390 C C . ASP D 1 97 ? 5.179 -40.963 -83.908 1.00 40.17 309 ASP D C 1
ATOM 4391 O O . ASP D 1 97 ? 4.687 -41.954 -84.461 1.00 39.76 309 ASP D O 1
ATOM 4396 N N . ALA D 1 98 ? 5.911 -41.021 -82.792 1.00 40.56 310 ALA D N 1
ATOM 4397 C CA . ALA D 1 98 ? 6.409 -42.271 -82.219 1.00 41.52 310 ALA D CA 1
ATOM 4398 C C . ALA D 1 98 ? 5.321 -43.197 -81.655 1.00 42.10 310 ALA D C 1
ATOM 4399 O O . ALA D 1 98 ? 4.238 -42.751 -81.250 1.00 42.54 310 ALA D O 1
ATOM 4401 N N . VAL D 1 99 ? 5.649 -44.487 -81.616 1.00 42.80 311 VAL D N 1
ATOM 4402 C CA . VAL D 1 99 ? 4.697 -45.554 -81.307 1.00 43.48 311 VAL D CA 1
ATOM 4403 C C . VAL D 1 99 ? 5.094 -46.322 -80.034 1.00 43.57 311 VAL D C 1
ATOM 4404 O O . VAL D 1 99 ? 4.229 -46.728 -79.240 1.00 43.22 311 VAL D O 1
ATOM 4408 N N . ASP D 1 100 ? 6.399 -46.518 -79.848 1.00 43.89 312 ASP D N 1
ATOM 4409 C CA . ASP D 1 100 ? 6.917 -47.257 -78.695 1.00 44.30 312 ASP D CA 1
ATOM 4410 C C . ASP D 1 100 ? 7.029 -46.406 -77.426 1.00 44.14 312 ASP D C 1
ATOM 4411 O O . ASP D 1 100 ? 7.542 -45.287 -77.471 1.00 43.67 312 ASP D O 1
ATOM 4416 N N . PRO D 1 101 ? 6.547 -46.941 -76.287 1.00 44.24 313 PRO D N 1
ATOM 4417 C CA . PRO D 1 101 ? 6.433 -46.152 -75.056 1.00 44.48 313 PRO D CA 1
ATOM 4418 C C . PRO D 1 101 ? 7.798 -45.725 -74.510 1.00 44.88 313 PRO D C 1
ATOM 4419 O O . PRO D 1 101 ? 7.944 -44.599 -74.023 1.00 44.58 313 PRO D O 1
ATOM 4423 N N . ALA D 1 102 ? 8.791 -46.609 -74.621 1.00 45.23 314 ALA D N 1
ATOM 4424 C CA . ALA D 1 102 ? 10.161 -46.288 -74.224 1.00 45.61 314 ALA D CA 1
ATOM 4425 C C . ALA D 1 102 ? 10.676 -45.038 -74.954 1.00 46.02 314 ALA D C 1
ATOM 4426 O O . ALA D 1 102 ? 11.446 -44.257 -74.393 1.00 46.42 314 ALA D O 1
ATOM 4428 N N . GLU D 1 103 ? 10.232 -44.847 -76.197 1.00 46.47 315 GLU D N 1
ATOM 4429 C CA . GLU D 1 103 ? 10.599 -43.666 -76.981 1.00 46.76 315 GLU D CA 1
ATOM 4430 C C . GLU D 1 103 ? 9.842 -42.404 -76.535 1.00 46.92 315 GLU D C 1
ATOM 4431 O O . GLU D 1 103 ? 10.446 -41.344 -76.369 1.00 47.22 315 GLU D O 1
ATOM 4437 N N . ILE D 1 104 ? 8.533 -42.530 -76.328 1.00 46.96 316 ILE D N 1
ATOM 4438 C CA . ILE D 1 104 ? 7.652 -41.392 -76.004 1.00 46.97 316 ILE D CA 1
ATOM 4439 C C . ILE D 1 104 ? 7.907 -40.750 -74.623 1.00 47.14 316 ILE D C 1
ATOM 4440 O O . ILE D 1 104 ? 7.745 -39.532 -74.448 1.00 47.21 316 ILE D O 1
ATOM 4445 N N . TRP D 1 105 ? 8.302 -41.574 -73.655 1.00 47.45 317 TRP D N 1
ATOM 4446 C CA . TRP D 1 105 ? 8.571 -41.132 -72.279 1.00 47.83 317 TRP D CA 1
ATOM 4447 C C . TRP D 1 105 ? 9.589 -42.052 -71.617 1.00 47.63 317 TRP D C 1
ATOM 4448 O O . TRP D 1 105 ? 9.220 -42.900 -70.800 1.00 47.11 317 TRP D O 1
ATOM 4459 N N . PRO D 1 106 ? 10.880 -41.899 -71.976 1.00 47.80 318 PRO D N 1
ATOM 4460 C CA . PRO D 1 106 ? 11.938 -42.714 -71.368 1.00 47.93 318 PRO D CA 1
ATOM 4461 C C . PRO D 1 106 ? 11.969 -42.604 -69.841 1.00 47.88 318 PRO D C 1
ATOM 4462 O O . PRO D 1 106 ? 12.153 -43.612 -69.156 1.00 47.95 318 PRO D O 1
ATOM 4466 N N . GLU D 1 107 ? 11.764 -41.389 -69.338 1.00 47.90 319 GLU D N 1
ATOM 4467 C CA . GLU D 1 107 ? 11.734 -41.090 -67.906 1.00 48.07 319 GLU D CA 1
ATOM 4468 C C . GLU D 1 107 ? 10.598 -41.791 -67.146 1.00 47.92 319 GLU D C 1
ATOM 4469 O O . GLU D 1 107 ? 10.816 -42.319 -66.055 1.00 48.00 319 GLU D O 1
ATOM 4475 N N . PHE D 1 108 ? 9.398 -41.801 -67.724 1.00 47.64 320 PHE D N 1
ATOM 4476 C CA . PHE D 1 108 ? 8.237 -42.411 -67.066 1.00 47.45 320 PHE D CA 1
ATOM 4477 C C . PHE D 1 108 ? 8.282 -43.940 -67.146 1.00 47.27 320 PHE D C 1
ATOM 4478 O O . PHE D 1 108 ? 8.023 -44.621 -66.152 1.00 47.04 320 PHE D O 1
ATOM 4486 N N . ILE D 1 109 ? 8.612 -44.463 -68.329 1.00 47.09 321 ILE D N 1
ATOM 4487 C CA . ILE D 1 109 ? 8.716 -45.909 -68.566 1.00 47.11 321 ILE D CA 1
ATOM 4488 C C . ILE D 1 109 ? 9.514 -46.671 -67.494 1.00 47.20 321 ILE D C 1
ATOM 4489 O O . ILE D 1 109 ? 9.069 -47.717 -67.013 1.00 46.89 321 ILE D O 1
ATOM 4494 N N . ALA D 1 110 ? 10.669 -46.122 -67.114 1.00 47.31 322 ALA D N 1
ATOM 4495 C CA . ALA D 1 110 ? 11.572 -46.752 -66.150 1.00 47.68 322 ALA D CA 1
ATOM 4496 C C . ALA D 1 110 ? 10.928 -46.936 -64.768 1.00 47.77 322 ALA D C 1
ATOM 4497 O O . ALA D 1 110 ? 11.160 -47.942 -64.086 1.00 48.33 322 ALA D O 1
ATOM 4499 N N . ARG D 1 111 ? 10.096 -45.974 -64.380 1.00 47.65 323 ARG D N 1
ATOM 4500 C CA . ARG D 1 111 ? 9.445 -45.961 -63.071 1.00 47.32 323 ARG D CA 1
ATOM 4501 C C . ARG D 1 111 ? 8.264 -46.931 -62.942 1.00 47.04 323 ARG D C 1
ATOM 4502 O O . ARG D 1 111 ? 7.804 -47.204 -61.830 1.00 47.23 323 ARG D O 1
ATOM 4510 N N . LEU D 1 112 ? 7.791 -47.457 -64.073 1.00 46.43 324 LEU D N 1
ATOM 4511 C CA . LEU D 1 112 ? 6.661 -48.393 -64.100 1.00 45.96 324 LEU D CA 1
ATOM 4512 C C . LEU D 1 112 ? 7.092 -49.799 -63.684 1.00 45.52 324 LEU D C 1
ATOM 4513 O O . LEU D 1 112 ? 8.198 -50.228 -64.026 1.00 45.52 324 LEU D O 1
ATOM 4518 N N . PRO D 1 113 ? 6.219 -50.523 -62.953 1.00 44.99 325 PRO D N 1
ATOM 4519 C CA . PRO D 1 113 ? 6.510 -51.922 -62.622 1.00 44.49 325 PRO D CA 1
ATOM 4520 C C . PRO D 1 113 ? 6.558 -52.783 -63.887 1.00 44.01 325 PRO D C 1
ATOM 4521 O O . PRO D 1 113 ? 5.722 -52.613 -64.788 1.00 43.74 325 PRO D O 1
ATOM 4525 N N . ALA D 1 114 ? 7.524 -53.700 -63.946 1.00 43.15 326 ALA D N 1
ATOM 4526 C CA . ALA D 1 114 ? 7.853 -54.410 -65.190 1.00 42.35 326 ALA D CA 1
ATOM 4527 C C . ALA D 1 114 ? 6.772 -55.373 -65.698 1.00 41.44 326 ALA D C 1
ATOM 4528 O O . ALA D 1 114 ? 6.791 -55.759 -66.867 1.00 41.74 326 ALA D O 1
ATOM 4530 N N . LYS D 1 115 ? 5.838 -55.756 -64.828 1.00 39.95 327 LYS D N 1
ATOM 4531 C CA . LYS D 1 115 ? 4.779 -56.691 -65.211 1.00 38.48 327 LYS D CA 1
ATOM 4532 C C . LYS D 1 115 ? 3.504 -55.983 -65.676 1.00 36.67 327 LYS D C 1
ATOM 4533 O O . LYS D 1 115 ? 2.669 -56.576 -66.359 1.00 36.53 327 LYS D O 1
ATOM 4539 N N . LEU D 1 116 ? 3.362 -54.717 -65.298 1.00 34.45 328 LEU D N 1
ATOM 4540 C CA . LEU D 1 116 ? 2.163 -53.930 -65.618 1.00 31.72 328 LEU D CA 1
ATOM 4541 C C . LEU D 1 116 ? 1.881 -53.830 -67.132 1.00 30.17 328 LEU D C 1
ATOM 4542 O O . LEU D 1 116 ? 2.716 -53.314 -67.887 1.00 29.46 328 LEU D O 1
ATOM 4547 N N . PRO D 1 117 ? 0.713 -54.340 -67.579 1.00 28.47 329 PRO D N 1
ATOM 4548 C CA . PRO D 1 117 ? 0.259 -54.153 -68.964 1.00 27.18 329 PRO D CA 1
ATOM 4549 C C . PRO D 1 117 ? 0.032 -52.671 -69.358 1.00 26.40 329 PRO D C 1
ATOM 4550 O O . PRO D 1 117 ? -0.707 -51.965 -68.673 1.00 25.19 329 PRO D O 1
ATOM 4554 N N . ILE D 1 118 ? 0.663 -52.239 -70.454 1.00 25.23 330 ILE D N 1
ATOM 4555 C CA . ILE D 1 118 ? 0.506 -50.877 -70.987 1.00 24.96 330 ILE D CA 1
ATOM 4556 C C . ILE D 1 118 ? -0.051 -50.906 -72.409 1.00 24.28 330 ILE D C 1
ATOM 4557 O O . ILE D 1 118 ? 0.454 -51.632 -73.285 1.00 24.66 330 ILE D O 1
ATOM 4562 N N . THR D 1 119 ? -1.089 -50.118 -72.642 1.00 22.87 331 THR D N 1
ATOM 4563 C CA . THR D 1 119 ? -1.580 -49.849 -73.992 1.00 22.27 331 THR D CA 1
ATOM 4564 C C . THR D 1 119 ? -1.279 -48.385 -74.341 1.00 21.63 331 THR D C 1
ATOM 4565 O O . THR D 1 119 ? -1.715 -47.490 -73.638 1.00 20.93 331 THR D O 1
ATOM 4569 N N . VAL D 1 120 ? -0.529 -48.148 -75.417 1.00 20.73 332 VAL D N 1
ATOM 4570 C CA . VAL D 1 120 ? -0.310 -46.761 -75.889 1.00 20.09 332 VAL D CA 1
ATOM 4571 C C . VAL D 1 120 ? -1.534 -46.305 -76.679 1.00 20.15 332 VAL D C 1
ATOM 4572 O O . VAL D 1 120 ? -2.016 -47.021 -77.554 1.00 20.09 332 VAL D O 1
ATOM 4576 N N . VAL D 1 121 ? -2.046 -45.117 -76.340 1.00 19.00 333 VAL D N 1
ATOM 4577 C CA . VAL D 1 121 ? -3.150 -44.501 -77.034 1.00 19.73 333 VAL D CA 1
ATOM 4578 C C . VAL D 1 121 ? -2.639 -43.195 -77.640 1.00 19.74 333 VAL D C 1
ATOM 4579 O O . VAL D 1 121 ? -2.182 -42.289 -76.911 1.00 18.73 333 VAL D O 1
ATOM 4583 N N . ARG D 1 122 ? -2.671 -43.151 -78.971 1.00 20.26 334 ARG D N 1
ATOM 4584 C CA . ARG D 1 122 ? -2.355 -41.935 -79.738 1.00 20.67 334 ARG D CA 1
ATOM 4585 C C . ARG D 1 122 ? -3.631 -41.170 -79.979 1.00 20.44 334 ARG D C 1
ATOM 4586 O O . ARG D 1 122 ? -4.488 -41.570 -80.796 1.00 20.82 334 ARG D O 1
ATOM 4594 N N . ASN D 1 123 ? -3.781 -40.091 -79.206 1.00 19.68 335 ASN D N 1
ATOM 4595 C CA . ASN D 1 123 ? -4.988 -39.293 -79.207 1.00 19.25 335 ASN D CA 1
ATOM 4596 C C . ASN D 1 123 ? -4.876 -38.142 -80.210 1.00 20.11 335 ASN D C 1
ATOM 4597 O O . ASN D 1 123 ? -3.782 -37.831 -80.655 1.00 20.21 335 ASN D O 1
ATOM 4602 N N . LYS D 1 124 ? -6.018 -37.523 -80.519 1.00 21.31 336 LYS D N 1
ATOM 4603 C CA . LYS D 1 124 ? -6.103 -36.319 -81.365 1.00 22.35 336 LYS D CA 1
ATOM 4604 C C . LYS D 1 124 ? -5.853 -36.663 -82.832 1.00 23.93 336 LYS D C 1
ATOM 4605 O O . LYS D 1 124 ? -5.309 -35.849 -83.592 1.00 24.41 336 LYS D O 1
ATOM 4611 N N . ALA D 1 125 ? -6.298 -37.860 -83.221 1.00 25.35 337 ALA D N 1
ATOM 4612 C CA . ALA D 1 125 ? -6.166 -38.342 -84.595 1.00 26.77 337 ALA D CA 1
ATOM 4613 C C . ALA D 1 125 ? -7.027 -37.525 -85.553 1.00 27.74 337 ALA D C 1
ATOM 4614 O O . ALA D 1 125 ? -6.772 -37.494 -86.761 1.00 28.29 337 ALA D O 1
ATOM 4616 N N . ASP D 1 126 ? -8.044 -36.858 -85.011 1.00 28.88 338 ASP D N 1
ATOM 4617 C CA . ASP D 1 126 ? -8.842 -35.907 -85.785 1.00 30.55 338 ASP D CA 1
ATOM 4618 C C . ASP D 1 126 ? -7.981 -34.811 -86.431 1.00 31.38 338 ASP D C 1
ATOM 4619 O O . ASP D 1 126 ? -8.320 -34.321 -87.510 1.00 32.33 338 ASP D O 1
ATOM 4624 N N . ILE D 1 127 ? -6.883 -34.426 -85.786 1.00 31.97 339 ILE D N 1
ATOM 4625 C CA . ILE D 1 127 ? -6.038 -33.361 -86.331 1.00 32.74 339 ILE D CA 1
ATOM 4626 C C . ILE D 1 127 ? -4.861 -33.919 -87.137 1.00 32.98 339 ILE D C 1
ATOM 4627 O O . ILE D 1 127 ? -4.462 -33.337 -88.149 1.00 33.14 339 ILE D O 1
ATOM 4632 N N . THR D 1 128 ? -4.307 -35.043 -86.689 1.00 32.80 340 THR D N 1
ATOM 4633 C CA . THR D 1 128 ? -3.210 -35.696 -87.403 1.00 33.00 340 THR D CA 1
ATOM 4634 C C . THR D 1 128 ? -3.679 -36.386 -88.698 1.00 32.62 340 THR D C 1
ATOM 4635 O O . THR D 1 128 ? -2.885 -36.573 -89.619 1.00 33.10 340 THR D O 1
ATOM 4639 N N . GLY D 1 129 ? -4.961 -36.742 -88.765 1.00 32.37 341 GLY D N 1
ATOM 4640 C CA . GLY D 1 129 ? -5.524 -37.468 -89.909 1.00 32.57 341 GLY D CA 1
ATOM 4641 C C . GLY D 1 129 ? -5.120 -38.938 -90.012 1.00 32.82 341 GLY D C 1
ATOM 4642 O O . GLY D 1 129 ? -5.446 -39.608 -91.012 1.00 32.98 341 GLY D O 1
ATOM 4643 N N . GLU D 1 130 ? -4.425 -39.437 -88.983 1.00 32.67 342 GLU D N 1
ATOM 4644 C CA . GLU D 1 130 ? -4.006 -40.842 -88.893 1.00 32.54 342 GLU D CA 1
ATOM 4645 C C . GLU D 1 130 ? -5.171 -41.802 -88.977 1.00 31.99 342 GLU D C 1
ATOM 4646 O O . GLU D 1 130 ? -6.281 -41.497 -88.512 1.00 31.43 342 GLU D O 1
ATOM 4652 N N . THR D 1 131 ? -4.918 -42.977 -89.556 1.00 31.10 343 THR D N 1
ATOM 4653 C CA . THR D 1 131 ? -5.953 -43.995 -89.656 1.00 30.39 343 THR D CA 1
ATOM 4654 C C . THR D 1 131 ? -6.276 -44.541 -88.265 1.00 29.63 343 THR D C 1
ATOM 4655 O O . THR D 1 131 ? -5.386 -44.922 -87.510 1.00 29.73 343 THR D O 1
ATOM 4659 N N . LEU D 1 132 ? -7.567 -44.549 -87.949 1.00 29.26 344 LEU D N 1
ATOM 4660 C CA . LEU D 1 132 ? -8.070 -44.998 -86.660 1.00 28.51 344 LEU D CA 1
ATOM 4661 C C . LEU D 1 132 ? -7.983 -46.515 -86.507 1.00 29.53 344 LEU D C 1
ATOM 4662 O O . LEU D 1 132 ? -8.086 -47.252 -87.488 1.00 29.39 344 LEU D O 1
ATOM 4667 N N . GLY D 1 133 ? -7.792 -46.968 -85.273 1.00 29.98 345 GLY D N 1
ATOM 4668 C CA . GLY D 1 133 ? -7.834 -48.396 -84.971 1.00 31.68 345 GLY D CA 1
ATOM 4669 C C . GLY D 1 133 ? -6.666 -48.929 -84.169 1.00 32.76 345 GLY D C 1
ATOM 4670 O O . GLY D 1 133 ? -5.835 -48.166 -83.667 1.00 32.07 345 GLY D O 1
ATOM 4679 N N . SER D 1 135 ? -3.268 -51.562 -83.589 1.00 38.21 347 SER D N 1
ATOM 4680 C CA . SER D 1 135 ? -2.105 -52.294 -84.087 1.00 39.89 347 SER D CA 1
ATOM 4681 C C . SER D 1 135 ? -1.545 -53.070 -82.899 1.00 40.96 347 SER D C 1
ATOM 4682 O O . SER D 1 135 ? -1.859 -52.755 -81.753 1.00 40.52 347 SER D O 1
ATOM 4685 N N . GLU D 1 136 ? -0.711 -54.073 -83.168 1.00 42.91 348 GLU D N 1
ATOM 4686 C CA . GLU D 1 136 ? -0.071 -54.866 -82.113 1.00 44.63 348 GLU D CA 1
ATOM 4687 C C . GLU D 1 136 ? 1.404 -55.120 -82.424 1.00 45.36 348 GLU D C 1
ATOM 4688 O O . GLU D 1 136 ? 1.943 -54.562 -83.385 1.00 45.90 348 GLU D O 1
ATOM 4694 N N . VAL D 1 137 ? 2.044 -55.943 -81.590 1.00 46.28 349 VAL D N 1
ATOM 4695 C CA . VAL D 1 137 ? 3.441 -56.399 -81.768 1.00 46.91 349 VAL D CA 1
ATOM 4696 C C . VAL D 1 137 ? 3.883 -57.202 -80.522 1.00 47.27 349 VAL D C 1
ATOM 4697 O O . VAL D 1 137 ? 3.051 -57.542 -79.668 1.00 47.47 349 VAL D O 1
ATOM 4701 N N . ASN D 1 138 ? 5.172 -57.528 -80.434 1.00 47.38 350 ASN D N 1
ATOM 4702 C CA . ASN D 1 138 ? 5.726 -58.159 -79.238 1.00 47.15 350 ASN D CA 1
ATOM 4703 C C . ASN D 1 138 ? 6.075 -57.123 -78.161 1.00 46.66 350 ASN D C 1
ATOM 4704 O O . ASN D 1 138 ? 6.678 -57.453 -77.135 1.00 47.02 350 ASN D O 1
ATOM 4709 N N . GLY D 1 139 ? 5.699 -55.869 -78.420 1.00 45.87 351 GLY D N 1
ATOM 4710 C CA . GLY D 1 139 ? 5.858 -54.769 -77.469 1.00 44.18 351 GLY D CA 1
ATOM 4711 C C . GLY D 1 139 ? 4.542 -54.522 -76.763 1.00 42.87 351 GLY D C 1
ATOM 4712 O O . GLY D 1 139 ? 4.481 -54.572 -75.529 1.00 42.90 351 GLY D O 1
ATOM 4713 N N . HIS D 1 140 ? 3.498 -54.244 -77.554 1.00 41.34 352 HIS D N 1
ATOM 4714 C CA . HIS D 1 140 ? 2.107 -54.216 -77.079 1.00 39.57 352 HIS D CA 1
ATOM 4715 C C . HIS D 1 140 ? 1.100 -53.652 -78.101 1.00 37.67 352 HIS D C 1
ATOM 4716 O O . HIS D 1 140 ? 1.427 -53.453 -79.273 1.00 37.88 352 HIS D O 1
ATOM 4723 N N . ALA D 1 141 ? -0.121 -53.397 -77.630 1.00 35.19 353 ALA D N 1
ATOM 4724 C CA . ALA D 1 141 ? -1.200 -52.833 -78.437 1.00 33.00 353 ALA D CA 1
ATOM 4725 C C . ALA D 1 141 ? -1.063 -51.316 -78.531 1.00 31.50 353 ALA D C 1
ATOM 4726 O O . ALA D 1 141 ? -0.641 -50.661 -77.571 1.00 30.20 353 ALA D O 1
ATOM 4728 N N . LEU D 1 142 ? -1.438 -50.778 -79.688 1.00 29.27 354 LEU D N 1
ATOM 4729 C CA . LEU D 1 142 ? -1.402 -49.350 -79.955 1.00 27.99 354 LEU D CA 1
ATOM 4730 C C . LEU D 1 142 ? -2.747 -48.971 -80.564 1.00 26.38 354 LEU D C 1
ATOM 4731 O O . LEU D 1 142 ? -3.192 -49.602 -81.520 1.00 25.64 354 LEU D O 1
ATOM 4736 N N . ILE D 1 143 ? -3.390 -47.933 -80.030 1.00 24.80 355 ILE D N 1
ATOM 4737 C CA . ILE D 1 143 ? -4.720 -47.548 -80.489 1.00 24.02 355 ILE D CA 1
ATOM 4738 C C . ILE D 1 143 ? -4.742 -46.071 -80.869 1.00 23.34 355 ILE D C 1
ATOM 4739 O O . ILE D 1 143 ? -4.304 -45.228 -80.075 1.00 22.89 355 ILE D O 1
ATOM 4744 N N . ARG D 1 144 ? -5.252 -45.790 -82.073 1.00 22.43 356 ARG D N 1
ATOM 4745 C CA . ARG D 1 144 ? -5.350 -44.430 -82.610 1.00 21.50 356 ARG D CA 1
ATOM 4746 C C . ARG D 1 144 ? -6.790 -43.987 -82.544 1.00 21.20 356 ARG D C 1
ATOM 4747 O O . ARG D 1 144 ? -7.673 -44.668 -83.064 1.00 20.80 356 ARG D O 1
ATOM 4755 N N . LEU D 1 145 ? -7.034 -42.836 -81.911 1.00 20.37 357 LEU D N 1
ATOM 4756 C CA . LEU D 1 145 ? -8.401 -42.361 -81.757 1.00 20.71 357 LEU D CA 1
ATOM 4757 C C . LEU D 1 145 ? -8.468 -40.843 -81.549 1.00 20.69 357 LEU D C 1
ATOM 4758 O O . LEU D 1 145 ? -7.448 -40.168 -81.477 1.00 20.02 357 LEU D O 1
ATOM 4763 N N . SER D 1 146 ? -9.687 -40.335 -81.471 1.00 21.27 358 SER D N 1
ATOM 4764 C CA . SER D 1 146 ? -9.918 -38.983 -81.004 1.00 22.14 358 SER D CA 1
ATOM 4765 C C . SER D 1 146 ? -10.901 -38.988 -79.836 1.00 21.76 358 SER D C 1
ATOM 4766 O O . SER D 1 146 ? -12.087 -39.287 -80.011 1.00 22.32 358 SER D O 1
ATOM 4769 N N . ALA D 1 147 ? -10.396 -38.694 -78.634 1.00 21.35 359 ALA D N 1
ATOM 4770 C CA . ALA D 1 147 ? -11.232 -38.621 -77.439 1.00 21.60 359 ALA D CA 1
ATOM 4771 C C . ALA D 1 147 ? -12.302 -37.527 -77.561 1.00 22.36 359 ALA D C 1
ATOM 4772 O O . ALA D 1 147 ? -13.440 -37.687 -77.071 1.00 22.83 359 ALA D O 1
ATOM 4774 N N . ARG D 1 148 ? -11.948 -36.439 -78.254 1.00 23.41 360 ARG D N 1
ATOM 4775 C CA . ARG D 1 148 ? -12.865 -35.320 -78.488 1.00 25.22 360 ARG D CA 1
ATOM 4776 C C . ARG D 1 148 ? -14.102 -35.684 -79.330 1.00 25.68 360 ARG D C 1
ATOM 4777 O O . ARG D 1 148 ? -15.224 -35.438 -78.908 1.00 25.55 360 ARG D O 1
ATOM 4785 N N . THR D 1 149 ? -13.893 -36.292 -80.497 1.00 27.02 361 THR D N 1
ATOM 4786 C CA . THR D 1 149 ? -15.018 -36.659 -81.384 1.00 28.37 361 THR D CA 1
ATOM 4787 C C . THR D 1 149 ? -15.633 -38.013 -81.024 1.00 28.76 361 THR D C 1
ATOM 4788 O O . THR D 1 149 ? -16.783 -38.307 -81.389 1.00 28.51 361 THR D O 1
ATOM 4792 N N . GLY D 1 150 ? -14.846 -38.843 -80.335 1.00 29.12 362 GLY D N 1
ATOM 4793 C CA . GLY D 1 150 ? -15.290 -40.163 -79.912 1.00 29.23 362 GLY D CA 1
ATOM 4794 C C . GLY D 1 150 ? -15.026 -41.199 -80.980 1.00 29.86 362 GLY D C 1
ATOM 4795 O O . GLY D 1 150 ? -15.373 -42.375 -80.822 1.00 29.40 362 GLY D O 1
ATOM 4796 N N . GLU D 1 151 ? -14.395 -40.759 -82.063 1.00 30.27 363 GLU D N 1
ATOM 4797 C CA . GLU D 1 151 ? -14.085 -41.621 -83.192 1.00 31.08 363 GLU D CA 1
ATOM 4798 C C . GLU D 1 151 ? -12.940 -42.582 -82.865 1.00 30.67 363 GLU D C 1
ATOM 4799 O O . GLU D 1 151 ? -11.840 -42.166 -82.498 1.00 30.55 363 GLU D O 1
ATOM 4805 N N . GLY D 1 152 ? -13.217 -43.877 -82.977 1.00 29.89 364 GLY D N 1
ATOM 4806 C CA . GLY D 1 152 ? -12.207 -44.886 -82.681 1.00 28.80 364 GLY D CA 1
ATOM 4807 C C . GLY D 1 152 ? -12.179 -45.339 -81.228 1.00 28.24 364 GLY D C 1
ATOM 4808 O O . GLY D 1 152 ? -11.344 -46.161 -80.843 1.00 27.82 364 GLY D O 1
ATOM 4809 N N . VAL D 1 153 ? -13.106 -44.822 -80.424 1.00 27.50 365 VAL D N 1
ATOM 4810 C CA . VAL D 1 153 ? -13.180 -45.209 -79.021 1.00 27.39 365 VAL D CA 1
ATOM 4811 C C . VAL D 1 153 ? -13.781 -46.620 -78.850 1.00 27.60 365 VAL D C 1
ATOM 4812 O O . VAL D 1 153 ? -13.478 -47.314 -77.891 1.00 27.05 365 VAL D O 1
ATOM 4816 N N . ASP D 1 154 ? -14.588 -47.064 -79.806 1.00 28.16 366 ASP D N 1
ATOM 4817 C CA . ASP D 1 154 ? -15.135 -48.425 -79.741 1.00 28.75 366 ASP D CA 1
ATOM 4818 C C . ASP D 1 154 ? -14.105 -49.545 -79.900 1.00 27.61 366 ASP D C 1
ATOM 4819 O O . ASP D 1 154 ? -14.234 -50.615 -79.289 1.00 27.83 366 ASP D O 1
ATOM 4824 N N . VAL D 1 155 ? -13.067 -49.281 -80.684 1.00 26.56 367 VAL D N 1
ATOM 4825 C CA . VAL D 1 155 ? -11.951 -50.201 -80.819 1.00 26.13 367 VAL D CA 1
ATOM 4826 C C . VAL D 1 155 ? -11.245 -50.325 -79.468 1.00 25.12 367 VAL D C 1
ATOM 4827 O O . VAL D 1 155 ? -10.803 -51.407 -79.089 1.00 24.28 367 VAL D O 1
ATOM 4831 N N . LEU D 1 156 ? -11.151 -49.202 -78.745 1.00 23.54 368 LEU D N 1
ATOM 4832 C CA . LEU D 1 156 ? -10.559 -49.209 -77.404 1.00 22.11 368 LEU D CA 1
ATOM 4833 C C . LEU D 1 156 ? -11.420 -50.017 -76.457 1.00 21.89 368 LEU D C 1
ATOM 4834 O O . LEU D 1 156 ? -10.883 -50.812 -75.692 1.00 21.37 368 LEU D O 1
ATOM 4839 N N . ARG D 1 157 ? -12.744 -49.804 -76.527 1.00 22.21 369 ARG D N 1
ATOM 4840 C CA . ARG D 1 157 ? -13.731 -50.570 -75.745 1.00 22.67 369 ARG D CA 1
ATOM 4841 C C . ARG D 1 157 ? -13.578 -52.064 -75.998 1.00 23.32 369 ARG D C 1
ATOM 4842 O O . ARG D 1 157 ? -13.579 -52.876 -75.055 1.00 22.80 369 ARG D O 1
ATOM 4850 N N . ASN D 1 158 ? -13.442 -52.425 -77.276 1.00 23.53 370 ASN D N 1
ATOM 4851 C CA . ASN D 1 158 ? -13.298 -53.837 -77.650 1.00 24.41 370 ASN D CA 1
ATOM 4852 C C . ASN D 1 158 ? -12.002 -54.443 -77.099 1.00 23.65 370 ASN D C 1
ATOM 4853 O O . ASN D 1 158 ? -11.994 -55.574 -76.625 1.00 23.10 370 ASN D O 1
ATOM 4858 N N . HIS D 1 159 ? -10.914 -53.675 -77.159 1.00 22.65 371 HIS D N 1
ATOM 4859 C CA . HIS D 1 159 ? -9.620 -54.078 -76.616 1.00 21.78 371 HIS D CA 1
ATOM 4860 C C . HIS D 1 159 ? -9.681 -54.286 -75.091 1.00 21.87 371 HIS D C 1
ATOM 4861 O O . HIS D 1 159 ? -9.078 -55.222 -74.551 1.00 20.99 371 HIS D O 1
ATOM 4868 N N . LEU D 1 160 ? -10.401 -53.398 -74.399 1.00 22.02 372 LEU D N 1
ATOM 4869 C CA . LEU D 1 160 ? -10.532 -53.516 -72.953 1.00 22.11 372 LEU D CA 1
ATOM 4870 C C . LEU D 1 160 ? -11.323 -54.783 -72.585 1.00 22.81 372 LEU D C 1
ATOM 4871 O O . LEU D 1 160 ? -10.886 -55.548 -71.733 1.00 23.18 372 LEU D O 1
ATOM 4876 N N . LYS D 1 161 ? -12.450 -54.997 -73.256 1.00 24.11 373 LYS D N 1
ATOM 4877 C CA . LYS D 1 161 ? -13.266 -56.219 -73.096 1.00 25.46 373 LYS D CA 1
ATOM 4878 C C . LYS D 1 161 ? -12.460 -57.491 -73.416 1.00 25.62 373 LYS D C 1
ATOM 4879 O O . LYS D 1 161 ? -12.414 -58.418 -72.603 1.00 25.93 373 LYS D O 1
ATOM 4885 N N . GLN D 1 162 ? -11.814 -57.525 -74.581 1.00 26.48 374 GLN D N 1
ATOM 4886 C CA . GLN D 1 162 ? -10.920 -58.647 -74.942 1.00 27.05 374 GLN D CA 1
ATOM 4887 C C . GLN D 1 162 ? -9.857 -58.952 -73.884 1.00 26.80 374 GLN D C 1
ATOM 4888 O O . GLN D 1 162 ? -9.582 -60.119 -73.574 1.00 26.04 374 GLN D O 1
ATOM 4894 N N . SER D 1 163 ? -9.267 -57.908 -73.316 1.00 25.78 375 SER D N 1
ATOM 4895 C CA . SER D 1 163 ? -8.175 -58.072 -72.370 1.00 25.38 375 SER D CA 1
ATOM 4896 C C . SER D 1 163 ? -8.660 -58.629 -71.030 1.00 24.74 375 SER D C 1
ATOM 4897 O O . SER D 1 163 ? -7.868 -59.181 -70.271 1.00 25.61 375 SER D O 1
ATOM 4908 N N . GLY D 1 165 ? -10.952 -60.978 -70.938 1.00 22.61 377 GLY D N 1
ATOM 4909 C CA . GLY D 1 165 ? -11.156 -62.399 -71.187 1.00 21.65 377 GLY D CA 1
ATOM 4910 C C . GLY D 1 165 ? -12.560 -62.864 -70.852 1.00 21.12 377 GLY D C 1
ATOM 4911 O O . GLY D 1 165 ? -13.515 -62.073 -70.808 1.00 20.71 377 GLY D O 1
ATOM 4912 N N . PHE D 1 166 ? -12.674 -64.157 -70.591 1.00 20.12 378 PHE D N 1
ATOM 4913 C CA . PHE D 1 166 ? -13.968 -64.800 -70.575 1.00 20.26 378 PHE D CA 1
ATOM 4914 C C . PHE D 1 166 ? -14.467 -65.096 -69.148 1.00 18.85 378 PHE D C 1
ATOM 4915 O O . PHE D 1 166 ? -15.678 -65.163 -68.919 1.00 19.13 378 PHE D O 1
ATOM 4923 N N . ASP D 1 167 ? -13.545 -65.261 -68.199 1.00 17.54 379 ASP D N 1
ATOM 4924 C CA . ASP D 1 167 ? -13.926 -65.749 -66.848 1.00 16.39 379 ASP D CA 1
ATOM 4925 C C . ASP D 1 167 ? -14.883 -64.815 -66.114 1.00 16.58 379 ASP D C 1
ATOM 4926 O O . ASP D 1 167 ? -14.699 -63.577 -66.114 1.00 15.57 379 ASP D O 1
ATOM 4931 N N . THR D 1 168 ? -15.925 -65.410 -65.514 1.00 14.86 380 THR D N 1
ATOM 4932 C CA . THR D 1 168 ? -16.924 -64.659 -64.746 1.00 16.02 380 THR D CA 1
ATOM 4933 C C . THR D 1 168 ? -16.949 -65.007 -63.239 1.00 15.66 380 THR D C 1
ATOM 4934 O O . THR D 1 168 ? -17.822 -64.534 -62.508 1.00 16.66 380 THR D O 1
ATOM 4938 N N . ASN D 1 169 ? -16.033 -65.838 -62.763 1.00 16.01 381 ASN D N 1
ATOM 4939 C CA . ASN D 1 169 ? -16.123 -66.259 -61.356 1.00 17.25 381 ASN D CA 1
ATOM 4940 C C . ASN D 1 169 ? -15.255 -65.467 -60.361 1.00 17.00 381 ASN D C 1
ATOM 4941 O O . ASN D 1 169 ? -15.149 -65.843 -59.187 1.00 16.84 381 ASN D O 1
ATOM 4954 N N . GLU D 1 171 ? -14.939 -61.423 -59.175 1.00 18.79 383 GLU D N 1
ATOM 4955 C CA . GLU D 1 171 ? -15.593 -60.119 -59.027 1.00 22.36 383 GLU D CA 1
ATOM 4956 C C . GLU D 1 171 ? -17.087 -60.086 -58.631 1.00 22.56 383 GLU D C 1
ATOM 4957 O O . GLU D 1 171 ? -17.390 -60.060 -57.436 1.00 26.00 383 GLU D O 1
ATOM 4963 N N . GLY D 1 172 ? -18.006 -60.083 -59.581 1.00 23.94 384 GLY D N 1
ATOM 4964 C CA . GLY D 1 172 ? -19.447 -59.896 -59.236 1.00 20.02 384 GLY D CA 1
ATOM 4965 C C . GLY D 1 172 ? -20.163 -61.139 -59.570 1.00 21.28 384 GLY D C 1
ATOM 4966 O O . GLY D 1 172 ? -19.568 -62.176 -59.647 1.00 18.55 384 GLY D O 1
#

B-factor: mean 21.72, std 9.17, range [6.79, 73.66]

Organism: Escherichia coli (strain K12) (NCBI:txid83333)

Nearest PDB structures (foldseek):
  2gja-assembly1_A  TM=1.002E+00  e=1.056E-29  Escherichia coli BL21(DE3)
  3r9w-assembly1_A  TM=8.362E-01  e=1.037E-10  Aquifex aeolicus
  7c1o-assembly1_A  TM=8.162E-01  e=5.283E-11  Aquifex aeolicus VF5
  1wf3-assembly1_A  TM=8.272E-01  e=9.128E-09  Thermus thermophilus HB8
  7yla-assembly1_6  TM=7.469E-01  e=4.113E-09  Escherichia coli

InterPro domains:
  IPR004520 tRNA modification GTPase MnmE [MF_00379] (5-454)
  IPR004520 tRNA modification GTPase MnmE [TIGR00450] (11-454)
  IPR005225 Small GTP-binding domain [TIGR00231] (216-370)
  IPR006073 GTP binding domain [PF01926] (218-336)
  IPR018948 GTP-binding protein TrmE, N-terminal [PF10396] (6-120)
  IPR018948 GTP-binding protein TrmE, N-terminal [cd14858] (5-118)
  IPR025867 MnmE, helical domain [PF12631] (123-451)
  IPR027266 Aminomethyltransferase superfamily [G3DSA:3.30.1360.120] (1-121)
  IPR027368 tRNA modification GTPase MnmE domain 2 [G3DSA:1.20.120.430] (122-454)
  IPR027417 P-loop containing nucleoside triphosphate hydrolase [G3DSA:3.40.50.300] (217-382)
  IPR027417 P-loop containing nucleoside triphosphate hydrolase [SSF52540] (72-372)
  IPR031168 TrmE-type guanine nucleotide-binding domain [PS51709] (216-377)
  IPR031168 TrmE-type guanine nucleotide-binding domain [cd04164] (214-377)

Radius of gyration: 31.22 Å; Cα contacts (8 Å, |Δi|>4): 1311; chains: 4; bounding box: 64×53×96 Å

Solvent-accessible surface area: 28998 Å² total

Sequence (633 aa):
GKVVIAGRPNAGKSSLLNALAGREAAIVTDIAGTTRDVLREHIHIDGPLHIIDTAGLREASDEVERIGIERAWQEIEQADRVLFVDGTTTDAVDPAEIWPEFIARLPAKLPITVVRNKADITGETLGSEVNGHALIRLSARTGEGVDVLRNHLKQSKVVIAGRPNAGKSSLLNALAGREAAIVTDIAGTTRDVLREHIHIDGPLHIIDTAGLREASDEVERIGIERAWQEIEQADRVLFVDGTTTDAVDPAEIWPEFIARLPAKLPITVVRNKADITGETLGSEVNGHALIRLSARTGEGVDVLRNHLKQSGKVVIAGRPNAGKSSLLNALAGREAAIVTDIAGTTRDVLREHIHIDGPLHIIDTAGLREASDEVERIGIERAWQEIEQADRVLFVDGTTTDAVDPAEIWPEFIARLPAKLPITVVRNKADITGETLGSEVNGHALIRLSARTGEGVDVLRNHLKQSGSHGKVVIAGRPNAGKSSLLNALAGREAAIVTDIAGTTRDVLREHIHIDGPLHIIDTAGLREASDEVERIGIERAWQEIEQADRVLFVDGTTTDAVDPAEIWPEFIARLPAKLPITVVRNKADITGETLGSEVNGHALIRLSARTGEGVDVLRNHLKQSGFDTNEG

GO terms:
  GO:0042802 identical protein binding (F, IPI)
  GO:0005515 protein binding (F, IPI)
  GO:0002098 tRNA wobble uridine modification (P, IDA)
  GO:0005525 GTP binding (F, IDA)
  GO:0005737 cytoplasm (C, IDA)
  GO:0005829 cytosol (C, IDA)
  GO:0005886 plasma membrane (C, IDA)
  GO:0003924 GTPase activity (F, IDA)
  GO:0030955 potassium ion binding (F, IDA)
  GO:0042803 protein homodimerization activity (F, IDA)
  GO:0019003 GDP binding (F, IDA)
  GO:0002098 tRNA wobble uridine modification (P, IMP)
  GO:0030488 tRNA methylation (P, IMP)
  GO:0009268 response to pH (P, IMP)
  GO:0002926 tRNA wobble base 5-methoxycarbonylmethyl-2-thiouridinylation (P, IDA)